Protein AF-K0RWN3-F1 (afdb_monomer_lite)

Sequence (643 aa):
MAEARNDDPFSGYDCAEGDDGDVLNNSSNEETRALLRRIKTLERSVQITGSVLAKSGISLDDMLEGEGDEDAKDSNNMRNLFGRWTDKRYSVWKFENYDLPESTFTLLITEPVLSPGFLIGVVAVGICVLSLTLVLISEWDNTSPENRFGVPAGVSKEVQVVQYLSVVIGVLMETESTVLDIFMDMLALEFVENVDDIIYELCKRGFFGKNLRIVTNQNYSYEPPGTEEKDKSGRMARFSVWCRRTIRIIYYMNMAAMLAMLLYVNLTQNVGNYRCKSLSVTFGDEVWEGALVMHDGMDPEDRLLIYSHFNGIYVEGSRINGRPSYIEMNKEDGDPFQRKDPGPAEIMYCEDIEAWVFRHSRIRTMVNVNVKENNTEEKEKVENECNWLLRSPSTDDFDIISVAEMGGWSVWKGVVGVNYPITVTCNECSSRADCCELAKPCQQIRSEMDPNTILTLAADPNDDTSEFVEVYNRPLYYAHMSGIPFGLMGGKDKDLQKYADVLGRRSLSGENLTYDDDDFFDIHLREEAFVNLMKNYTFVLGYTGQRWYGQIKPWIPLGDQSSDRFKEEGLEKDDNATLIISDPTSSETPVGVDFYELRRRNSVFAEGEYDYDYGPFGVLVPLVGYEGVGLFHCIRNGDNGGG

Organism: Thalassiosira oceanica (NCBI:txid159749)

Foldseek 3Di:
DDDDDDDDDDDDDDPDDDDDDDDDDPPVVVVVVVVVVVVVVVVVVVVVVVVVVVPPDDDPPPPDDDDDDDDDDDPPVVVVVVVVVVPPPPPPPPPDQDQDPPDLVCLCVQPDCPDPSVVVSVVVVVVVVVVVVVVQVVQCVCADPLNNRNDDPPDDPVVVVVVVVCVVCVVVDPDDDDDDVVVVVVVVVVVVVVVVVVVLVCLCVAVVHDVSVVVSPDRRRPPPPDDDDPPVPVPVVVVVVVVVVVVVVVVVVVVVVVVVVVVVVVVCVLLVVSAFQKKFKAFAFDKAFQFFFADVPDHTDGDIDTPLVQGAMWGFDDDDPSATKTWGADLLFRHRPPDVVQNTWIWHQQPVQQKIFIAGPGTFLWDQDQDDDPNDRDRDTDTPRPRGQKIFHRDPDRHVQVRLVVFFMWGDRNDIDTRTRMHMDRPDASDPVRVPPLPPAFQWKAFPLDRVFIWGWDQQPVDPPGGPCNGNVKTKTKDKAAADPVSLAQDDPVVVVVVVVVVVDPDDDDDDPDPPDKDLCVVCVVPPVVNVLRGIWMWMWIDGSQKTWTFTGRDDPPVRPNVVVVSVVDPPPCLSGTQKMWDRHPRSYQAQTWMWGQIAAPDPPVDDDDDDPAPRRHDTHTNDPDHRRGRMDRDDPVPPDPD

Structure (mmCIF, N/CA/C/O backbone):
data_AF-K0RWN3-F1
#
_entry.id   AF-K0RWN3-F1
#
loop_
_atom_site.group_PDB
_atom_site.id
_atom_site.type_symbol
_atom_site.label_atom_id
_atom_site.label_alt_id
_atom_site.label_comp_id
_atom_site.label_asym_id
_atom_site.label_entity_id
_atom_site.label_seq_id
_atom_site.pdbx_PDB_ins_code
_atom_site.Cartn_x
_atom_site.Cartn_y
_atom_site.Cartn_z
_atom_site.occupancy
_atom_site.B_iso_or_equiv
_atom_site.auth_seq_id
_atom_site.auth_comp_id
_atom_site.auth_asym_id
_atom_site.auth_atom_id
_atom_site.pdbx_PDB_model_num
ATOM 1 N N . MET A 1 1 ? 13.007 58.936 -0.894 1.00 41.41 1 MET A N 1
ATOM 2 C CA . MET A 1 1 ? 11.773 59.134 -1.683 1.00 41.41 1 MET A CA 1
ATOM 3 C C . MET A 1 1 ? 11.515 57.839 -2.428 1.00 41.41 1 MET A C 1
ATOM 5 O O . MET A 1 1 ? 12.258 57.565 -3.358 1.00 41.41 1 MET A O 1
ATOM 9 N N . ALA A 1 2 ? 10.560 57.060 -1.913 1.00 34.66 2 ALA A N 1
ATOM 10 C CA . ALA A 1 2 ? 9.885 55.872 -2.457 1.00 34.66 2 ALA A CA 1
ATOM 11 C C . ALA A 1 2 ? 9.704 54.870 -1.302 1.00 34.66 2 ALA A C 1
ATOM 13 O O . ALA A 1 2 ? 10.543 54.006 -1.072 1.00 34.66 2 ALA A O 1
ATOM 14 N N . GLU A 1 3 ? 8.649 55.098 -0.517 1.00 37.19 3 GLU A N 1
ATOM 15 C CA . GLU A 1 3 ? 8.065 54.123 0.407 1.00 37.19 3 GLU A CA 1
ATOM 16 C C . GLU A 1 3 ? 7.299 53.078 -0.411 1.00 37.19 3 GLU A C 1
ATOM 18 O O . GLU A 1 3 ? 6.506 53.445 -1.279 1.00 37.19 3 GLU A O 1
ATOM 23 N N . ALA A 1 4 ? 7.487 51.800 -0.095 1.00 36.00 4 ALA A N 1
ATOM 24 C CA . ALA A 1 4 ? 6.548 50.744 -0.442 1.00 36.00 4 ALA A CA 1
ATOM 25 C C . ALA A 1 4 ? 6.292 49.920 0.825 1.00 36.00 4 ALA A C 1
ATOM 27 O O . ALA A 1 4 ? 7.212 49.345 1.403 1.00 36.00 4 ALA A O 1
ATOM 28 N N . ARG A 1 5 ? 5.037 49.969 1.282 1.00 36.00 5 ARG A N 1
ATOM 29 C CA . ARG A 1 5 ? 4.457 49.123 2.326 1.00 36.00 5 ARG A CA 1
ATOM 30 C C . ARG A 1 5 ? 4.249 47.722 1.757 1.00 36.00 5 ARG A C 1
ATOM 32 O O . ARG A 1 5 ? 3.593 47.617 0.725 1.00 36.00 5 ARG A O 1
ATOM 39 N N . ASN A 1 6 ? 4.715 46.702 2.469 1.00 33.59 6 ASN A N 1
ATOM 40 C CA . ASN A 1 6 ? 4.171 45.352 2.379 1.00 33.59 6 ASN A CA 1
ATOM 41 C C . ASN A 1 6 ? 3.486 45.052 3.715 1.00 33.59 6 ASN A C 1
ATOM 43 O O . ASN A 1 6 ? 4.126 45.094 4.765 1.00 33.59 6 ASN A O 1
ATOM 47 N N . ASP A 1 7 ? 2.176 44.837 3.641 1.00 33.53 7 ASP A N 1
ATOM 48 C CA . ASP A 1 7 ? 1.363 44.233 4.688 1.00 33.53 7 ASP A CA 1
ATOM 49 C C . ASP A 1 7 ? 1.338 42.722 4.403 1.00 33.53 7 ASP A C 1
ATOM 51 O O . ASP A 1 7 ? 0.736 42.305 3.415 1.00 33.53 7 ASP A O 1
ATOM 55 N N . ASP A 1 8 ? 1.981 41.921 5.253 1.00 34.75 8 ASP A N 1
ATOM 56 C CA . ASP A 1 8 ? 1.836 40.460 5.284 1.00 34.75 8 ASP A CA 1
ATOM 57 C C . ASP A 1 8 ? 0.898 40.073 6.436 1.00 34.75 8 ASP A C 1
ATOM 59 O O . ASP A 1 8 ? 1.105 40.524 7.569 1.00 34.75 8 ASP A O 1
ATOM 63 N N . PRO A 1 9 ? -0.108 39.213 6.200 1.00 38.84 9 PRO A N 1
ATOM 64 C CA . PRO A 1 9 ? -0.784 38.533 7.290 1.00 38.84 9 PRO A CA 1
ATOM 65 C C . PRO A 1 9 ? -0.883 37.029 7.015 1.00 38.84 9 PRO A C 1
ATOM 67 O O . PRO A 1 9 ? -1.935 36.585 6.589 1.00 38.84 9 PRO A O 1
ATOM 70 N N . PHE A 1 10 ? 0.154 36.236 7.295 1.00 33.03 10 PHE A N 1
ATOM 71 C CA . PHE A 1 10 ? -0.007 34.801 7.579 1.00 33.03 10 PHE A CA 1
ATOM 72 C C . PHE A 1 10 ? 1.113 34.337 8.519 1.00 33.03 10 PHE A C 1
ATOM 74 O O . PHE A 1 10 ? 2.264 34.199 8.119 1.00 33.03 10 PHE A O 1
ATOM 81 N N . SER A 1 11 ? 0.778 34.169 9.801 1.00 33.00 11 SER A N 1
ATOM 82 C CA . SER A 1 11 ? 1.658 33.564 10.801 1.00 33.00 11 SER A CA 1
ATOM 83 C C . SER A 1 11 ? 1.630 32.045 10.663 1.00 33.00 11 SER A C 1
ATOM 85 O O . SER A 1 11 ? 0.549 31.469 10.525 1.00 33.00 11 SER A O 1
ATOM 87 N N . GLY A 1 12 ? 2.809 31.430 10.727 1.00 35.75 12 GLY A N 1
ATOM 88 C CA . GLY A 1 12 ? 3.022 29.991 10.621 1.00 35.75 12 GLY A CA 1
ATOM 89 C C . GLY A 1 12 ? 2.382 29.166 11.736 1.00 35.75 12 GLY A C 1
ATOM 90 O O . GLY A 1 12 ? 2.030 29.673 12.803 1.00 35.75 12 GLY A O 1
ATOM 91 N N . TYR A 1 13 ? 2.247 27.873 11.456 1.00 33.88 13 TYR A N 1
ATOM 92 C CA . TYR A 1 13 ? 1.902 26.852 12.432 1.00 33.88 13 TYR A CA 1
ATOM 93 C C . TYR A 1 13 ? 3.151 26.016 12.705 1.00 33.88 13 TYR A C 1
ATOM 95 O O . TYR A 1 13 ? 3.428 25.049 12.004 1.00 33.88 13 TYR A O 1
ATOM 103 N N . ASP A 1 14 ? 3.904 26.422 13.724 1.00 34.19 14 ASP A N 1
ATOM 104 C CA . ASP A 1 14 ? 4.928 25.587 14.342 1.00 34.19 14 ASP A CA 1
ATOM 105 C C . ASP A 1 14 ? 4.251 24.424 15.081 1.00 34.19 14 ASP A C 1
ATOM 107 O O . ASP A 1 14 ? 3.285 24.619 15.827 1.00 34.19 14 ASP A O 1
ATOM 111 N N . CYS A 1 15 ? 4.784 23.213 14.920 1.00 35.25 15 CYS A N 1
ATOM 112 C CA . CYS A 1 15 ? 4.495 22.084 15.804 1.00 35.25 15 CYS A CA 1
ATOM 113 C C . CYS A 1 15 ? 5.193 22.328 17.151 1.00 35.25 15 CYS A C 1
ATOM 115 O O . CYS A 1 15 ? 6.245 21.761 17.432 1.00 35.25 15 CYS A O 1
ATOM 117 N N . ALA A 1 16 ? 4.649 23.246 17.950 1.00 35.75 16 ALA A N 1
ATOM 118 C CA . ALA A 1 16 ? 5.155 23.552 19.279 1.00 35.75 16 ALA A CA 1
ATOM 119 C C . ALA A 1 16 ? 4.634 22.541 20.313 1.00 35.75 16 ALA A C 1
ATOM 121 O O . ALA A 1 16 ? 3.437 22.253 20.378 1.00 35.75 16 ALA A O 1
ATOM 122 N N . GLU A 1 17 ? 5.555 22.046 21.140 1.00 43.97 17 GLU A N 1
ATOM 123 C CA . GLU A 1 17 ? 5.286 21.384 22.417 1.00 43.97 17 GLU A CA 1
ATOM 124 C C . GLU A 1 17 ? 4.364 22.273 23.273 1.00 43.97 17 GLU A C 1
ATOM 126 O O . GLU A 1 17 ? 4.651 23.450 23.502 1.00 43.97 17 GLU A O 1
ATOM 131 N N . GLY A 1 18 ? 3.224 21.730 23.703 1.00 32.09 18 GLY A N 1
ATOM 132 C CA . GLY A 1 18 ? 2.227 22.461 24.484 1.00 32.09 18 GLY A CA 1
ATOM 133 C C . GLY A 1 18 ? 2.645 22.640 25.944 1.00 32.09 18 GLY A C 1
ATOM 134 O O . GLY A 1 18 ? 2.718 21.666 26.690 1.00 32.09 18 GLY A O 1
ATOM 135 N N . ASP A 1 19 ? 2.863 23.896 26.339 1.00 38.00 19 ASP A N 1
ATOM 136 C CA . ASP A 1 19 ? 2.857 24.386 27.722 1.00 38.00 19 ASP A CA 1
ATOM 137 C C . ASP A 1 19 ? 1.566 25.214 27.907 1.00 38.00 19 ASP A C 1
ATOM 139 O O . ASP A 1 19 ? 1.348 26.214 27.213 1.00 38.00 19 ASP A O 1
ATOM 143 N N . ASP A 1 20 ? 0.662 24.751 28.774 1.00 41.66 20 ASP A N 1
ATOM 144 C CA . ASP A 1 20 ? -0.698 25.283 28.927 1.00 41.66 20 ASP A CA 1
ATOM 145 C C . ASP A 1 20 ? -0.739 26.533 29.825 1.00 41.66 20 ASP A C 1
ATOM 147 O O . ASP A 1 20 ? -0.469 26.480 31.027 1.00 41.66 20 ASP A O 1
ATOM 151 N N . GLY A 1 21 ? -1.171 27.663 29.251 1.00 33.81 21 GLY A N 1
ATOM 152 C CA . GLY A 1 21 ? -1.389 28.928 29.957 1.00 33.81 21 GLY A CA 1
ATOM 153 C C . GLY A 1 21 ? -2.663 29.665 29.527 1.00 33.81 21 GLY A C 1
ATOM 154 O O . GLY A 1 21 ? -2.660 30.429 28.567 1.00 33.81 21 GLY A O 1
ATOM 155 N N . ASP A 1 22 ? -3.739 29.448 30.289 1.00 41.12 22 ASP A N 1
ATOM 156 C CA . ASP A 1 22 ? -4.860 30.347 30.620 1.00 41.12 22 ASP A CA 1
ATOM 157 C C . ASP A 1 22 ? -5.328 31.422 29.609 1.00 41.12 22 ASP A C 1
ATOM 159 O O . ASP A 1 22 ? -5.005 32.602 29.751 1.00 41.12 22 ASP A O 1
ATOM 163 N N . VAL A 1 23 ? -6.281 31.082 28.724 1.00 43.53 23 VAL A N 1
ATOM 164 C CA . VAL A 1 23 ? -7.244 32.060 28.158 1.00 43.53 23 VAL A CA 1
ATOM 165 C C . VAL A 1 23 ? -8.619 31.424 27.881 1.00 43.53 23 VAL A C 1
ATOM 167 O O . VAL A 1 23 ? -8.997 31.224 26.734 1.00 43.53 23 VAL A O 1
ATOM 170 N N . LEU A 1 24 ? -9.443 31.162 28.903 1.00 37.75 24 LEU A N 1
ATOM 171 C CA . LEU A 1 24 ? -10.884 30.907 28.708 1.00 37.75 24 LEU A CA 1
ATOM 172 C C . LEU A 1 24 ? -11.702 31.419 29.899 1.00 37.75 24 LEU A C 1
ATOM 174 O O . LEU A 1 24 ? -11.848 30.729 30.900 1.00 37.75 24 LEU A O 1
ATOM 178 N N . ASN A 1 25 ? -12.287 32.620 29.802 1.00 43.81 25 ASN A N 1
ATOM 179 C CA . ASN A 1 25 ? -13.271 33.046 30.812 1.00 43.81 25 ASN A CA 1
ATOM 180 C C . ASN A 1 25 ? -14.490 33.837 30.312 1.00 43.81 25 ASN A C 1
ATOM 182 O O . ASN A 1 25 ? -15.284 34.284 31.132 1.00 43.81 25 ASN A O 1
ATOM 186 N N . ASN A 1 26 ? -14.718 33.972 28.997 1.00 41.62 26 ASN A N 1
ATOM 187 C CA . ASN A 1 26 ? -15.881 34.736 28.503 1.00 41.62 26 ASN A CA 1
ATOM 188 C C . ASN A 1 26 ? -16.845 33.998 27.550 1.00 41.62 26 ASN A C 1
ATOM 190 O O . ASN A 1 26 ? -17.951 34.496 27.358 1.00 41.62 26 ASN A O 1
ATOM 194 N N . SER A 1 27 ? -16.521 32.804 27.030 1.00 42.50 27 SER A N 1
ATOM 195 C CA . SER A 1 27 ? -17.410 32.074 26.092 1.00 42.50 27 SER A CA 1
ATOM 196 C C . SER A 1 27 ? -18.480 31.199 26.782 1.00 42.50 27 SER A C 1
ATOM 198 O O . SER A 1 27 ? -19.615 31.089 26.322 1.00 42.50 27 SER A O 1
ATOM 200 N N . SER A 1 28 ? -18.170 30.643 27.959 1.00 50.09 28 SER A N 1
ATOM 201 C CA . SER A 1 28 ? -19.029 29.673 28.674 1.00 50.09 28 SER A CA 1
ATOM 202 C C . SER A 1 28 ? -20.401 30.234 29.114 1.00 50.09 28 SER A C 1
ATOM 204 O O . SER A 1 28 ? -21.411 29.524 29.177 1.00 50.09 28 SER A O 1
ATOM 206 N N . ASN A 1 29 ? -20.499 31.544 29.358 1.00 52.44 29 ASN A N 1
ATOM 207 C CA . ASN A 1 29 ? -21.733 32.148 29.873 1.00 52.44 29 ASN A CA 1
ATOM 208 C C . ASN A 1 29 ? -22.845 32.311 28.821 1.00 52.44 29 ASN A C 1
ATOM 210 O O . ASN A 1 29 ? -24.015 32.469 29.193 1.00 52.44 29 ASN A O 1
ATOM 214 N N . GLU A 1 30 ? -22.524 32.275 27.526 1.00 60.72 30 GLU A N 1
ATOM 215 C CA . GLU A 1 30 ? -23.520 32.457 26.465 1.00 60.72 30 GLU A CA 1
ATOM 216 C C . GLU A 1 30 ? -24.199 31.138 26.074 1.00 60.72 30 GLU A C 1
ATOM 218 O O . GLU A 1 30 ? -25.431 31.082 25.969 1.00 60.72 30 GLU A O 1
ATOM 223 N N . GLU A 1 31 ? -23.436 30.045 26.020 1.00 60.25 31 GLU A N 1
ATOM 224 C CA . GLU A 1 31 ? -23.962 28.694 25.791 1.00 60.25 31 GLU A CA 1
ATOM 225 C C . GLU A 1 31 ? -24.849 28.222 26.945 1.00 60.25 31 GLU A C 1
ATOM 227 O O . GLU A 1 31 ? -25.962 27.734 26.725 1.00 60.25 31 GLU A O 1
ATOM 232 N N . THR A 1 32 ? -24.446 28.500 28.189 1.00 68.38 32 THR A N 1
ATOM 233 C CA . THR A 1 32 ? -25.243 28.162 29.379 1.00 68.38 32 THR A CA 1
ATOM 234 C C . THR A 1 32 ? -26.610 28.871 29.366 1.00 68.38 32 THR A C 1
ATOM 236 O O . THR A 1 32 ? -27.638 28.306 29.756 1.00 68.38 32 THR A O 1
ATOM 239 N N . ARG A 1 33 ? -26.677 30.101 28.829 1.00 65.44 33 ARG A N 1
ATOM 240 C CA . ARG A 1 33 ? -27.937 30.854 28.670 1.00 65.44 33 ARG A CA 1
ATOM 241 C C . ARG A 1 33 ? -28.784 30.376 27.489 1.00 65.44 33 ARG A C 1
ATOM 243 O O . ARG A 1 33 ? -30.007 30.545 27.528 1.00 65.44 33 ARG A O 1
ATOM 250 N N . ALA A 1 34 ? -28.180 29.809 26.447 1.00 67.25 34 ALA A N 1
ATOM 251 C CA . ALA A 1 34 ? -28.906 29.193 25.336 1.00 67.25 34 ALA A CA 1
ATOM 252 C C . ALA A 1 34 ? -29.553 27.863 25.766 1.00 67.25 34 ALA A C 1
ATOM 254 O O . ALA A 1 34 ? -30.717 27.598 25.447 1.00 67.25 34 ALA A O 1
ATOM 255 N N . LEU A 1 35 ? -28.846 27.082 26.585 1.00 65.25 35 LEU A N 1
ATOM 256 C CA . LEU A 1 35 ? -29.312 25.805 27.127 1.00 65.25 35 LEU A CA 1
ATOM 257 C C . LEU A 1 35 ? -30.487 25.992 28.103 1.00 65.25 35 LEU A C 1
ATOM 259 O O . LEU A 1 35 ? -31.526 25.343 27.967 1.00 65.25 35 LEU A O 1
ATOM 263 N N . LEU A 1 36 ? -30.408 26.990 28.990 1.00 69.12 36 LEU A N 1
ATOM 264 C CA . LEU A 1 36 ? -31.509 27.363 29.892 1.00 69.12 36 LEU A CA 1
ATOM 265 C C . LEU A 1 36 ? -32.773 27.842 29.156 1.00 69.12 36 LEU A C 1
ATOM 267 O O . LEU A 1 36 ? -33.891 27.627 29.635 1.00 69.12 36 LEU A O 1
ATOM 271 N N . ARG A 1 37 ? -32.632 28.459 27.973 1.00 70.00 37 ARG A N 1
ATOM 272 C CA . ARG A 1 37 ? -33.782 28.826 27.129 1.00 70.00 37 ARG A CA 1
ATOM 273 C C . ARG A 1 37 ? -34.441 27.598 26.495 1.00 70.00 37 ARG A C 1
ATOM 275 O O . ARG A 1 37 ? -35.670 27.539 26.444 1.00 70.00 37 ARG A O 1
ATOM 282 N N . ARG A 1 38 ? -33.661 26.595 26.078 1.00 69.81 38 ARG A N 1
ATOM 283 C CA . ARG A 1 38 ? -34.194 25.330 25.538 1.00 69.81 38 ARG A CA 1
ATOM 284 C C . ARG A 1 38 ? -34.926 24.510 26.605 1.00 69.81 38 ARG A C 1
ATOM 286 O O . ARG A 1 38 ? -36.037 24.055 26.341 1.00 69.81 38 ARG A O 1
ATOM 293 N N . ILE A 1 39 ? -34.394 24.436 27.826 1.00 70.38 39 ILE A N 1
ATOM 294 C CA . ILE A 1 39 ? -35.030 23.724 28.953 1.00 70.38 39 ILE A CA 1
ATOM 295 C C . ILE A 1 39 ? -36.393 24.341 29.315 1.00 70.38 39 ILE A C 1
ATOM 297 O O . ILE A 1 39 ? -37.387 23.624 29.419 1.00 70.38 39 ILE A O 1
ATOM 301 N N . LYS A 1 40 ? -36.497 25.676 29.385 1.00 70.19 40 LYS A N 1
ATOM 302 C CA . LYS A 1 40 ? -37.789 26.356 29.628 1.00 70.19 40 LYS A CA 1
ATOM 303 C C . LYS A 1 40 ? -38.816 26.158 28.510 1.00 70.19 40 LYS A C 1
ATOM 305 O O . LYS A 1 40 ? -40.020 26.246 28.752 1.00 70.19 40 LYS A O 1
ATOM 310 N N . THR A 1 41 ? -38.356 25.922 27.283 1.00 68.75 41 THR A N 1
ATOM 311 C CA . THR A 1 41 ? -39.241 25.658 26.139 1.00 68.75 41 THR A CA 1
ATOM 312 C C . THR A 1 41 ? -39.793 24.230 26.211 1.00 68.75 41 THR A C 1
ATOM 314 O O . THR A 1 41 ? -40.979 24.012 25.960 1.00 68.75 41 THR A O 1
ATOM 317 N N . LEU A 1 42 ? -38.972 23.282 26.672 1.00 59.56 42 LEU A N 1
ATOM 318 C CA . LEU A 1 42 ? -39.373 21.902 26.944 1.00 59.56 42 LEU A CA 1
ATOM 319 C C . LEU A 1 42 ? -40.364 21.793 28.115 1.00 59.56 42 LEU A C 1
ATOM 321 O O . LEU A 1 42 ? -41.381 21.118 27.966 1.00 59.56 42 LEU A O 1
ATOM 325 N N . GLU A 1 43 ? -40.172 22.522 29.220 1.00 63.84 43 GLU A N 1
ATOM 326 C CA . GLU A 1 43 ? -41.138 22.532 30.339 1.00 63.84 43 GLU A CA 1
ATOM 327 C C . GLU A 1 43 ? -42.542 22.991 29.912 1.00 63.84 43 GLU A C 1
ATOM 329 O O . GLU A 1 43 ? -43.548 22.418 30.339 1.00 63.84 43 GLU A O 1
ATOM 334 N N . ARG A 1 44 ? -42.630 23.974 29.004 1.00 56.75 44 ARG A N 1
ATOM 335 C CA . ARG A 1 44 ? -43.919 24.411 28.442 1.00 56.75 44 ARG A CA 1
ATOM 336 C C . ARG A 1 44 ? -44.552 23.359 27.538 1.00 56.75 44 ARG A C 1
ATOM 338 O O . ARG A 1 44 ? -45.771 23.214 27.563 1.00 56.75 44 ARG A O 1
ATOM 345 N N . SER A 1 45 ? -43.755 22.609 26.776 1.00 52.00 45 SER A N 1
ATOM 346 C CA . SER A 1 45 ? -44.278 21.524 25.937 1.00 52.00 45 SER A CA 1
ATOM 347 C C . SER A 1 45 ? -44.851 20.369 26.771 1.00 52.00 45 SER A C 1
ATOM 349 O O . SER A 1 45 ? -45.910 19.846 26.439 1.00 52.00 45 SER A O 1
ATOM 351 N N . VAL A 1 46 ? -44.243 20.056 27.922 1.00 55.28 46 VAL A N 1
ATOM 352 C CA . VAL A 1 46 ? -44.696 18.985 28.827 1.00 55.28 46 VAL A CA 1
ATOM 353 C C . VAL A 1 46 ? -45.970 19.372 29.594 1.00 55.28 46 VAL A C 1
ATOM 355 O O . VAL A 1 46 ? -46.856 18.536 29.783 1.00 55.28 46 VAL A O 1
ATOM 358 N N . GLN A 1 47 ? -46.132 20.647 29.971 1.00 54.66 47 GLN A N 1
ATOM 359 C CA . GLN A 1 47 ? -47.380 21.135 30.579 1.00 54.66 47 GLN A CA 1
ATOM 360 C C . GLN A 1 47 ? -48.578 21.093 29.618 1.00 54.66 47 GLN A C 1
ATOM 362 O O . GLN A 1 47 ? -49.702 20.831 30.052 1.00 54.66 47 GLN A O 1
ATOM 367 N N . ILE A 1 48 ? -48.354 21.296 28.316 1.00 51.84 48 ILE A N 1
ATOM 368 C CA . ILE A 1 48 ? -49.422 21.234 27.310 1.00 51.84 48 ILE A CA 1
ATOM 369 C C . ILE A 1 48 ? -49.916 19.787 27.149 1.00 51.84 48 ILE A C 1
ATOM 371 O O . ILE A 1 48 ? -51.126 19.556 27.184 1.00 51.84 48 ILE A O 1
ATOM 375 N N . THR A 1 49 ? -49.018 18.799 27.115 1.00 45.03 49 THR A N 1
ATOM 376 C CA . THR A 1 49 ? -49.387 17.374 27.004 1.00 45.03 49 THR A CA 1
ATOM 377 C C . THR A 1 49 ? -50.118 16.850 28.248 1.00 45.03 49 THR A C 1
ATOM 379 O O . THR A 1 49 ? -51.058 16.064 28.127 1.00 45.03 49 THR A O 1
ATOM 382 N N . GLY A 1 50 ? -49.775 17.348 29.443 1.00 41.69 50 GLY A N 1
ATOM 383 C CA . GLY A 1 50 ? -50.480 17.008 30.688 1.00 41.69 50 GLY A CA 1
ATOM 384 C C . GLY A 1 50 ? -51.932 17.505 30.742 1.00 41.69 50 GLY A C 1
ATOM 385 O O . GLY A 1 50 ? -52.786 16.869 31.358 1.00 41.69 50 GLY A O 1
ATOM 386 N N . SER A 1 51 ? -52.245 18.605 30.049 1.00 41.41 51 SER A N 1
ATOM 387 C CA . SER A 1 51 ? -53.600 19.180 30.015 1.00 41.41 51 SER A CA 1
ATOM 388 C C . SER A 1 51 ? -54.542 18.527 28.992 1.00 41.41 51 SER A C 1
ATOM 390 O O . SER A 1 51 ? -55.762 18.642 29.123 1.00 41.41 51 SER A O 1
ATOM 392 N N . VAL A 1 52 ? -54.002 17.792 28.012 1.00 43.00 52 VAL A N 1
ATOM 393 C CA . VAL A 1 52 ? -54.791 17.085 26.985 1.00 43.00 52 VAL A CA 1
ATOM 394 C C . VAL A 1 52 ? -55.289 15.722 27.489 1.00 43.00 52 VAL A C 1
ATOM 396 O O . VAL A 1 52 ? -56.388 15.300 27.137 1.00 43.00 52 VAL A O 1
ATOM 399 N N . LEU A 1 53 ? -54.560 15.071 28.401 1.00 40.72 53 LEU A N 1
ATOM 400 C CA . LEU A 1 53 ? -54.966 13.788 28.996 1.00 40.72 53 LEU A CA 1
ATOM 401 C C . LEU A 1 53 ? -56.034 13.914 30.097 1.00 40.72 53 LEU A C 1
ATOM 403 O O . LEU A 1 53 ? -56.764 12.960 30.347 1.00 40.72 53 LEU A O 1
ATOM 407 N N . ALA A 1 54 ? -56.211 15.094 30.697 1.00 40.94 54 ALA A N 1
ATOM 408 C CA . ALA A 1 54 ? -57.216 15.325 31.741 1.00 40.94 54 ALA A CA 1
ATOM 409 C C . ALA A 1 54 ? -58.651 15.570 31.212 1.00 40.94 54 ALA A C 1
ATOM 411 O O . ALA A 1 54 ? -59.548 15.866 32.000 1.00 40.94 54 ALA A O 1
ATOM 412 N N . LYS A 1 55 ? -58.890 15.468 29.893 1.00 43.84 55 LYS A N 1
ATOM 413 C CA . LYS A 1 55 ? -60.191 15.778 29.261 1.00 43.84 55 LYS A CA 1
ATOM 414 C C . LYS A 1 55 ? -60.901 14.615 28.558 1.00 43.84 55 LYS A C 1
ATOM 416 O O . LYS A 1 55 ? -61.968 14.838 27.995 1.00 43.84 55 LYS A O 1
ATOM 421 N N . SER A 1 56 ? -60.384 13.387 28.621 1.00 40.12 56 SER A N 1
ATOM 422 C CA . SER A 1 56 ? -61.088 12.204 28.094 1.00 40.12 56 SER A CA 1
ATOM 423 C C . SER A 1 56 ? -61.778 11.434 29.224 1.00 40.12 56 SER A C 1
ATOM 425 O O . SER A 1 56 ? -61.320 10.399 29.691 1.00 40.12 56 SER A O 1
ATOM 427 N N . GLY A 1 57 ? -62.889 11.986 29.714 1.00 46.25 57 GLY A N 1
ATOM 428 C CA . GLY A 1 57 ? -63.802 11.249 30.583 1.00 46.25 57 GLY A CA 1
ATOM 429 C C . GLY A 1 57 ? -64.496 10.153 29.780 1.00 46.25 57 GLY A C 1
ATOM 430 O O . GLY A 1 57 ? -65.424 10.447 29.033 1.00 46.25 57 GLY A O 1
ATOM 431 N N . ILE A 1 58 ? -64.037 8.910 29.917 1.00 34.88 58 ILE A N 1
ATOM 432 C CA . ILE A 1 58 ? -64.737 7.724 29.416 1.00 34.88 58 ILE A CA 1
ATOM 433 C C . ILE A 1 58 ? -64.852 6.751 30.589 1.00 34.88 58 ILE A C 1
ATOM 435 O O . ILE A 1 58 ? -63.870 6.149 31.021 1.00 34.88 58 ILE A O 1
ATOM 439 N N . SER A 1 59 ? -66.063 6.690 31.143 1.00 35.81 59 SER A N 1
ATOM 440 C CA . SER A 1 59 ? -66.483 5.746 32.177 1.00 35.81 59 SER A CA 1
ATOM 441 C C . SER A 1 59 ? -66.783 4.399 31.528 1.00 35.81 59 SER A C 1
ATOM 443 O O . SER A 1 59 ? -67.515 4.336 30.542 1.00 35.81 59 SER A O 1
ATOM 445 N N . LEU A 1 60 ? -66.209 3.332 32.077 1.00 39.12 60 LEU A N 1
ATOM 446 C CA . LEU A 1 60 ? -66.341 1.953 31.608 1.00 39.12 60 LEU A CA 1
ATOM 447 C C . LEU A 1 60 ? -67.447 1.217 32.393 1.00 39.12 60 LEU A C 1
ATOM 449 O O . LEU A 1 60 ? -67.210 0.115 32.872 1.00 39.12 60 LEU A O 1
ATOM 453 N N . ASP A 1 61 ? -68.618 1.841 32.554 1.00 39.72 61 ASP A N 1
ATOM 454 C CA . ASP A 1 61 ? -69.769 1.262 33.280 1.00 39.72 61 ASP A CA 1
ATOM 455 C C . ASP A 1 61 ? -71.077 1.205 32.450 1.00 39.72 61 ASP A C 1
ATOM 457 O O . ASP A 1 61 ? -72.067 0.658 32.920 1.00 39.72 61 ASP A O 1
ATOM 461 N N . ASP A 1 62 ? -71.092 1.662 31.190 1.00 40.91 62 ASP A N 1
ATOM 462 C CA . ASP A 1 62 ? -72.335 1.839 30.398 1.00 40.91 62 ASP A CA 1
ATOM 463 C C . ASP A 1 62 ? -72.582 0.789 29.286 1.00 40.91 62 ASP A C 1
ATOM 465 O O . ASP A 1 62 ? -73.268 1.072 28.306 1.00 40.91 62 ASP A O 1
ATOM 469 N N . MET A 1 63 ? -72.040 -0.434 29.370 1.00 38.31 63 MET A N 1
ATOM 470 C CA . MET A 1 63 ? -72.177 -1.413 28.265 1.00 38.31 63 MET A CA 1
ATOM 471 C C . MET A 1 63 ? -72.861 -2.748 28.569 1.00 38.31 63 MET A C 1
ATOM 473 O O . MET A 1 63 ? -72.798 -3.637 27.723 1.00 38.31 63 MET A O 1
ATOM 477 N N . LEU A 1 64 ? -73.572 -2.914 29.688 1.00 36.78 64 LEU A N 1
ATOM 478 C CA . LEU A 1 64 ? -74.370 -4.130 29.905 1.00 36.78 64 LEU A CA 1
ATOM 479 C C . LEU A 1 64 ? -75.713 -3.846 30.593 1.00 36.78 64 LEU A C 1
ATOM 481 O O . LEU A 1 64 ? -75.925 -4.213 31.744 1.00 36.78 64 LEU A O 1
ATOM 485 N N . GLU A 1 65 ? -76.646 -3.261 29.841 1.00 43.50 65 GLU A N 1
ATOM 486 C CA . GLU A 1 65 ? -78.081 -3.492 30.038 1.00 43.50 65 GLU A CA 1
ATOM 487 C C . GLU A 1 65 ? -78.613 -4.327 28.866 1.00 43.50 65 GLU A C 1
ATOM 489 O O . GLU A 1 65 ? -78.496 -3.953 27.699 1.00 43.50 65 GLU A O 1
ATOM 494 N N . GLY A 1 66 ? -79.173 -5.489 29.195 1.00 34.84 66 GLY A N 1
ATOM 495 C CA . GLY A 1 66 ? -79.848 -6.393 28.274 1.00 34.84 66 GLY A CA 1
ATOM 496 C C . GLY A 1 66 ? -80.705 -7.371 29.071 1.00 34.84 66 GLY A C 1
ATOM 497 O O . GLY A 1 66 ? -80.176 -8.257 29.736 1.00 34.84 66 GLY A O 1
ATOM 498 N N . GLU A 1 67 ? -82.013 -7.125 29.034 1.00 47.41 67 GLU A N 1
ATOM 499 C CA . GLU A 1 67 ? -83.112 -7.823 29.711 1.00 47.41 67 GLU A CA 1
ATOM 500 C C . GLU A 1 67 ? -83.150 -9.344 29.476 1.00 47.41 67 GLU A C 1
ATOM 502 O O . GLU A 1 67 ? -82.743 -9.843 28.426 1.00 47.41 67 GLU A O 1
ATOM 507 N N . GLY A 1 68 ? -83.739 -10.075 30.428 1.00 35.41 68 GLY A N 1
ATOM 508 C CA . GLY A 1 68 ? -84.107 -11.480 30.251 1.00 35.41 68 GLY A CA 1
ATOM 509 C C . GLY A 1 68 ? -84.558 -12.151 31.546 1.00 35.41 68 GLY A C 1
ATOM 510 O O . GLY A 1 68 ? -83.735 -12.666 32.295 1.00 35.41 68 GLY A O 1
ATOM 511 N N . ASP A 1 69 ? -85.864 -12.098 31.782 1.00 47.06 69 ASP A N 1
ATOM 512 C CA . ASP A 1 69 ? -86.631 -12.662 32.895 1.00 47.06 69 ASP A CA 1
ATOM 513 C C . ASP A 1 69 ? -86.563 -14.200 33.059 1.00 47.06 69 ASP A C 1
ATOM 515 O O . ASP A 1 69 ? -86.174 -14.932 32.153 1.00 47.06 69 ASP A O 1
ATOM 519 N N . GLU A 1 70 ? -87.071 -14.639 34.222 1.00 50.06 70 GLU A N 1
ATOM 520 C CA . GLU A 1 70 ? -87.606 -15.978 34.551 1.00 50.06 70 GLU A CA 1
ATOM 521 C C . GLU A 1 70 ? -86.610 -17.146 34.742 1.00 50.06 70 GLU A C 1
ATOM 523 O O . GLU A 1 70 ? -86.225 -17.851 33.821 1.00 50.06 70 GLU A O 1
ATOM 528 N N . ASP A 1 71 ? -86.233 -17.422 35.998 1.00 44.75 71 ASP A N 1
ATOM 529 C CA . ASP A 1 71 ? -86.846 -18.525 36.762 1.00 44.75 71 ASP A CA 1
ATOM 530 C C . ASP A 1 71 ? -86.158 -18.728 38.121 1.00 44.75 71 ASP A C 1
ATOM 532 O O . ASP A 1 71 ? -85.038 -19.228 38.270 1.00 44.75 71 ASP A O 1
ATOM 536 N N . ALA A 1 72 ? -86.883 -18.348 39.169 1.00 53.75 72 ALA A N 1
ATOM 537 C CA . ALA A 1 72 ? -86.524 -18.607 40.547 1.00 53.75 72 ALA A CA 1
ATOM 538 C C . ALA A 1 72 ? -87.042 -19.989 40.962 1.00 53.75 72 ALA A C 1
ATOM 540 O O . ALA A 1 72 ? -88.231 -20.119 41.249 1.00 53.75 72 ALA A O 1
ATOM 541 N N . LYS A 1 73 ? -86.150 -20.991 41.046 1.00 49.16 73 LYS A N 1
ATOM 542 C CA . LYS A 1 73 ? -86.184 -22.119 42.013 1.00 49.16 73 LYS A CA 1
ATOM 543 C C . LYS A 1 73 ? -85.120 -23.180 41.684 1.00 49.16 73 LYS A C 1
ATOM 545 O O . LYS A 1 73 ? -85.466 -24.253 41.222 1.00 49.16 73 LYS A O 1
ATOM 550 N N . ASP A 1 74 ? -83.838 -22.906 41.959 1.00 51.31 74 ASP A N 1
ATOM 551 C CA . ASP A 1 74 ? -82.886 -23.979 42.358 1.00 51.31 74 ASP A CA 1
ATOM 552 C C . ASP A 1 74 ? -81.498 -23.516 42.870 1.00 51.31 74 ASP A C 1
ATOM 554 O O . ASP A 1 74 ? -80.554 -24.300 42.989 1.00 51.31 74 ASP A O 1
ATOM 558 N N . SER A 1 75 ? -81.311 -22.241 43.239 1.00 47.28 75 SER A N 1
ATOM 559 C CA . SER A 1 75 ? -79.961 -21.719 43.533 1.00 47.28 75 SER A CA 1
ATOM 560 C C . SER A 1 75 ? -79.411 -22.023 44.937 1.00 47.28 75 SER A C 1
ATOM 562 O O . SER A 1 75 ? -78.283 -21.627 45.241 1.00 47.28 75 SER A O 1
ATOM 564 N N . ASN A 1 76 ? -80.158 -22.706 45.813 1.00 48.25 76 ASN A N 1
ATOM 565 C CA . ASN A 1 76 ? -79.677 -23.005 47.172 1.00 48.25 76 ASN A CA 1
ATOM 566 C C . ASN A 1 76 ? -78.868 -24.305 47.276 1.00 48.25 76 ASN A C 1
ATOM 568 O O . ASN A 1 76 ? -78.180 -24.491 48.277 1.00 48.25 76 ASN A O 1
ATOM 572 N N . ASN A 1 77 ? -78.861 -25.158 46.245 1.00 48.28 77 ASN A N 1
ATOM 573 C CA . ASN A 1 77 ? -78.047 -26.380 46.252 1.00 48.28 77 ASN A CA 1
ATOM 574 C C . ASN A 1 77 ? -76.709 -26.234 45.496 1.00 48.28 77 ASN A C 1
ATOM 576 O O . ASN A 1 77 ? -75.782 -27.007 45.727 1.00 48.28 77 ASN A O 1
ATOM 580 N N . MET A 1 78 ? -76.549 -25.197 44.659 1.00 46.19 78 MET A N 1
ATOM 581 C CA . MET A 1 78 ? -75.307 -24.961 43.902 1.00 46.19 78 MET A CA 1
ATOM 582 C C . MET A 1 78 ? -74.273 -24.092 44.650 1.00 46.19 78 MET A C 1
ATOM 584 O O . MET A 1 78 ? -73.074 -24.199 44.390 1.00 46.19 78 MET A O 1
ATOM 588 N N . ARG A 1 79 ? -74.692 -23.304 45.657 1.00 47.75 79 ARG A N 1
ATOM 589 C CA . ARG A 1 79 ? -73.761 -22.548 46.527 1.00 47.75 79 ARG A CA 1
ATOM 590 C C . ARG A 1 79 ? -72.958 -23.435 47.486 1.00 47.75 79 ARG A C 1
ATOM 592 O O . ARG A 1 79 ? -71.810 -23.113 47.774 1.00 47.75 79 ARG A O 1
ATOM 599 N N . ASN A 1 80 ? -73.492 -24.586 47.898 1.00 49.53 80 ASN A N 1
ATOM 600 C CA . ASN A 1 80 ? -72.760 -25.533 48.753 1.00 49.53 80 ASN A CA 1
ATOM 601 C C . ASN A 1 80 ? -71.822 -26.473 47.973 1.00 49.53 80 ASN A C 1
ATOM 603 O O . ASN A 1 80 ? -70.958 -27.109 48.576 1.00 49.53 80 ASN A O 1
ATOM 607 N N . LEU A 1 81 ? -71.943 -26.537 46.642 1.00 50.53 81 LEU A N 1
ATOM 608 C CA . LEU A 1 81 ? -71.052 -27.328 45.786 1.00 50.53 81 LEU A CA 1
ATOM 609 C C . LEU A 1 81 ? -69.852 -26.514 45.273 1.00 50.53 81 LEU A C 1
ATOM 611 O O . LEU A 1 81 ? -68.750 -27.057 45.195 1.00 50.53 81 LEU A O 1
ATOM 615 N N . PHE A 1 82 ? -70.014 -25.205 45.044 1.00 44.56 82 PHE A N 1
ATOM 616 C CA . PHE A 1 82 ? -68.892 -24.320 44.695 1.00 44.56 82 PHE A CA 1
ATOM 617 C C . PHE A 1 82 ? -68.022 -23.916 45.894 1.00 44.56 82 PHE A C 1
ATOM 619 O O . PHE A 1 82 ? -66.813 -23.766 45.732 1.00 44.56 82 PHE A O 1
ATOM 626 N N . GLY A 1 83 ? -68.578 -23.860 47.111 1.00 44.59 83 GLY A N 1
ATOM 627 C CA . GLY A 1 83 ? -67.805 -23.594 48.334 1.00 44.59 83 GLY A CA 1
ATOM 628 C C . GLY A 1 83 ? -66.839 -24.715 48.748 1.00 44.59 83 GLY A C 1
ATOM 629 O O . GLY A 1 83 ? -66.024 -24.516 49.640 1.00 44.59 83 GLY A O 1
ATOM 630 N N . ARG A 1 84 ? -66.903 -25.893 48.106 1.00 43.31 84 ARG A N 1
ATOM 631 C CA . ARG A 1 84 ? -66.007 -27.034 48.384 1.00 43.31 84 ARG A CA 1
ATOM 632 C C . ARG A 1 84 ? -64.963 -27.284 47.288 1.00 43.31 84 ARG A C 1
ATOM 634 O O . ARG A 1 84 ? -64.101 -28.142 47.466 1.00 43.31 84 ARG A O 1
ATOM 641 N N . TRP A 1 85 ? -65.027 -26.554 46.171 1.00 44.22 85 TRP A N 1
ATOM 642 C CA . TRP A 1 85 ? -64.089 -26.687 45.046 1.00 44.22 85 TRP A CA 1
ATOM 643 C C . TRP A 1 85 ? -63.021 -25.591 44.988 1.00 44.22 85 TRP A C 1
ATOM 645 O O . TRP A 1 85 ? -61.991 -25.793 44.348 1.00 44.22 85 TRP A O 1
ATOM 655 N N . THR A 1 86 ? -63.200 -24.474 45.694 1.00 48.06 86 THR A N 1
ATOM 656 C CA . THR A 1 86 ? -62.192 -23.401 45.749 1.00 48.06 86 THR A CA 1
ATOM 657 C C . THR A 1 86 ? -61.126 -23.606 46.826 1.00 48.06 86 THR A C 1
ATOM 659 O O . THR A 1 86 ? -60.134 -22.890 46.827 1.00 48.06 86 THR A O 1
ATOM 662 N N . ASP A 1 87 ? -61.268 -24.620 47.684 1.00 45.34 87 ASP A N 1
ATOM 663 C CA . ASP A 1 87 ? -60.389 -24.833 48.848 1.00 45.34 87 ASP A CA 1
ATOM 664 C C . ASP A 1 87 ? -59.327 -25.934 48.646 1.00 45.34 87 ASP A C 1
ATOM 666 O O . ASP A 1 87 ? -58.725 -26.427 49.597 1.00 45.34 87 ASP A O 1
ATOM 670 N N . LYS A 1 88 ? -59.097 -26.381 47.399 1.00 43.06 88 LYS A N 1
ATOM 671 C CA . LYS A 1 88 ? -58.207 -27.529 47.122 1.00 43.06 88 LYS A CA 1
ATOM 672 C C . LYS A 1 88 ? -57.190 -27.376 45.986 1.00 43.06 88 LYS A C 1
ATOM 674 O O . LYS A 1 88 ? -56.612 -28.378 45.572 1.00 43.06 88 LYS A O 1
ATOM 679 N N . ARG A 1 89 ? -56.912 -26.160 45.498 1.00 42.69 89 ARG A N 1
ATOM 680 C CA . ARG A 1 89 ? -55.834 -25.923 44.508 1.00 42.69 89 ARG A CA 1
ATOM 681 C C . ARG A 1 89 ? -54.989 -24.673 44.764 1.00 42.69 89 ARG A C 1
ATOM 683 O O . ARG A 1 89 ? -54.651 -23.952 43.836 1.00 42.69 89 ARG A O 1
ATOM 690 N N . TYR A 1 90 ? -54.555 -24.485 46.000 1.00 44.62 90 TYR A N 1
ATOM 691 C CA . TYR A 1 90 ? -53.238 -23.895 46.224 1.00 44.62 90 TYR A CA 1
ATOM 692 C C . TYR A 1 90 ? -52.363 -25.003 46.787 1.00 44.62 90 TYR A C 1
ATOM 694 O O . TYR A 1 90 ? -52.157 -25.119 47.992 1.00 44.62 90 TYR A O 1
ATOM 702 N N . SER A 1 91 ? -51.905 -25.890 45.896 1.00 42.41 91 SER A N 1
ATOM 703 C CA . SER A 1 91 ? -50.686 -26.628 46.189 1.00 42.41 91 SER A CA 1
ATOM 704 C C . SER A 1 91 ? -49.627 -25.561 46.403 1.00 42.41 91 SER A C 1
ATOM 706 O O . SER A 1 91 ? -49.266 -24.853 45.464 1.00 42.41 91 SER A O 1
ATOM 708 N N . VAL A 1 92 ? -49.248 -25.400 47.666 1.00 45.66 92 VAL A N 1
ATOM 709 C CA . VAL A 1 92 ? -48.084 -24.661 48.129 1.00 45.66 92 VAL A CA 1
ATOM 710 C C . VAL A 1 92 ? -46.969 -24.915 47.123 1.00 45.66 92 VAL A C 1
ATOM 712 O O . VAL A 1 92 ? -46.423 -26.018 47.067 1.00 45.66 92 VAL A O 1
ATOM 715 N N . TRP A 1 93 ? -46.693 -23.921 46.278 1.00 40.53 93 TRP A N 1
ATOM 716 C CA . TRP A 1 93 ? -45.423 -23.852 45.583 1.00 40.53 93 TRP A CA 1
ATOM 717 C C . TRP A 1 93 ? -44.414 -23.742 46.714 1.00 40.53 93 TRP A C 1
ATOM 719 O O . TRP A 1 93 ? -44.289 -22.694 47.344 1.00 40.53 93 TRP A O 1
ATOM 729 N N . LYS A 1 94 ? -43.796 -24.871 47.068 1.00 38.66 94 LYS A N 1
ATOM 730 C CA . LYS A 1 94 ? -42.559 -24.849 47.832 1.00 38.66 94 LYS A CA 1
ATOM 731 C C . LYS A 1 94 ? -41.579 -24.138 46.915 1.00 38.66 94 LYS A C 1
ATOM 733 O O . LYS A 1 94 ? -41.044 -24.760 46.005 1.00 38.66 94 LYS A O 1
ATOM 738 N N . PHE A 1 95 ? -41.461 -22.825 47.082 1.00 43.66 95 PHE A N 1
ATOM 739 C CA . PHE A 1 95 ? -40.323 -22.102 46.559 1.00 43.66 95 PHE A CA 1
ATOM 740 C C . PHE A 1 95 ? -39.115 -22.782 47.193 1.00 43.66 95 PHE A C 1
ATOM 742 O O . PHE A 1 95 ? -38.997 -22.835 48.417 1.00 43.66 95 PHE A O 1
ATOM 749 N N . GLU A 1 96 ? -38.316 -23.446 46.365 1.00 40.47 96 GLU A N 1
ATOM 750 C CA . GLU A 1 96 ? -36.986 -23.862 46.773 1.00 40.47 96 GLU A CA 1
ATOM 751 C C . GLU A 1 96 ? -36.281 -22.601 47.271 1.00 40.47 96 GLU A C 1
ATOM 753 O O . GLU A 1 96 ? -36.355 -21.557 46.618 1.00 40.47 96 GLU A O 1
ATOM 758 N N . ASN A 1 97 ? -35.699 -22.676 48.471 1.00 45.94 97 ASN A N 1
ATOM 759 C CA . ASN A 1 97 ? -34.884 -21.597 49.007 1.00 45.94 97 ASN A CA 1
ATOM 760 C C . ASN A 1 97 ? -33.789 -21.324 47.977 1.00 45.94 97 ASN A C 1
ATOM 762 O O . ASN A 1 97 ? -32.918 -22.165 47.763 1.00 45.94 97 ASN A O 1
ATOM 766 N N . TYR A 1 98 ? -33.908 -20.196 47.288 1.00 49.09 98 TYR A N 1
ATOM 767 C CA . TYR A 1 98 ? -32.910 -19.753 46.338 1.00 49.09 98 TYR A CA 1
ATOM 768 C C . TYR A 1 98 ? -31.888 -18.968 47.146 1.00 49.09 98 TYR A C 1
ATOM 770 O O . TYR A 1 98 ? -32.171 -17.851 47.585 1.00 49.09 98 TYR A O 1
ATOM 778 N N . ASP A 1 99 ? -30.737 -19.585 47.392 1.00 56.44 99 ASP A N 1
ATOM 779 C CA . ASP A 1 99 ? -29.603 -18.880 47.968 1.00 56.44 99 ASP A CA 1
ATOM 780 C C . ASP A 1 99 ? -29.150 -17.847 46.932 1.00 56.44 99 ASP A C 1
ATOM 782 O O . ASP A 1 99 ? -28.757 -18.181 45.811 1.00 56.44 99 ASP A O 1
ATOM 786 N N . LEU A 1 100 ? -29.322 -16.571 47.275 1.00 56.00 100 LEU A N 1
ATOM 787 C CA . LEU A 1 100 ? -28.826 -15.475 46.456 1.00 56.00 100 LEU A CA 1
ATOM 788 C C . LEU A 1 100 ? -27.292 -15.497 46.518 1.00 56.00 100 LEU A C 1
ATOM 790 O O . LEU A 1 100 ? -26.750 -15.694 47.608 1.00 56.00 100 LEU A O 1
ATOM 794 N N . PRO A 1 101 ? -26.595 -15.289 45.389 1.00 61.03 101 PRO A N 1
ATOM 795 C CA . PRO A 1 101 ? -25.140 -15.188 45.390 1.00 61.03 101 PRO A CA 1
ATOM 796 C C . PRO A 1 101 ? -24.693 -14.057 46.323 1.00 61.03 101 PRO A C 1
ATOM 798 O O . PRO A 1 101 ? -25.366 -13.027 46.433 1.00 61.03 101 PRO A O 1
ATOM 801 N N . GLU A 1 102 ? -23.583 -14.249 47.031 1.00 65.62 102 GLU A N 1
ATOM 802 C CA . GLU A 1 102 ? -23.025 -13.239 47.932 1.00 65.62 102 GLU A CA 1
ATOM 803 C C . GLU A 1 102 ? -22.411 -12.105 47.090 1.00 65.62 102 GLU A C 1
ATOM 805 O O . GLU A 1 102 ? -21.235 -12.134 46.769 1.00 65.62 102 GLU A O 1
ATOM 810 N N . SER A 1 103 ? -23.226 -11.123 46.678 1.00 73.06 103 SER A N 1
ATOM 811 C CA . SER A 1 103 ? -22.773 -9.965 45.894 1.00 73.06 103 SER A CA 1
ATOM 812 C C . SER A 1 103 ? -23.377 -8.646 46.384 1.00 73.06 103 SER A C 1
ATOM 814 O O . SER A 1 103 ? -24.374 -8.597 47.117 1.00 73.06 103 SER A O 1
ATOM 816 N N . THR A 1 104 ? -22.796 -7.525 45.958 1.00 69.88 104 THR A N 1
ATOM 817 C CA . THR A 1 104 ? -23.283 -6.176 46.298 1.00 69.88 104 THR A CA 1
ATOM 818 C C . THR A 1 104 ? -24.689 -5.896 45.752 1.00 69.88 104 THR A C 1
ATOM 820 O O . THR A 1 104 ? -25.434 -5.100 46.336 1.00 69.88 104 THR A O 1
ATOM 823 N N . PHE A 1 105 ? -25.111 -6.607 44.700 1.00 71.94 105 PHE A N 1
ATOM 824 C CA . PHE A 1 105 ? -26.491 -6.587 44.208 1.00 71.94 105 PHE A CA 1
ATOM 825 C C . PHE A 1 105 ? -27.457 -7.305 45.152 1.00 71.94 105 PHE A C 1
ATOM 827 O O . PHE A 1 105 ? -28.588 -6.845 45.329 1.00 71.94 105 PHE A O 1
ATOM 834 N N . THR A 1 106 ? -27.010 -8.367 45.825 1.00 78.19 106 THR A N 1
ATOM 835 C CA . THR A 1 106 ? -27.797 -9.042 46.862 1.00 78.19 106 THR A CA 1
ATOM 836 C C . THR A 1 106 ? -28.079 -8.094 48.021 1.00 78.19 106 THR A C 1
ATOM 838 O O . THR A 1 106 ? -29.242 -7.961 48.393 1.00 78.19 106 THR A O 1
ATOM 841 N N . LEU A 1 107 ? -27.089 -7.320 48.490 1.00 74.88 107 LEU A N 1
ATOM 842 C CA . LEU A 1 107 ? -27.298 -6.267 49.501 1.00 74.88 107 LEU A CA 1
ATOM 843 C C . LEU A 1 107 ? -28.321 -5.208 49.055 1.00 74.88 107 LEU A C 1
ATOM 845 O O . LEU A 1 107 ? -29.169 -4.802 49.843 1.00 74.88 107 LEU A O 1
ATOM 849 N N . LEU A 1 108 ? -28.295 -4.778 47.790 1.00 76.12 108 LEU A N 1
ATOM 850 C CA . LEU A 1 108 ? -29.270 -3.816 47.253 1.00 76.12 108 LEU A CA 1
ATOM 851 C C . LEU A 1 108 ? -30.704 -4.361 47.188 1.00 76.12 108 LEU A C 1
ATOM 853 O O . LEU A 1 108 ? -31.661 -3.583 47.229 1.00 76.12 108 LEU A O 1
ATOM 857 N N . ILE A 1 109 ? -30.860 -5.678 47.043 1.00 77.44 109 ILE A N 1
ATOM 858 C CA . ILE A 1 109 ? -32.159 -6.342 46.885 1.00 77.44 109 ILE A CA 1
ATOM 859 C C . ILE A 1 109 ? -32.731 -6.793 48.237 1.00 77.44 109 ILE A C 1
ATOM 861 O O . ILE A 1 109 ? -33.954 -6.740 48.415 1.00 77.44 109 ILE A O 1
ATOM 865 N N . THR A 1 110 ? -31.884 -7.247 49.167 1.00 77.69 110 THR A N 1
ATOM 866 C CA . THR A 1 110 ? -32.288 -7.840 50.453 1.00 77.69 110 THR A CA 1
ATOM 867 C C . THR A 1 110 ? -32.421 -6.804 51.568 1.00 77.69 110 THR A C 1
ATOM 869 O O . THR A 1 110 ? -33.318 -6.933 52.403 1.00 77.69 110 THR A O 1
ATOM 872 N N . GLU A 1 111 ? -31.586 -5.760 51.584 1.00 81.94 111 GLU A N 1
ATOM 873 C CA . GLU A 1 111 ? -31.539 -4.813 52.697 1.00 81.94 111 GLU A CA 1
ATOM 874 C C . GLU A 1 111 ? -32.575 -3.671 52.587 1.00 81.94 111 GLU A C 1
ATOM 876 O O . GLU A 1 111 ? -32.878 -3.174 51.497 1.00 81.94 111 GLU A O 1
ATOM 881 N N . PRO A 1 112 ? -33.110 -3.165 53.718 1.00 77.06 112 PRO A N 1
ATOM 882 C CA . PRO A 1 112 ? -33.986 -1.996 53.726 1.00 77.06 112 PRO A CA 1
ATOM 883 C C . PRO A 1 112 ? -33.283 -0.757 53.156 1.00 77.06 112 PRO A C 1
ATOM 885 O O . PRO A 1 112 ? -32.134 -0.495 53.491 1.00 77.06 112 PRO A O 1
ATOM 888 N N . VAL A 1 113 ? -34.010 0.088 52.415 1.00 76.50 113 VAL A N 1
ATOM 889 C CA . VAL A 1 113 ? -33.488 1.284 51.704 1.00 76.50 113 VAL A CA 1
ATOM 890 C C . VAL A 1 113 ? -32.707 2.275 52.594 1.00 76.50 113 VAL A C 1
ATOM 892 O O . VAL A 1 113 ? -31.898 3.054 52.105 1.00 76.50 113 VAL A O 1
ATOM 895 N N . LEU A 1 114 ? -32.951 2.278 53.908 1.00 81.44 114 LEU A N 1
ATOM 896 C CA . LEU A 1 114 ? -32.285 3.163 54.880 1.00 81.44 114 LEU A CA 1
ATOM 897 C C . LEU A 1 114 ? -31.279 2.432 55.783 1.00 81.44 114 LEU A C 1
ATOM 899 O O . LEU A 1 114 ? -30.811 2.997 56.772 1.00 81.44 114 LEU A O 1
ATOM 903 N N . SER A 1 115 ? -30.977 1.171 55.489 1.00 84.50 115 SER A N 1
ATOM 904 C CA . SER A 1 115 ? -29.980 0.404 56.228 1.00 84.50 115 SER A CA 1
ATOM 905 C C . SER A 1 115 ? -28.553 0.786 55.800 1.00 84.50 115 SER A C 1
ATOM 907 O O . SER A 1 115 ? -28.330 1.236 54.670 1.00 84.50 115 SER A O 1
ATOM 909 N N . PRO A 1 116 ? -27.555 0.566 56.672 1.00 78.06 116 PRO A N 1
ATOM 910 C CA . PRO A 1 116 ? -26.152 0.681 56.290 1.00 78.06 116 PRO A CA 1
ATOM 911 C C . PRO A 1 116 ? -25.761 -0.270 55.148 1.00 78.06 116 PRO A C 1
ATOM 913 O O . PRO A 1 116 ? -24.952 0.116 54.313 1.00 78.06 116 PRO A O 1
ATOM 916 N N . GLY A 1 117 ? -26.341 -1.476 55.079 1.00 78.62 117 GLY A N 1
ATOM 917 C CA . GLY A 1 117 ? -26.050 -2.456 54.026 1.00 78.62 117 GLY A CA 1
ATOM 918 C C . GLY A 1 117 ? -26.524 -1.996 52.646 1.00 78.62 117 GLY A C 1
ATOM 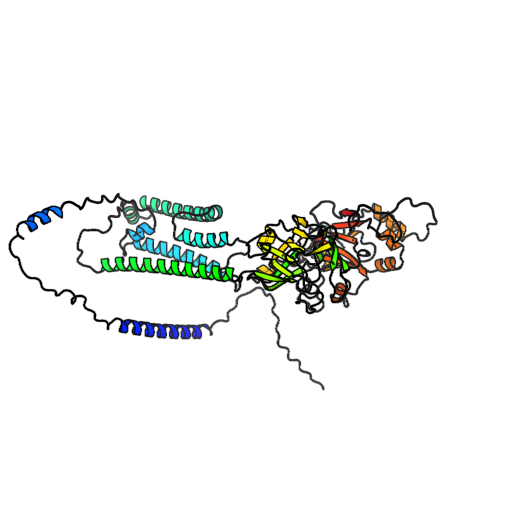919 O O . GLY A 1 117 ? -25.759 -2.037 51.685 1.00 78.62 117 GLY A O 1
ATOM 920 N N . PHE A 1 118 ? -27.732 -1.432 52.566 1.00 84.00 118 PHE A N 1
ATOM 921 C CA . PHE A 1 118 ? -28.231 -0.812 51.337 1.00 84.00 118 PHE A CA 1
ATOM 922 C C . PHE A 1 118 ? -27.379 0.394 50.921 1.00 84.00 118 PHE A C 1
ATOM 924 O O . PHE A 1 118 ? -27.072 0.552 49.743 1.00 84.00 118 PHE A O 1
ATOM 931 N N . LEU A 1 119 ? -26.944 1.227 51.879 1.00 82.88 119 LEU A N 1
ATOM 932 C CA . LEU A 1 119 ? -26.050 2.354 51.592 1.00 82.88 119 LEU A CA 1
ATOM 933 C C . LEU A 1 119 ? -24.704 1.880 51.021 1.00 82.88 119 LEU A C 1
ATOM 935 O O . LEU A 1 119 ? -24.218 2.476 50.065 1.00 82.88 119 LEU A O 1
ATOM 939 N N . ILE A 1 120 ? -24.129 0.805 51.567 1.00 79.25 120 ILE A N 1
ATOM 940 C CA . ILE A 1 120 ? -22.894 0.192 51.053 1.00 79.25 120 ILE A CA 1
ATOM 941 C C . ILE A 1 120 ? -23.106 -0.326 49.625 1.00 79.25 120 ILE A C 1
ATOM 943 O O . ILE A 1 120 ? -22.296 -0.019 48.756 1.00 79.25 120 ILE A O 1
ATOM 947 N N . GLY A 1 121 ? -24.218 -1.015 49.349 1.00 79.00 121 GLY A N 1
ATOM 948 C CA . GLY A 1 121 ? -24.554 -1.476 47.998 1.00 79.00 121 GLY A CA 1
ATOM 949 C C . GLY A 1 121 ? -24.737 -0.333 46.989 1.00 79.00 121 GLY A C 1
ATOM 950 O O . GLY A 1 121 ? -24.236 -0.407 45.870 1.00 79.00 121 GLY A O 1
ATOM 951 N N . VAL A 1 122 ? -25.378 0.773 47.389 1.00 79.50 122 VAL A N 1
ATOM 952 C CA . VAL A 1 122 ? -25.501 1.983 46.551 1.00 79.50 122 VAL A CA 1
ATOM 953 C C . VAL A 1 122 ? -24.140 2.624 46.286 1.00 79.50 122 VAL A C 1
ATOM 955 O O . VAL A 1 122 ? -23.887 3.060 45.166 1.00 79.50 122 VAL A O 1
ATOM 958 N N . VAL A 1 123 ? -23.263 2.693 47.292 1.00 80.38 123 VAL A N 1
ATOM 959 C CA . VAL A 1 123 ? -21.903 3.225 47.126 1.00 80.38 123 VAL A CA 1
ATOM 960 C C . VAL A 1 123 ? -21.089 2.337 46.189 1.00 80.38 123 VAL A C 1
ATOM 962 O O . VAL A 1 123 ? -20.433 2.873 45.304 1.00 80.38 123 VAL A O 1
ATOM 965 N N . ALA A 1 124 ? -21.176 1.013 46.321 1.00 74.94 124 ALA A N 1
ATOM 966 C CA . ALA A 1 124 ? -20.491 0.074 45.437 1.00 74.94 124 ALA A CA 1
ATOM 967 C C . ALA A 1 124 ? -20.951 0.218 43.980 1.00 74.94 124 ALA A C 1
ATOM 969 O O . ALA A 1 124 ? -20.122 0.435 43.103 1.00 74.94 124 ALA A O 1
ATOM 970 N N . VAL A 1 125 ? -22.265 0.240 43.722 1.00 78.69 125 VAL A N 1
ATOM 971 C CA . VAL A 1 125 ? -22.797 0.506 42.372 1.00 78.69 125 VAL A CA 1
ATOM 972 C C . VAL A 1 125 ? -22.394 1.892 41.874 1.00 78.69 125 VAL A C 1
ATOM 974 O O . VAL A 1 125 ? -22.063 2.051 40.704 1.00 78.69 125 VAL A O 1
ATOM 977 N N . GLY A 1 126 ? -22.385 2.899 42.749 1.00 79.56 126 GLY A N 1
ATOM 978 C CA . GLY A 1 126 ? -21.909 4.238 42.417 1.00 79.56 126 GLY A CA 1
ATOM 979 C C . GLY A 1 126 ? -20.442 4.247 41.990 1.00 79.56 126 GLY A C 1
ATOM 980 O O . GLY A 1 126 ? -20.111 4.915 41.017 1.00 79.56 126 GLY A O 1
ATOM 981 N N . ILE A 1 127 ? -19.587 3.478 42.668 1.00 70.38 127 ILE A N 1
ATOM 982 C CA . ILE A 1 127 ? -18.178 3.298 42.304 1.00 70.38 127 ILE A CA 1
ATOM 983 C C . ILE A 1 127 ? -18.066 2.562 40.969 1.00 70.38 127 ILE A C 1
ATOM 985 O O . ILE A 1 127 ? -17.350 3.058 40.113 1.00 70.38 127 ILE A O 1
ATOM 989 N N . CYS A 1 128 ? -18.806 1.470 40.748 1.00 71.94 128 CYS A N 1
ATOM 990 C CA . CYS A 1 128 ? -18.801 0.730 39.479 1.00 71.94 128 CYS A CA 1
ATOM 991 C C . CYS A 1 128 ? -19.260 1.592 38.294 1.00 71.94 128 CYS A C 1
ATOM 993 O O . CYS A 1 128 ? -18.663 1.567 37.222 1.00 71.94 128 CYS A O 1
ATOM 995 N N . VAL A 1 129 ? -20.318 2.387 38.476 1.00 75.38 129 VAL A N 1
ATOM 996 C CA . VAL A 1 129 ? -20.793 3.318 37.445 1.00 75.38 129 VAL A CA 1
ATOM 997 C C . VAL A 1 129 ? -19.785 4.440 37.239 1.00 75.38 129 VAL A C 1
ATOM 999 O O . VAL A 1 129 ? -19.547 4.826 36.100 1.00 75.38 129 VAL A O 1
ATOM 1002 N N . LEU A 1 130 ? -19.174 4.963 38.305 1.00 73.56 130 LEU A N 1
ATOM 1003 C CA . LEU A 1 130 ? -18.145 5.993 38.202 1.00 73.56 130 LEU A CA 1
ATOM 1004 C C . LEU A 1 130 ? -16.906 5.469 37.470 1.00 73.56 130 LEU A C 1
ATOM 1006 O O . LEU A 1 130 ? -16.430 6.154 36.576 1.00 73.56 130 LEU A O 1
ATOM 1010 N N . SER A 1 131 ? -16.413 4.271 37.790 1.00 64.38 131 SER A N 1
ATOM 1011 C CA . SER A 1 131 ? -15.269 3.661 37.107 1.00 64.38 131 SER A CA 1
ATOM 1012 C C . SER A 1 131 ? -15.585 3.370 35.644 1.00 64.38 131 SER A C 1
ATOM 1014 O O . SER A 1 131 ? -14.789 3.730 34.788 1.00 64.38 131 SER A O 1
ATOM 1016 N N . LEU A 1 132 ? -16.777 2.850 35.331 1.00 69.12 132 LEU A N 1
ATOM 1017 C CA . LEU A 1 132 ? -17.230 2.697 33.946 1.00 69.12 132 LEU A CA 1
ATOM 1018 C C . LEU A 1 132 ? -17.308 4.044 33.219 1.00 69.12 132 LEU A C 1
ATOM 1020 O O . LEU A 1 132 ? -16.889 4.162 32.076 1.00 69.12 132 LEU A O 1
ATOM 1024 N N . THR A 1 133 ? -17.831 5.074 33.883 1.00 71.94 133 THR A N 1
ATOM 1025 C CA . THR A 1 133 ? -17.929 6.415 33.300 1.00 71.94 133 THR A CA 1
ATOM 1026 C C . THR A 1 133 ? -16.541 7.005 33.078 1.00 71.94 133 THR A C 1
ATOM 1028 O O . THR A 1 133 ? -16.336 7.650 32.065 1.00 71.94 133 THR A O 1
ATOM 1031 N N . LEU A 1 134 ? -15.580 6.765 33.973 1.00 66.12 134 LEU A N 1
ATOM 1032 C CA . LEU A 1 134 ? -14.194 7.203 33.807 1.00 66.12 134 LEU A CA 1
ATOM 1033 C C . LEU A 1 134 ? -13.487 6.454 32.675 1.00 66.12 134 LEU A C 1
ATOM 1035 O O . LEU A 1 134 ? -12.776 7.093 31.913 1.00 66.12 134 LEU A O 1
ATOM 1039 N N . VAL A 1 135 ? -13.720 5.147 32.518 1.00 69.06 135 VAL A N 1
ATOM 1040 C CA . VAL A 1 135 ? -13.220 4.374 31.368 1.00 69.06 135 VAL A CA 1
ATOM 1041 C C . VAL A 1 135 ? -13.841 4.901 30.075 1.00 69.06 135 VAL A C 1
ATOM 1043 O O . VAL A 1 135 ? -13.121 5.226 29.144 1.00 69.06 135 VAL A O 1
ATOM 1046 N N . LEU A 1 136 ? -15.160 5.103 30.038 1.00 67.56 136 LEU A N 1
ATOM 1047 C CA . LEU A 1 136 ? -15.840 5.670 28.871 1.00 67.56 136 LEU A CA 1
ATOM 1048 C C . LEU A 1 136 ? -15.405 7.108 28.571 1.00 67.56 136 LEU A C 1
ATOM 1050 O O . LEU A 1 136 ? -15.333 7.463 27.404 1.00 67.56 136 LEU A O 1
ATOM 1054 N N . ILE A 1 137 ? -15.130 7.931 29.587 1.00 69.44 137 ILE A N 1
ATOM 1055 C CA . ILE A 1 137 ? -14.569 9.278 29.410 1.00 69.44 137 ILE A CA 1
ATOM 1056 C C . ILE A 1 137 ? -13.143 9.180 28.875 1.00 69.44 137 ILE A C 1
ATOM 1058 O O . ILE A 1 137 ? -12.822 9.907 27.953 1.00 69.44 137 ILE A O 1
ATOM 1062 N N . SER A 1 138 ? -12.319 8.263 29.384 1.00 67.06 138 SER A N 1
ATOM 1063 C CA . SER A 1 138 ? -10.959 8.040 28.882 1.00 67.06 138 SER A CA 1
ATOM 1064 C C . SER A 1 138 ? -10.962 7.617 27.410 1.00 67.06 138 SER A C 1
ATOM 1066 O O . SER A 1 138 ? -10.192 8.150 26.620 1.00 67.06 138 SER A O 1
ATOM 1068 N N . GLU A 1 139 ? -11.859 6.707 27.021 1.00 66.56 139 GLU A N 1
ATOM 1069 C CA . GLU A 1 139 ? -12.042 6.312 25.618 1.00 66.56 139 GLU A CA 1
ATOM 1070 C C . GLU A 1 139 ? -12.634 7.451 24.775 1.00 66.56 139 GLU A C 1
ATOM 1072 O O . GLU A 1 139 ? -12.278 7.635 23.613 1.00 66.56 139 GLU A O 1
ATOM 1077 N N . TRP A 1 140 ? -13.513 8.266 25.363 1.00 67.81 140 TRP A N 1
ATOM 1078 C CA . TRP A 1 140 ? -14.080 9.436 24.698 1.00 67.81 140 TRP A CA 1
ATOM 1079 C C . TRP A 1 140 ? -13.057 10.566 24.532 1.00 67.81 140 TRP A C 1
ATOM 1081 O O . TRP A 1 140 ? -13.105 11.295 23.547 1.00 67.81 140 TRP A O 1
ATOM 1091 N N . ASP A 1 141 ? -12.111 10.731 25.443 1.00 66.12 141 ASP A N 1
ATOM 1092 C CA . ASP A 1 141 ? -11.058 11.738 25.315 1.00 66.12 141 ASP A CA 1
ATOM 1093 C C . ASP A 1 141 ? -10.051 11.349 24.217 1.00 66.12 141 ASP A C 1
ATOM 1095 O O . ASP A 1 141 ? -9.454 12.224 23.594 1.00 66.12 141 ASP A O 1
ATOM 1099 N N . ASN A 1 142 ? -9.973 10.058 23.870 1.00 58.72 142 ASN A N 1
ATOM 1100 C CA . ASN A 1 142 ? -9.263 9.554 22.690 1.00 58.72 142 ASN A CA 1
ATOM 1101 C C . ASN A 1 142 ? -10.050 9.737 21.374 1.00 58.72 142 ASN A C 1
ATOM 1103 O O . ASN A 1 142 ? -9.604 9.306 20.308 1.00 58.72 142 ASN A O 1
ATOM 1107 N N . THR A 1 143 ? -11.223 10.380 21.411 1.00 61.44 143 THR A N 1
ATOM 1108 C CA . THR A 1 143 ? -12.044 10.613 20.219 1.00 61.44 143 THR A CA 1
ATOM 1109 C C . THR A 1 143 ? -11.392 11.643 19.299 1.00 61.44 143 THR A C 1
ATOM 1111 O O . THR A 1 143 ? -11.263 12.816 19.652 1.00 61.44 143 THR A O 1
ATOM 1114 N N . SER A 1 144 ? -11.077 11.247 18.066 1.00 66.31 144 SER A N 1
ATOM 1115 C CA . SER A 1 144 ? -10.726 12.186 16.996 1.00 66.31 144 SER A CA 1
ATOM 1116 C C . SER A 1 144 ? -11.970 12.504 16.140 1.00 66.31 144 SER A C 1
ATOM 1118 O O . SER A 1 144 ? -12.950 11.750 16.160 1.00 66.31 144 SER A O 1
ATOM 1120 N N . PRO A 1 145 ? -11.987 13.607 15.365 1.00 66.56 145 PRO A N 1
ATOM 1121 C CA . PRO A 1 145 ? -13.082 13.912 14.436 1.00 66.56 145 PRO A CA 1
ATOM 1122 C C . PRO A 1 145 ? -13.379 12.784 13.432 1.00 66.56 145 PRO A C 1
ATOM 1124 O O . PRO A 1 145 ? -14.500 12.701 12.928 1.00 66.56 145 PRO A O 1
ATOM 1127 N N . GLU A 1 146 ? -12.395 11.923 13.166 1.00 55.34 146 GLU A N 1
ATOM 1128 C CA . GLU A 1 146 ? -12.466 10.822 12.199 1.00 55.34 146 GLU A CA 1
ATOM 1129 C C . GLU A 1 146 ? -12.617 9.453 12.878 1.00 55.34 146 GLU A C 1
ATOM 1131 O O . GLU A 1 146 ? -13.328 8.584 12.376 1.00 55.34 146 GLU A O 1
ATOM 1136 N N . ASN A 1 147 ? -12.077 9.299 14.087 1.00 62.53 147 ASN A N 1
ATOM 1137 C CA . ASN A 1 147 ? -12.290 8.156 14.962 1.00 62.53 147 ASN A CA 1
ATOM 1138 C C . ASN A 1 147 ? -13.217 8.545 16.115 1.00 62.53 147 ASN A C 1
ATOM 1140 O O . ASN A 1 147 ? -12.797 8.706 17.263 1.00 62.53 147 ASN A O 1
ATOM 1144 N N . ARG A 1 148 ? -14.509 8.690 15.794 1.00 57.91 148 ARG A N 1
ATOM 1145 C CA . ARG A 1 148 ? -15.532 9.179 16.733 1.00 57.91 148 ARG A CA 1
ATOM 1146 C C . ARG A 1 148 ? -15.732 8.288 17.977 1.00 57.91 148 ARG A C 1
ATOM 1148 O O . ARG A 1 148 ? -16.497 8.660 18.861 1.00 57.91 148 ARG A O 1
ATOM 1155 N N . PHE A 1 149 ? -15.093 7.121 18.028 1.00 61.72 149 PHE A N 1
ATOM 1156 C CA . PHE A 1 149 ? -15.233 6.154 19.115 1.00 61.72 149 PHE A CA 1
ATOM 1157 C C . PHE A 1 149 ? -13.915 5.800 19.817 1.00 61.72 149 PHE A C 1
ATOM 1159 O O . PHE A 1 149 ? -13.959 5.007 20.748 1.00 61.72 149 PHE A O 1
ATOM 1166 N N . GLY A 1 150 ? -12.777 6.380 19.409 1.00 56.78 150 GLY A N 1
ATOM 1167 C CA . GLY A 1 150 ? -11.488 6.175 20.086 1.00 56.78 150 GLY A CA 1
ATOM 1168 C C . GLY A 1 150 ? -10.878 4.774 19.922 1.00 56.78 150 GLY A C 1
ATOM 1169 O O . GLY A 1 150 ? -9.981 4.413 20.672 1.00 56.78 150 GLY A O 1
ATOM 1170 N N . VAL A 1 151 ? -11.329 3.972 18.948 1.00 65.19 151 VAL A N 1
ATOM 1171 C CA . VAL A 1 151 ? -10.858 2.584 18.756 1.00 65.19 151 VAL A CA 1
ATOM 1172 C C . VAL A 1 151 ? -9.579 2.552 17.910 1.00 65.19 151 VAL A C 1
ATOM 1174 O O . VAL A 1 151 ? -9.580 3.168 16.844 1.00 65.19 151 VAL A O 1
ATOM 1177 N N . PRO A 1 152 ? -8.515 1.826 18.293 1.00 54.03 152 PRO A N 1
ATOM 1178 C CA . PRO A 1 152 ? -7.315 1.692 17.466 1.00 54.03 152 PRO A CA 1
ATOM 1179 C C . PRO A 1 152 ? -7.611 1.059 16.093 1.00 54.03 152 PRO A C 1
ATOM 1181 O O . PRO A 1 152 ? -8.411 0.123 15.967 1.00 54.03 152 PRO A O 1
ATOM 1184 N N . ALA A 1 153 ? -6.957 1.577 15.051 1.00 52.00 153 ALA A N 1
ATOM 1185 C CA . ALA A 1 153 ? -7.063 1.069 13.686 1.00 52.00 153 ALA A CA 1
ATOM 1186 C C . ALA A 1 153 ? -6.404 -0.322 13.557 1.00 52.00 153 ALA A C 1
ATOM 1188 O O . ALA A 1 153 ? -5.395 -0.601 14.198 1.00 52.00 153 ALA A O 1
ATOM 1189 N N . GLY A 1 154 ? -6.981 -1.210 12.737 1.00 55.25 154 GLY A N 1
ATOM 1190 C CA . GLY A 1 154 ? -6.433 -2.551 12.455 1.00 55.25 154 GLY A CA 1
ATOM 1191 C C . GLY A 1 154 ? -7.072 -3.718 13.220 1.00 55.25 154 GLY A C 1
ATOM 1192 O O . GLY A 1 154 ? -6.763 -4.876 12.951 1.00 55.25 154 GLY A O 1
ATOM 1193 N N . VAL A 1 155 ? -8.006 -3.454 14.136 1.00 54.16 155 VAL A N 1
ATOM 1194 C CA . VAL A 1 155 ? -8.808 -4.510 14.776 1.00 54.16 155 VAL A CA 1
ATOM 1195 C C . VAL A 1 155 ? -9.984 -4.870 13.861 1.00 54.16 155 VAL A C 1
ATOM 1197 O O . VAL A 1 155 ? -10.733 -3.983 13.447 1.00 54.16 155 VAL A O 1
ATOM 1200 N N . SER A 1 156 ? -10.161 -6.156 13.531 1.00 55.78 156 SER A N 1
ATOM 1201 C CA . SER A 1 156 ? -11.247 -6.585 12.639 1.00 55.78 156 SER A CA 1
ATOM 120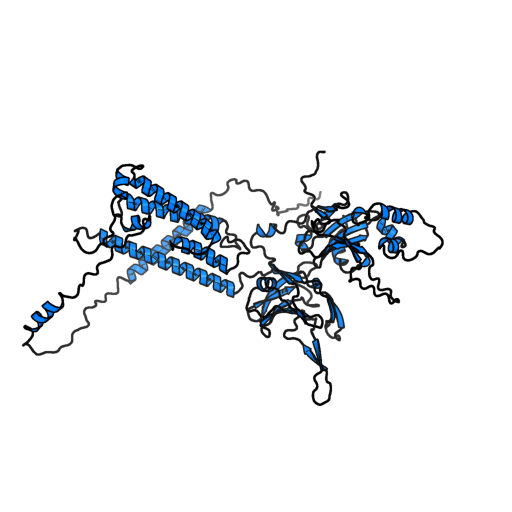2 C C . SER A 1 156 ? -12.623 -6.210 13.204 1.00 55.78 156 SER A C 1
ATOM 1204 O O . SER A 1 156 ? -12.838 -6.134 14.418 1.00 55.78 156 SER A O 1
ATOM 1206 N N . LYS A 1 157 ? -13.579 -5.951 12.309 1.00 51.09 157 LYS A N 1
ATOM 1207 C CA . LYS A 1 157 ? -14.901 -5.397 12.653 1.00 51.09 157 LYS A CA 1
ATOM 1208 C C . LYS A 1 157 ? -15.682 -6.317 13.593 1.00 51.09 157 LYS A C 1
ATOM 1210 O O . LYS A 1 157 ? -16.436 -5.845 14.442 1.00 51.09 157 LYS A O 1
ATOM 1215 N N . GLU A 1 158 ? -15.468 -7.623 13.475 1.00 60.78 158 GLU A N 1
ATOM 1216 C CA . GLU A 1 158 ? -16.046 -8.632 14.356 1.00 60.78 158 GLU A CA 1
ATOM 1217 C C . GLU A 1 158 ? -15.508 -8.478 15.780 1.00 60.78 158 GLU A C 1
ATOM 1219 O O . GLU A 1 158 ? -16.283 -8.520 16.732 1.00 60.78 158 GLU A O 1
ATOM 1224 N N . VAL A 1 159 ? -14.204 -8.230 15.931 1.00 61.69 159 VAL A N 1
ATOM 1225 C CA . VAL A 1 159 ? -13.543 -8.081 17.233 1.00 61.69 159 VAL A CA 1
ATOM 1226 C C . VAL A 1 159 ? -13.935 -6.764 17.903 1.00 61.69 159 VAL A C 1
ATOM 1228 O O . VAL A 1 159 ? -14.181 -6.764 19.103 1.00 61.69 159 VAL A O 1
ATOM 1231 N N . GLN A 1 160 ? -14.111 -5.674 17.151 1.00 60.44 160 GLN A N 1
ATOM 1232 C CA . GLN A 1 160 ? -14.574 -4.390 17.703 1.00 60.44 160 GLN A CA 1
ATOM 1233 C C . GLN A 1 160 ? -16.013 -4.459 18.230 1.00 60.44 160 GLN A C 1
ATOM 1235 O O . GLN A 1 160 ? -16.312 -3.984 19.328 1.00 60.44 160 GLN A O 1
ATOM 1240 N N . VAL A 1 161 ? -16.923 -5.075 17.464 1.00 60.62 161 VAL A N 1
ATOM 1241 C CA . VAL A 1 161 ? -18.305 -5.291 17.917 1.00 60.62 161 VAL A CA 1
ATOM 1242 C C . VAL A 1 161 ? -18.311 -6.202 19.134 1.00 60.62 161 VAL A C 1
ATOM 1244 O O . VAL A 1 161 ? -19.013 -5.904 20.095 1.00 60.62 161 VAL A O 1
ATOM 1247 N N . VAL A 1 162 ? -17.506 -7.268 19.128 1.00 60.91 162 VAL A N 1
ATOM 1248 C CA . VAL A 1 162 ? -17.368 -8.163 20.278 1.00 60.91 162 VAL A CA 1
ATOM 1249 C C . VAL A 1 162 ? -16.787 -7.433 21.486 1.00 60.91 162 VAL A C 1
ATOM 1251 O O . VAL A 1 162 ? -17.331 -7.643 22.553 1.00 60.91 162 VAL A O 1
ATOM 1254 N N . GLN A 1 163 ? -15.807 -6.533 21.343 1.00 60.38 163 GLN A N 1
ATOM 1255 C CA . GLN A 1 163 ? -15.203 -5.764 22.443 1.00 60.38 163 GLN A CA 1
ATOM 1256 C C . GLN A 1 163 ? -16.186 -4.792 23.109 1.00 60.38 163 GLN A C 1
ATOM 1258 O O . GLN A 1 163 ? -16.330 -4.782 24.330 1.00 60.38 163 GLN A O 1
ATOM 1263 N N . TYR A 1 164 ? -16.926 -3.995 22.334 1.00 64.88 164 TYR A N 1
ATOM 1264 C CA . TYR A 1 164 ? -17.944 -3.113 22.917 1.00 64.88 164 TYR A CA 1
ATOM 1265 C C . TYR A 1 164 ? -19.111 -3.899 23.499 1.00 64.88 164 TYR A C 1
ATOM 1267 O O . TYR A 1 164 ? -19.616 -3.572 24.576 1.00 64.88 164 TYR A O 1
ATOM 1275 N N . LEU A 1 165 ? -19.530 -4.957 22.801 1.00 55.88 165 LEU A N 1
ATOM 1276 C CA . LEU A 1 165 ? -20.554 -5.850 23.306 1.00 55.88 165 LEU A CA 1
ATOM 1277 C C . LEU A 1 165 ? -20.052 -6.589 24.551 1.00 55.88 165 LEU A C 1
ATOM 1279 O O . LEU A 1 165 ? -20.866 -6.795 25.427 1.00 55.88 165 LEU A O 1
ATOM 1283 N N . SER A 1 166 ? -18.762 -6.912 24.693 1.00 54.94 166 SER A N 1
ATOM 1284 C CA . SER A 1 166 ? -18.169 -7.601 25.848 1.00 54.94 166 SER A CA 1
ATOM 1285 C C . SER A 1 166 ? -17.873 -6.680 27.022 1.00 54.94 166 SER A C 1
ATOM 1287 O O . SER A 1 166 ? -17.920 -7.151 28.147 1.00 54.94 166 SER A O 1
ATOM 1289 N N . VAL A 1 167 ? -17.650 -5.379 26.819 1.00 62.06 167 VAL A N 1
ATOM 1290 C CA . VAL A 1 167 ? -17.657 -4.391 27.916 1.00 62.06 167 VAL A CA 1
ATOM 1291 C C . VAL A 1 167 ? -19.085 -4.209 28.431 1.00 62.06 167 VAL A C 1
ATOM 1293 O O . VAL A 1 167 ? -19.331 -4.234 29.632 1.00 62.06 167 VAL A O 1
ATOM 1296 N N . VAL A 1 168 ? -20.067 -4.103 27.531 1.00 56.75 168 VAL A N 1
ATOM 1297 C CA . VAL A 1 168 ? -21.488 -3.998 27.899 1.00 56.75 168 VAL A CA 1
ATOM 1298 C C . VAL A 1 168 ? -22.011 -5.302 28.512 1.00 56.75 168 VAL A C 1
ATOM 1300 O O . VAL A 1 168 ? -22.743 -5.257 29.495 1.00 56.75 168 VAL A O 1
ATOM 1303 N N . ILE A 1 169 ? -21.626 -6.457 27.966 1.00 51.59 169 ILE A N 1
ATOM 1304 C CA . ILE A 1 169 ? -21.949 -7.793 28.475 1.00 51.59 169 ILE A CA 1
ATOM 1305 C C . ILE A 1 169 ? -21.161 -8.065 29.749 1.00 51.59 169 ILE A C 1
ATOM 1307 O O . ILE A 1 169 ? -21.777 -8.516 30.682 1.00 51.59 169 ILE A O 1
ATOM 1311 N N . GLY A 1 170 ? -19.885 -7.723 29.887 1.00 54.00 170 GLY A N 1
ATOM 1312 C CA . GLY A 1 170 ? -19.136 -7.880 31.144 1.00 54.00 170 GLY A CA 1
ATOM 1313 C C . GLY A 1 170 ? -19.698 -7.030 32.289 1.00 54.00 170 GLY A C 1
ATOM 1314 O O . GLY A 1 170 ? -19.565 -7.374 33.456 1.00 54.00 170 GLY A O 1
ATOM 1315 N N . VAL A 1 171 ? -20.399 -5.943 31.957 1.00 56.00 171 VAL A N 1
ATOM 1316 C CA . VAL A 1 171 ? -21.114 -5.085 32.915 1.00 56.00 171 VAL A CA 1
ATOM 1317 C C . VAL A 1 171 ? -22.556 -5.557 33.167 1.00 56.00 171 VAL A C 1
ATOM 1319 O O . VAL A 1 171 ? -23.117 -5.275 34.226 1.00 56.00 171 VAL A O 1
ATOM 1322 N N . LEU A 1 172 ? -23.188 -6.256 32.213 1.00 44.84 172 LEU A N 1
ATOM 1323 C CA . LEU A 1 172 ? -24.570 -6.769 32.311 1.00 44.84 172 LEU A CA 1
ATOM 1324 C C . LEU A 1 172 ? -24.666 -8.253 32.704 1.00 44.84 172 LEU A C 1
ATOM 1326 O O . LEU A 1 172 ? -25.699 -8.688 33.211 1.00 44.84 172 LEU A O 1
ATOM 1330 N N . MET A 1 173 ? -23.610 -9.006 32.451 1.00 43.34 173 MET A N 1
ATOM 1331 C CA . MET A 1 173 ? -23.346 -10.387 32.802 1.00 43.34 173 MET A CA 1
ATOM 1332 C C . MET A 1 173 ? -22.124 -10.366 33.722 1.00 43.34 173 MET A C 1
ATOM 1334 O O . MET A 1 173 ? -20.979 -10.460 33.288 1.00 43.34 173 MET A O 1
ATOM 1338 N N . GLU A 1 174 ? -22.392 -10.383 35.028 1.00 52.19 174 GLU A N 1
ATOM 1339 C CA . GLU A 1 174 ? -21.803 -11.473 35.806 1.00 52.19 174 GLU A CA 1
ATOM 1340 C C . GLU A 1 174 ? -21.953 -12.742 34.933 1.00 52.19 174 GLU A C 1
ATOM 1342 O O . GLU A 1 174 ? -23.082 -13.159 34.667 1.00 52.19 174 GLU A O 1
ATOM 1347 N N . THR A 1 175 ? -20.830 -13.273 34.426 1.00 47.03 175 THR A N 1
ATOM 1348 C CA . THR A 1 175 ? -20.628 -14.439 33.524 1.00 47.03 175 THR A CA 1
ATOM 1349 C C . THR A 1 175 ? -20.368 -14.189 32.014 1.00 47.03 175 THR A C 1
ATOM 1351 O O . THR A 1 175 ? -21.260 -14.245 31.181 1.00 47.03 175 THR A O 1
ATOM 1354 N N . GLU A 1 176 ? -19.070 -14.024 31.703 1.00 54.75 176 GLU A N 1
ATOM 1355 C CA . GLU A 1 176 ? -18.269 -14.502 30.543 1.00 54.75 176 GLU A CA 1
ATOM 1356 C C . GLU A 1 176 ? -18.635 -14.182 29.069 1.00 54.75 176 GLU A C 1
ATOM 1358 O O . GLU A 1 176 ? -19.660 -14.639 28.569 1.00 54.75 176 GLU A O 1
ATOM 1363 N N . SER A 1 177 ? -17.657 -13.624 28.309 1.00 49.22 177 SER A N 1
ATOM 1364 C CA . SER A 1 177 ? -17.235 -14.183 26.991 1.00 49.22 177 SER A CA 1
ATOM 1365 C C . SER A 1 177 ? -15.965 -13.571 26.323 1.00 49.22 177 SER A C 1
ATOM 1367 O O . SER A 1 177 ? -16.092 -12.534 25.679 1.00 49.22 177 SER A O 1
ATOM 1369 N N . THR A 1 178 ? -14.838 -14.330 26.308 1.00 48.69 178 THR A N 1
ATOM 1370 C CA . THR A 1 178 ? -13.687 -14.448 25.330 1.00 48.69 178 THR A CA 1
ATOM 1371 C C . THR A 1 178 ? -12.255 -13.931 25.623 1.00 48.69 178 THR A C 1
ATOM 1373 O O . THR A 1 178 ? -11.946 -12.756 25.676 1.00 48.69 178 THR A O 1
ATOM 1376 N N . VAL A 1 179 ? -11.239 -14.761 25.402 1.00 48.91 179 VAL A N 1
ATOM 1377 C CA . VAL A 1 179 ? -10.608 -15.556 26.462 1.00 48.91 179 VAL A CA 1
ATOM 1378 C C . VAL A 1 179 ? -9.366 -14.850 27.023 1.00 48.91 179 VAL A C 1
ATOM 1380 O O . VAL A 1 179 ? -9.153 -14.960 28.209 1.00 48.91 179 VAL A O 1
ATOM 1383 N N . LEU A 1 180 ? -8.553 -14.114 26.251 1.00 43.47 180 LEU A N 1
ATOM 1384 C CA . LEU A 1 180 ? -7.212 -13.697 26.712 1.00 43.47 180 LEU A CA 1
ATOM 1385 C C . LEU A 1 180 ? -7.156 -12.274 27.302 1.00 43.47 180 LEU A C 1
ATOM 1387 O O . LEU A 1 180 ? -6.646 -12.113 28.407 1.00 43.47 180 LEU A O 1
ATOM 1391 N N . ASP A 1 181 ? -7.779 -11.286 26.657 1.00 41.03 181 ASP A N 1
ATOM 1392 C CA . ASP A 1 181 ? -7.984 -9.955 27.262 1.00 41.03 181 ASP A CA 1
ATOM 1393 C C . ASP A 1 181 ? -9.096 -9.993 28.310 1.00 41.03 181 ASP A C 1
ATOM 1395 O O . ASP A 1 181 ? -8.999 -9.371 29.363 1.00 41.03 181 ASP A O 1
ATOM 1399 N N . ILE A 1 182 ? -10.080 -10.870 28.106 1.00 48.25 182 ILE A N 1
ATOM 1400 C CA . ILE A 1 182 ? -11.040 -11.205 29.151 1.00 48.25 182 ILE A CA 1
ATOM 1401 C C . ILE A 1 182 ? -10.397 -12.044 30.236 1.00 48.25 182 ILE A C 1
ATOM 1403 O O . ILE A 1 182 ? -10.864 -11.923 31.340 1.00 48.25 182 ILE A O 1
ATOM 1407 N N . PHE A 1 183 ? -9.315 -12.809 30.038 1.00 44.44 183 PHE A N 1
ATOM 1408 C CA . PHE A 1 183 ? -8.595 -13.389 31.183 1.00 44.44 183 PHE A CA 1
ATOM 1409 C C . PHE A 1 183 ? -7.891 -12.310 31.997 1.00 44.44 183 PHE A C 1
ATOM 1411 O O . PHE A 1 183 ? -7.794 -12.475 33.201 1.00 44.44 183 PHE A O 1
ATOM 1418 N N . MET A 1 184 ? -7.422 -11.217 31.395 1.00 49.75 184 MET A N 1
ATOM 1419 C CA . MET A 1 184 ? -6.838 -10.109 32.157 1.00 49.75 184 MET A CA 1
ATOM 1420 C C . MET A 1 184 ? -7.909 -9.312 32.903 1.00 49.75 184 MET A C 1
ATOM 1422 O O . MET A 1 184 ? -7.740 -9.056 34.094 1.00 49.75 184 MET A O 1
ATOM 1426 N N . ASP A 1 185 ? -9.042 -9.025 32.261 1.00 46.22 185 ASP A N 1
ATOM 1427 C CA . ASP A 1 185 ? -10.174 -8.361 32.911 1.00 46.22 185 ASP A CA 1
ATOM 1428 C C . ASP A 1 185 ? -10.926 -9.286 33.881 1.00 46.22 185 ASP A C 1
ATOM 1430 O O . ASP A 1 185 ? -11.390 -8.817 34.910 1.00 46.22 185 ASP A O 1
ATOM 1434 N N . MET A 1 186 ? -10.982 -10.598 33.631 1.00 48.03 186 MET A N 1
ATOM 1435 C CA . MET A 1 186 ? -11.530 -11.642 34.514 1.00 48.03 186 MET A CA 1
ATOM 1436 C C . MET A 1 186 ? -10.559 -11.981 35.638 1.00 48.03 186 MET A C 1
ATOM 1438 O O . MET A 1 186 ? -11.036 -12.269 36.716 1.00 48.03 186 MET A O 1
ATOM 1442 N N . LEU A 1 187 ? -9.235 -11.889 35.462 1.00 51.16 187 LEU A N 1
ATOM 1443 C CA . LEU A 1 187 ? -8.271 -11.956 36.570 1.00 51.16 187 LEU A CA 1
ATOM 1444 C C . LEU A 1 187 ? -8.343 -10.693 37.422 1.00 51.16 187 LEU A C 1
ATOM 1446 O O . LEU A 1 187 ? -8.208 -10.777 38.638 1.00 51.16 187 LEU A O 1
ATOM 1450 N N . ALA A 1 188 ? -8.558 -9.526 36.810 1.00 53.91 188 ALA A N 1
ATOM 1451 C CA . ALA A 1 188 ? -8.795 -8.289 37.539 1.00 53.91 188 ALA A CA 1
ATOM 1452 C C . ALA A 1 188 ? -10.148 -8.327 38.270 1.00 53.91 188 ALA A C 1
ATOM 1454 O O . ALA A 1 188 ? -10.216 -7.910 39.426 1.00 53.91 188 ALA A O 1
ATOM 1455 N N . LEU A 1 189 ? -11.197 -8.883 37.654 1.00 53.78 189 LEU A N 1
ATOM 1456 C CA . LEU A 1 189 ? -12.500 -9.087 38.291 1.00 53.78 189 LEU A CA 1
ATOM 1457 C C . LEU A 1 189 ? -12.447 -10.170 39.370 1.00 53.78 189 LEU A C 1
ATOM 1459 O O . LEU A 1 189 ? -12.931 -9.920 40.461 1.00 53.78 189 LEU A O 1
ATOM 1463 N N . GLU A 1 190 ? -11.805 -11.313 39.124 1.00 60.31 190 GLU A N 1
ATOM 1464 C CA . GLU A 1 190 ? -11.565 -12.388 40.099 1.00 60.31 190 GLU A CA 1
ATOM 1465 C C . GLU A 1 190 ? -10.685 -11.874 41.242 1.00 60.31 190 GLU A C 1
ATOM 1467 O O . GLU A 1 190 ? -10.840 -12.275 42.391 1.00 60.31 190 GLU A O 1
ATOM 1472 N N . PHE A 1 191 ? -9.765 -10.945 40.973 1.00 65.50 191 PHE A N 1
ATOM 1473 C CA . PHE A 1 191 ? -9.011 -10.260 42.015 1.00 65.50 191 PHE A CA 1
ATOM 1474 C C . PHE A 1 191 ? -9.912 -9.342 42.846 1.00 65.50 191 PHE A C 1
ATOM 1476 O O . PHE A 1 191 ? -9.800 -9.343 44.069 1.00 65.50 191 PHE A O 1
ATOM 1483 N N . VAL A 1 192 ? -10.818 -8.586 42.219 1.00 64.38 192 VAL A N 1
ATOM 1484 C CA . VAL A 1 192 ? -11.787 -7.737 42.930 1.00 64.38 192 VAL A CA 1
ATOM 1485 C C . VAL A 1 192 ? -12.798 -8.581 43.717 1.00 64.38 192 VAL A C 1
ATOM 1487 O O . VAL A 1 192 ? -13.056 -8.247 44.870 1.00 64.38 192 VAL A O 1
ATOM 1490 N N . GLU A 1 193 ? -13.286 -9.696 43.171 1.00 67.81 193 GLU A N 1
ATOM 1491 C CA . GLU A 1 193 ? -14.118 -10.684 43.874 1.00 67.81 193 GLU A CA 1
ATOM 1492 C C . GLU A 1 193 ? -13.355 -11.319 45.035 1.00 67.81 193 GLU A C 1
ATOM 1494 O O . GLU A 1 193 ? -13.852 -11.327 46.153 1.00 67.81 193 GLU A O 1
ATOM 1499 N N . ASN A 1 194 ? -12.106 -11.750 44.835 1.00 69.50 194 ASN A N 1
ATOM 1500 C CA . ASN A 1 194 ? -11.278 -12.270 45.924 1.00 69.50 194 ASN A CA 1
ATOM 1501 C C . ASN A 1 194 ? -11.061 -11.217 47.016 1.00 69.50 194 ASN A C 1
ATOM 1503 O O . ASN A 1 194 ? -11.014 -11.551 48.199 1.00 69.50 194 ASN A O 1
ATOM 1507 N N . VAL A 1 195 ? -10.914 -9.942 46.653 1.00 69.25 195 VAL A N 1
ATOM 1508 C CA . VAL A 1 195 ? -10.821 -8.851 47.627 1.00 69.25 195 VAL A CA 1
ATOM 1509 C C . VAL A 1 195 ? -12.152 -8.669 48.361 1.00 69.25 195 VAL A C 1
ATOM 1511 O O . VAL A 1 195 ? -12.119 -8.512 49.583 1.00 69.25 195 VAL A O 1
ATOM 1514 N N . ASP A 1 196 ? -13.294 -8.732 47.674 1.00 77.62 196 ASP A N 1
ATOM 1515 C CA . ASP A 1 196 ? -14.624 -8.630 48.291 1.00 77.62 196 ASP A CA 1
ATOM 1516 C C . ASP A 1 196 ? -14.893 -9.811 49.240 1.00 77.62 196 ASP A C 1
ATOM 1518 O O . ASP A 1 196 ? -15.206 -9.598 50.413 1.00 77.62 196 ASP A O 1
ATOM 1522 N N . ASP A 1 197 ? -14.609 -11.043 48.814 1.00 78.06 197 ASP A N 1
ATOM 1523 C CA . ASP A 1 197 ? -14.706 -12.268 49.615 1.00 78.06 197 ASP A CA 1
ATOM 1524 C C . ASP A 1 197 ? -13.795 -12.223 50.847 1.00 78.06 197 ASP A C 1
ATOM 1526 O O . ASP A 1 197 ? -14.204 -12.558 51.966 1.00 78.06 197 ASP A O 1
ATOM 1530 N N . ILE A 1 198 ? -12.550 -11.760 50.682 1.00 81.69 198 ILE A N 1
ATOM 1531 C CA . ILE A 1 198 ? -11.617 -11.570 51.797 1.00 81.69 198 ILE A CA 1
ATOM 1532 C C . ILE A 1 198 ? -12.169 -10.523 52.765 1.00 81.69 198 ILE A C 1
ATOM 1534 O O . ILE A 1 198 ? -12.147 -10.743 53.980 1.00 81.69 198 ILE A O 1
ATOM 1538 N N . ILE A 1 199 ? -12.674 -9.391 52.271 1.00 79.69 199 ILE A N 1
ATOM 1539 C CA . ILE A 1 199 ? -13.257 -8.339 53.110 1.00 79.69 199 ILE A CA 1
ATOM 1540 C C . ILE A 1 199 ? -14.494 -8.867 53.845 1.00 79.69 199 ILE A C 1
ATOM 1542 O O . ILE A 1 199 ? -14.641 -8.608 55.047 1.00 79.69 199 ILE A O 1
ATOM 1546 N N . TYR A 1 200 ? -15.341 -9.651 53.183 1.00 81.94 200 TYR A N 1
ATOM 1547 C CA . TYR A 1 200 ? -16.530 -10.260 53.765 1.00 81.94 200 TYR A CA 1
ATOM 1548 C C . TYR A 1 200 ? -16.176 -11.276 54.863 1.00 81.94 200 TYR A C 1
ATOM 1550 O O . TYR A 1 200 ? -16.688 -11.184 55.986 1.00 81.94 200 TYR A O 1
ATOM 1558 N N . GLU A 1 201 ? -15.211 -12.171 54.625 1.00 86.38 201 GLU A N 1
ATOM 1559 C CA . GLU A 1 201 ? -14.687 -13.099 55.639 1.00 86.38 201 GLU A CA 1
ATOM 1560 C C . GLU A 1 201 ? -14.032 -12.358 56.816 1.00 86.38 201 GLU A C 1
ATOM 1562 O O . GLU A 1 201 ? -14.223 -12.714 57.987 1.00 86.38 201 GLU A O 1
ATOM 1567 N N . LEU A 1 202 ? -13.304 -11.271 56.549 1.00 82.75 202 LEU A N 1
ATOM 1568 C CA . LEU A 1 202 ? -12.744 -10.410 57.591 1.00 82.75 202 LEU A CA 1
ATOM 1569 C C . LEU A 1 202 ? -13.850 -9.724 58.414 1.00 82.75 202 LEU A C 1
ATOM 1571 O O . LEU A 1 202 ? -13.741 -9.633 59.646 1.00 82.75 202 LEU A O 1
ATOM 1575 N N . CYS A 1 203 ? -14.948 -9.301 57.782 1.00 88.62 203 CYS A N 1
ATOM 1576 C CA . CYS A 1 203 ? -16.131 -8.779 58.468 1.00 88.62 203 CYS A CA 1
ATOM 1577 C C . CYS A 1 203 ? -16.790 -9.858 59.337 1.00 88.62 203 CYS A C 1
ATOM 1579 O O . CYS A 1 203 ? -17.070 -9.612 60.513 1.00 88.62 203 CYS A O 1
ATOM 1581 N N . LYS A 1 204 ? -16.948 -11.079 58.815 1.00 85.88 204 LYS A N 1
ATOM 1582 C CA . LYS A 1 204 ? -17.510 -12.245 59.521 1.00 85.88 204 LYS A CA 1
ATOM 1583 C C . LYS A 1 204 ? -16.688 -12.663 60.741 1.00 85.88 204 LYS A C 1
ATOM 1585 O O . LYS A 1 204 ? -17.247 -13.020 61.784 1.00 85.88 204 LYS A O 1
ATOM 1590 N N . ARG A 1 205 ? -15.360 -12.540 60.662 1.00 86.75 205 ARG A N 1
ATOM 1591 C CA . ARG A 1 205 ? -14.426 -12.749 61.787 1.00 86.75 205 ARG A CA 1
ATOM 1592 C C . ARG A 1 205 ? -14.416 -11.582 62.782 1.00 86.75 205 ARG A C 1
ATOM 1594 O O . ARG A 1 205 ? -14.001 -11.756 63.928 1.00 86.75 205 ARG A O 1
ATOM 1601 N N . GLY A 1 206 ? -14.954 -10.425 62.395 1.00 89.25 206 GLY A N 1
ATOM 1602 C CA . GLY A 1 206 ? -15.136 -9.248 63.245 1.00 89.25 206 GLY A CA 1
ATOM 1603 C C . GLY A 1 206 ? -13.958 -8.284 63.282 1.00 89.25 206 GLY A C 1
ATOM 1604 O O . GLY A 1 206 ? -13.877 -7.487 64.218 1.00 89.25 206 GLY A O 1
ATOM 1605 N N . PHE A 1 207 ? -13.081 -8.319 62.276 1.00 89.50 207 PHE A N 1
ATOM 1606 C CA . PHE A 1 207 ? -11.977 -7.362 62.146 1.00 89.50 207 PHE A CA 1
ATOM 1607 C C . PHE A 1 207 ? -12.473 -5.919 61.964 1.00 89.50 207 PHE A C 1
ATOM 1609 O O . PHE A 1 207 ? -11.850 -4.993 62.473 1.00 89.50 207 PHE A O 1
ATOM 1616 N N . PHE A 1 208 ? -13.645 -5.732 61.348 1.00 86.44 208 PHE A N 1
ATOM 1617 C CA . PHE A 1 208 ? -14.275 -4.422 61.129 1.00 86.44 208 PHE A CA 1
ATOM 1618 C C . PHE A 1 208 ? -15.316 -4.038 62.202 1.00 86.44 208 PHE A C 1
ATOM 1620 O O . PHE A 1 208 ? -16.151 -3.156 62.008 1.00 86.44 208 PHE A O 1
ATOM 1627 N N . GLY A 1 209 ? -15.264 -4.687 63.370 1.00 88.06 209 GLY A N 1
ATOM 1628 C CA . GLY A 1 209 ? -16.111 -4.373 64.521 1.00 88.06 209 GLY A CA 1
ATOM 1629 C C . GLY A 1 209 ? -17.333 -5.283 64.688 1.00 88.06 209 GLY A C 1
ATOM 1630 O O . GLY A 1 209 ? -17.701 -6.076 63.822 1.00 88.06 209 GLY A O 1
ATOM 1631 N N . LYS A 1 210 ? -17.972 -5.187 65.863 1.00 82.81 210 LYS A N 1
ATOM 1632 C CA . LYS A 1 210 ? -19.052 -6.107 66.273 1.00 82.81 210 LYS A CA 1
ATOM 1633 C C . LYS A 1 210 ? -20.320 -5.976 65.430 1.00 82.81 210 LYS A C 1
ATOM 1635 O O . LYS A 1 210 ? -21.006 -6.971 65.247 1.00 82.81 210 LYS A O 1
ATOM 1640 N N . ASN A 1 211 ? -20.619 -4.783 64.921 1.00 81.12 211 ASN A N 1
ATOM 1641 C CA . ASN A 1 211 ? -21.844 -4.542 64.157 1.00 81.12 211 ASN A CA 1
ATOM 1642 C C . ASN A 1 211 ? -21.788 -5.222 62.783 1.00 81.12 211 ASN A C 1
ATOM 1644 O O . ASN A 1 211 ? -22.699 -5.971 62.455 1.00 81.12 211 ASN A O 1
ATOM 1648 N N . LEU A 1 212 ? -20.690 -5.051 62.038 1.00 71.31 212 LEU A N 1
ATOM 1649 C CA . LEU A 1 212 ? -20.481 -5.716 60.744 1.00 71.31 212 LEU A CA 1
ATOM 1650 C C . LEU A 1 212 ? -20.447 -7.238 60.881 1.00 71.31 212 LEU A C 1
ATOM 1652 O O . LEU A 1 212 ? -21.077 -7.928 60.093 1.00 71.31 212 LEU A O 1
ATOM 1656 N N . ARG A 1 213 ? -19.831 -7.757 61.949 1.00 88.38 213 ARG A N 1
ATOM 1657 C CA . ARG A 1 213 ? -19.852 -9.194 62.252 1.00 88.38 213 ARG A CA 1
ATOM 1658 C C . ARG A 1 213 ? -21.256 -9.755 62.471 1.00 88.38 213 ARG A C 1
ATOM 1660 O O . ARG A 1 213 ? -21.498 -10.914 62.152 1.00 88.38 213 ARG A O 1
ATOM 1667 N N . ILE A 1 214 ? -22.148 -8.990 63.099 1.00 83.19 214 ILE A N 1
ATOM 1668 C CA . ILE A 1 214 ? -23.531 -9.432 63.321 1.00 83.19 214 ILE A CA 1
ATOM 1669 C C . ILE A 1 214 ? -24.274 -9.466 61.984 1.00 83.19 214 ILE A C 1
ATOM 1671 O O . ILE A 1 214 ? -24.958 -10.445 61.716 1.00 83.19 214 ILE A O 1
ATOM 1675 N N . VAL A 1 215 ? -24.079 -8.446 61.145 1.00 80.19 215 VAL A N 1
ATOM 1676 C CA . VAL A 1 215 ? -24.717 -8.320 59.826 1.00 80.19 215 VAL A CA 1
ATOM 1677 C C . VAL A 1 215 ? -24.256 -9.422 58.866 1.00 80.19 215 VAL A C 1
ATOM 1679 O O . VAL A 1 215 ? -25.100 -10.033 58.227 1.00 80.19 215 VAL A O 1
ATOM 1682 N N . THR A 1 216 ? -22.962 -9.750 58.806 1.00 84.31 216 THR A N 1
ATOM 1683 C CA . THR A 1 216 ? -22.437 -10.792 57.896 1.00 84.31 216 THR A CA 1
ATOM 1684 C C . THR A 1 216 ? -22.625 -12.230 58.392 1.00 84.31 216 THR A C 1
ATOM 1686 O O . THR A 1 216 ? -22.399 -13.174 57.644 1.00 84.31 216 THR A O 1
ATOM 1689 N N . ASN A 1 217 ? -23.031 -12.440 59.652 1.00 83.44 217 ASN A N 1
ATOM 1690 C CA . ASN A 1 217 ? -23.397 -13.769 60.170 1.00 83.44 217 ASN A CA 1
ATOM 1691 C C . ASN A 1 217 ? -24.915 -14.021 60.166 1.00 83.44 217 ASN A C 1
ATOM 1693 O O . ASN A 1 217 ? -25.355 -15.076 60.627 1.00 83.44 217 ASN A O 1
ATOM 1697 N N . GLN A 1 218 ? -25.728 -13.066 59.708 1.00 80.69 218 GLN A N 1
ATOM 1698 C CA . GLN A 1 218 ? -27.157 -13.294 59.527 1.00 80.69 218 GLN A CA 1
ATOM 1699 C C . GLN A 1 218 ? -27.381 -14.059 58.221 1.00 80.69 218 GLN A C 1
ATOM 1701 O O . GLN A 1 218 ? -26.993 -13.604 57.153 1.00 80.69 218 GLN A O 1
ATOM 1706 N N . ASN A 1 219 ? -28.011 -15.232 58.308 1.00 66.56 219 ASN A N 1
ATOM 1707 C CA . ASN A 1 219 ? -28.457 -15.958 57.123 1.00 66.56 219 ASN A CA 1
ATOM 1708 C C . ASN A 1 219 ? -29.629 -15.185 56.505 1.00 66.56 219 ASN A C 1
ATOM 1710 O O . ASN A 1 219 ? -30.754 -15.265 57.008 1.00 66.56 219 ASN A O 1
ATOM 1714 N N . TYR A 1 220 ? -29.372 -14.429 55.438 1.00 56.88 220 TYR A N 1
ATOM 1715 C CA . TYR A 1 220 ? -30.411 -13.742 54.674 1.00 56.88 220 TYR A CA 1
ATOM 1716 C C . TYR A 1 220 ? -31.144 -14.750 53.787 1.00 56.88 220 TYR A C 1
ATOM 1718 O O . TYR A 1 220 ? -30.859 -14.900 52.606 1.00 56.88 220 TYR A O 1
ATOM 1726 N N . SER A 1 221 ? -32.117 -15.452 54.364 1.00 48.56 221 SER A N 1
ATOM 1727 C CA . SER A 1 221 ? -33.145 -16.127 53.573 1.00 48.56 221 SER A CA 1
ATOM 1728 C C . SER A 1 221 ? -34.036 -15.049 52.960 1.00 48.56 221 SER A C 1
ATOM 1730 O O . SER A 1 221 ? -34.797 -14.402 53.683 1.00 48.56 221 SER A O 1
ATOM 1732 N N . TYR A 1 222 ? -33.945 -14.830 51.647 1.00 45.97 222 TYR A N 1
ATOM 1733 C CA . TYR A 1 222 ? -34.864 -13.935 50.947 1.00 45.97 222 TYR A CA 1
ATOM 1734 C C . TYR A 1 222 ? -36.243 -14.592 50.869 1.00 45.97 222 TYR A C 1
ATOM 1736 O O . TYR A 1 222 ? -36.568 -15.291 49.913 1.00 45.97 222 TYR A O 1
ATOM 1744 N N . GLU A 1 223 ? -37.073 -14.376 51.887 1.00 50.34 223 GLU A N 1
ATOM 1745 C CA . GLU A 1 223 ? -38.507 -14.589 51.736 1.00 50.34 223 GLU A CA 1
ATOM 1746 C C . GLU A 1 223 ? -39.041 -13.469 50.832 1.00 50.34 223 GLU A C 1
ATOM 1748 O O . GLU A 1 223 ? -39.009 -12.296 51.227 1.00 50.34 223 GLU A O 1
ATOM 1753 N N . PRO A 1 224 ? -39.499 -13.772 49.600 1.00 51.47 224 PRO A N 1
ATOM 1754 C CA . PRO A 1 224 ? -40.082 -12.754 48.743 1.00 51.47 224 PRO A CA 1
ATOM 1755 C C . PRO A 1 224 ? -41.229 -12.091 49.516 1.00 51.47 224 PRO A C 1
ATOM 1757 O O . PRO A 1 224 ? -42.059 -12.811 50.073 1.00 51.47 224 PRO A O 1
ATOM 1760 N N . PRO A 1 225 ? -41.301 -10.747 49.579 1.00 51.59 225 PRO A N 1
ATOM 1761 C CA . PRO A 1 225 ? -42.284 -10.039 50.389 1.00 51.59 225 PRO A CA 1
ATOM 1762 C C . PRO A 1 225 ? -43.690 -10.379 49.895 1.00 51.59 225 PRO A C 1
ATOM 1764 O O . PRO A 1 225 ? -44.206 -9.813 48.930 1.00 51.59 225 PRO A O 1
ATOM 1767 N N . GLY A 1 226 ? -44.283 -11.363 50.553 1.00 52.31 226 GLY A N 1
ATOM 1768 C CA . GLY A 1 226 ? -45.487 -12.028 50.116 1.00 52.31 226 GLY A CA 1
ATOM 1769 C C . GLY A 1 226 ? -46.051 -12.843 51.260 1.00 52.31 226 GLY A C 1
ATOM 1770 O O . GLY A 1 226 ? -45.992 -14.061 51.228 1.00 52.31 226 GLY A O 1
ATOM 1771 N N . THR A 1 227 ? -46.607 -12.175 52.272 1.00 54.34 227 THR A N 1
ATOM 1772 C CA . THR A 1 227 ? -48.068 -12.166 52.527 1.00 54.34 227 THR A CA 1
ATOM 1773 C C . THR A 1 227 ? -48.465 -11.644 53.909 1.00 54.34 227 THR A C 1
ATOM 1775 O O . THR A 1 227 ? -49.637 -11.332 54.101 1.00 54.34 227 THR A O 1
ATOM 1778 N N . GLU A 1 228 ? -47.547 -11.431 54.842 1.00 53.50 228 GLU A N 1
ATOM 1779 C CA . GLU A 1 228 ? -47.890 -10.976 56.197 1.00 53.50 228 GLU A CA 1
ATOM 1780 C C . GLU A 1 228 ? -46.988 -9.784 56.536 1.00 53.50 228 GLU A C 1
ATOM 1782 O O . GLU A 1 228 ? -45.793 -9.826 56.301 1.00 53.50 228 GLU A O 1
ATOM 1787 N N . GLU A 1 229 ? -47.443 -8.612 56.956 1.00 51.22 229 GLU A N 1
ATOM 1788 C CA . GLU A 1 229 ? -48.650 -8.202 57.651 1.00 51.22 229 GLU A CA 1
ATOM 1789 C C . GLU A 1 229 ? -48.959 -6.764 57.184 1.00 51.22 229 GLU A C 1
ATOM 1791 O O . GLU A 1 229 ? -48.064 -6.032 56.755 1.00 51.22 229 GLU A O 1
ATOM 1796 N N . LYS A 1 230 ? -50.232 -6.347 57.195 1.00 50.56 230 LYS A N 1
ATOM 1797 C CA . LYS A 1 230 ? -50.665 -5.007 56.754 1.00 50.56 230 LYS A CA 1
ATOM 1798 C C . LYS A 1 230 ? -50.064 -3.917 57.642 1.00 50.56 230 LYS A C 1
ATOM 1800 O O . LYS A 1 230 ? -50.734 -3.411 58.544 1.00 50.56 230 LYS A O 1
ATOM 1805 N N . ASP A 1 231 ? -48.843 -3.501 57.345 1.00 51.03 231 ASP A N 1
ATOM 1806 C CA . ASP A 1 231 ? -48.277 -2.333 57.985 1.00 51.03 231 ASP A CA 1
ATOM 1807 C C . ASP A 1 231 ? -49.022 -1.094 57.463 1.00 51.03 231 ASP A C 1
ATOM 1809 O O . ASP A 1 231 ? -49.152 -0.860 56.255 1.00 51.03 231 ASP A O 1
ATOM 1813 N N . LYS A 1 232 ? -49.621 -0.326 58.379 1.00 57.00 232 LYS A N 1
ATOM 1814 C CA . LYS A 1 232 ? -50.633 0.717 58.087 1.00 57.00 232 LYS A CA 1
ATOM 1815 C C . LYS A 1 232 ? -50.073 1.920 57.309 1.00 57.00 232 LYS A C 1
ATOM 1817 O O . LYS A 1 232 ? -50.813 2.838 56.958 1.00 57.00 232 LYS A O 1
ATOM 1822 N N . SER A 1 233 ? -48.784 1.902 56.992 1.00 57.00 233 SER A N 1
ATOM 1823 C CA . SER A 1 233 ? -48.059 2.906 56.221 1.00 57.00 233 SER A CA 1
ATOM 1824 C C . SER A 1 233 ? -47.925 2.482 54.749 1.00 57.00 233 SER A C 1
ATOM 1826 O O . SER A 1 233 ? -46.838 2.220 54.239 1.00 57.00 233 SER A O 1
ATOM 1828 N N . GLY A 1 234 ? -49.038 2.427 54.010 1.00 57.38 234 GLY A N 1
ATOM 1829 C CA . GLY A 1 234 ? -49.088 2.023 52.589 1.00 57.38 234 GLY A CA 1
ATOM 1830 C C . GLY A 1 234 ? -48.320 2.911 51.583 1.00 57.38 234 GLY A C 1
ATOM 1831 O O . GLY A 1 234 ? -48.613 2.870 50.387 1.00 57.38 234 GLY A O 1
ATOM 1832 N N . ARG A 1 235 ? -47.369 3.743 52.033 1.00 58.81 235 ARG A N 1
ATOM 1833 C CA . ARG A 1 235 ? -46.503 4.583 51.187 1.00 58.81 235 ARG A CA 1
ATOM 1834 C C . ARG A 1 235 ? -45.249 3.857 50.694 1.00 58.81 235 ARG A C 1
ATOM 1836 O O . ARG A 1 235 ? -44.896 4.045 49.535 1.00 58.81 235 ARG A O 1
ATOM 1843 N N . MET A 1 236 ? -44.614 3.014 51.512 1.00 54.75 236 MET A N 1
ATOM 1844 C CA . MET A 1 236 ? -43.345 2.353 51.145 1.00 54.75 236 MET A CA 1
ATOM 1845 C C . MET A 1 236 ? -43.516 1.329 50.009 1.00 54.75 236 MET A C 1
ATOM 1847 O O . MET A 1 236 ? -42.719 1.300 49.074 1.00 54.75 236 MET A O 1
ATOM 1851 N N . ALA A 1 237 ? -44.614 0.565 50.008 1.00 62.53 237 ALA A N 1
ATOM 1852 C CA . ALA A 1 237 ? -44.881 -0.444 48.977 1.00 62.53 237 ALA A CA 1
ATOM 1853 C C . ALA A 1 237 ? -45.082 0.146 47.566 1.00 62.53 237 ALA A C 1
ATOM 1855 O O . ALA A 1 237 ? -44.785 -0.510 46.571 1.00 62.53 237 ALA A O 1
ATOM 1856 N N . ARG A 1 238 ? -45.554 1.397 47.444 1.00 70.75 238 ARG A N 1
ATOM 1857 C CA . ARG A 1 238 ? -45.696 2.048 46.127 1.00 70.75 238 ARG A CA 1
ATOM 1858 C C . ARG A 1 238 ? -44.355 2.486 45.547 1.00 70.75 238 ARG A C 1
ATOM 1860 O O . ARG A 1 238 ? -44.205 2.482 44.329 1.00 70.75 238 ARG A O 1
ATOM 1867 N N . PHE A 1 239 ? -43.400 2.856 46.400 1.00 68.00 239 PHE A N 1
ATOM 1868 C CA . PHE A 1 239 ? -42.095 3.341 45.958 1.00 68.00 239 PHE A CA 1
ATOM 1869 C C . PHE A 1 239 ? -41.235 2.217 45.371 1.00 68.00 239 PHE A C 1
ATOM 1871 O O . PHE A 1 239 ? -40.681 2.393 44.290 1.00 68.00 239 PHE A O 1
ATOM 1878 N N . SER A 1 240 ? -41.193 1.032 45.998 1.00 63.41 240 SER A N 1
ATOM 1879 C CA . SER A 1 240 ? -40.408 -0.094 45.460 1.00 63.41 240 SER A CA 1
ATOM 1880 C C . SER A 1 240 ? -40.946 -0.592 44.112 1.00 63.41 240 SER A C 1
ATOM 1882 O O . SER A 1 240 ? -40.174 -0.875 43.194 1.00 63.41 240 SER A O 1
ATOM 1884 N N . VAL A 1 241 ? -42.274 -0.619 43.946 1.00 74.50 241 VAL A N 1
ATOM 1885 C CA . VAL A 1 241 ? -42.922 -0.962 42.670 1.00 74.50 241 VAL A CA 1
ATOM 1886 C C . VAL A 1 241 ? -42.600 0.074 41.593 1.00 74.50 241 VAL A C 1
ATOM 1888 O O . VAL A 1 241 ? -42.369 -0.296 40.440 1.00 74.50 241 VAL A O 1
ATOM 1891 N N . TRP A 1 242 ? -42.559 1.360 41.953 1.00 80.88 242 TRP A N 1
ATOM 1892 C CA . TRP A 1 242 ? -42.186 2.428 41.028 1.00 80.88 242 TRP A CA 1
ATOM 1893 C C . TRP A 1 242 ? -40.710 2.341 40.622 1.00 80.88 242 TRP A C 1
ATOM 1895 O O . TRP A 1 242 ? -40.439 2.275 39.428 1.00 80.88 242 TRP A O 1
ATOM 1905 N N . CYS A 1 243 ? -39.775 2.209 41.570 1.00 70.94 243 CYS A N 1
ATOM 1906 C CA . CYS A 1 243 ? -38.348 2.037 41.265 1.00 70.94 243 CYS A CA 1
ATOM 1907 C C . CYS A 1 243 ? -38.091 0.837 40.347 1.00 70.94 243 CYS A C 1
ATOM 1909 O O . CYS A 1 243 ? -37.390 0.972 39.349 1.00 70.94 243 CYS A O 1
ATOM 1911 N N . ARG A 1 244 ? -38.720 -0.318 40.610 1.00 74.06 244 ARG A N 1
ATOM 1912 C CA . ARG A 1 244 ? -38.567 -1.510 39.759 1.00 74.06 244 ARG A CA 1
ATOM 1913 C C . ARG A 1 244 ? -39.053 -1.269 38.323 1.00 74.06 244 ARG A C 1
ATOM 1915 O O . ARG A 1 244 ? -38.472 -1.801 37.381 1.00 74.06 244 ARG A O 1
ATOM 1922 N N . ARG A 1 245 ? -40.112 -0.473 38.139 1.00 79.81 245 ARG A N 1
ATOM 1923 C CA . ARG A 1 245 ? -40.599 -0.080 36.805 1.00 79.81 245 ARG A CA 1
ATOM 1924 C C . ARG A 1 245 ? -39.659 0.915 36.129 1.00 79.81 245 ARG A C 1
ATOM 1926 O O . ARG A 1 245 ? -39.351 0.723 34.959 1.00 79.81 245 ARG A O 1
ATOM 1933 N N . THR A 1 246 ? -39.180 1.922 36.853 1.00 75.00 246 THR A N 1
ATOM 1934 C CA . THR A 1 246 ? -38.251 2.933 36.327 1.00 75.00 246 THR A CA 1
ATOM 1935 C C . THR A 1 246 ? -36.939 2.301 35.871 1.00 75.00 246 THR A C 1
ATOM 1937 O O . THR A 1 246 ? -36.505 2.560 34.754 1.00 75.00 246 THR A O 1
ATOM 1940 N N . ILE A 1 247 ? -36.361 1.404 36.676 1.00 73.81 247 ILE A N 1
ATOM 1941 C CA . ILE A 1 247 ? -35.130 0.680 36.327 1.00 73.81 247 ILE A CA 1
ATOM 1942 C C . ILE A 1 247 ? -35.324 -0.125 35.034 1.00 73.81 247 ILE A C 1
ATOM 1944 O O . ILE A 1 247 ? -34.528 -0.003 34.110 1.00 73.81 247 ILE A O 1
ATOM 1948 N N . ARG A 1 248 ? -36.430 -0.875 34.905 1.00 78.56 248 ARG A N 1
ATOM 1949 C CA . ARG A 1 248 ? -36.740 -1.612 33.664 1.00 78.56 248 ARG A CA 1
ATOM 1950 C C . ARG A 1 248 ? -36.863 -0.693 32.450 1.00 78.56 248 ARG A C 1
ATOM 1952 O O . ARG A 1 248 ? -36.376 -1.043 31.385 1.00 78.56 248 ARG A O 1
ATOM 1959 N N . ILE A 1 249 ? -37.499 0.471 32.598 1.00 83.88 249 ILE A N 1
ATOM 1960 C CA . ILE A 1 249 ? -37.627 1.450 31.508 1.00 83.88 249 ILE A CA 1
ATOM 1961 C C . ILE A 1 249 ? -36.251 1.960 31.073 1.00 83.88 249 ILE A C 1
ATOM 1963 O O . ILE A 1 249 ? -35.996 2.020 29.876 1.00 83.88 249 ILE A O 1
ATOM 1967 N N . ILE A 1 250 ? -35.361 2.278 32.018 1.00 79.94 250 ILE A N 1
ATOM 1968 C CA . ILE A 1 250 ? -33.996 2.728 31.708 1.00 79.94 250 ILE A CA 1
ATOM 1969 C C . ILE A 1 250 ? -33.238 1.645 30.929 1.00 79.94 250 ILE A C 1
ATOM 1971 O O . ILE A 1 250 ? -32.665 1.952 29.888 1.00 79.94 250 ILE A O 1
ATOM 1975 N N . TYR A 1 251 ? -33.312 0.378 31.353 1.00 76.88 251 TYR A N 1
ATOM 1976 C CA . TYR A 1 251 ? -32.695 -0.727 30.611 1.00 76.88 251 TYR A CA 1
ATOM 1977 C C . TYR A 1 251 ? -33.254 -0.874 29.191 1.00 76.88 251 TYR A C 1
ATOM 1979 O O . TYR A 1 251 ? -32.480 -1.007 28.246 1.00 76.88 251 TYR A O 1
ATOM 1987 N N . TYR A 1 252 ? -34.577 -0.784 29.008 1.00 84.94 252 TYR A N 1
ATOM 1988 C CA . TYR A 1 252 ? -35.173 -0.825 27.669 1.00 84.94 252 TYR A CA 1
ATOM 1989 C C . TYR A 1 252 ? -34.762 0.372 26.804 1.00 84.94 252 TYR A C 1
ATOM 1991 O O . TYR A 1 252 ? -34.547 0.199 25.607 1.00 84.94 252 TYR A O 1
ATOM 1999 N N . MET A 1 253 ? -34.617 1.570 27.383 1.00 83.44 253 MET A N 1
ATOM 2000 C CA . MET A 1 253 ? -34.130 2.737 26.643 1.00 83.44 253 MET A CA 1
ATOM 2001 C C . MET A 1 253 ? -32.661 2.589 26.240 1.00 83.44 253 MET A C 1
ATOM 2003 O O . MET A 1 253 ? -32.334 2.879 25.093 1.00 83.44 253 MET A O 1
ATOM 2007 N N . ASN A 1 254 ? -31.797 2.088 27.126 1.00 75.44 254 ASN A N 1
ATOM 2008 C CA . ASN A 1 254 ? -30.392 1.824 26.801 1.00 75.44 254 ASN A CA 1
ATOM 2009 C C . ASN A 1 254 ? -30.264 0.756 25.707 1.00 75.44 254 ASN A C 1
ATOM 2011 O O . ASN A 1 254 ? -29.541 0.958 24.736 1.00 75.44 254 ASN A O 1
ATOM 2015 N N . MET A 1 255 ? -31.025 -0.340 25.803 1.00 79.25 255 MET A N 1
ATOM 2016 C CA . MET A 1 255 ? -31.070 -1.369 24.760 1.00 79.25 255 MET A CA 1
ATOM 2017 C C . MET A 1 255 ? -31.543 -0.796 23.417 1.00 79.25 255 MET A C 1
ATOM 2019 O O . MET A 1 255 ? -30.931 -1.064 22.385 1.00 79.25 255 MET A O 1
ATOM 2023 N N . ALA A 1 256 ? -32.598 0.025 23.413 1.00 89.50 256 ALA A N 1
ATOM 2024 C CA . ALA A 1 256 ? -33.087 0.671 22.197 1.00 89.50 256 ALA A CA 1
ATOM 2025 C C . ALA A 1 256 ? -32.056 1.644 21.598 1.00 89.50 256 ALA A C 1
ATOM 2027 O O . ALA A 1 256 ? -31.893 1.677 20.379 1.00 89.50 256 ALA A O 1
ATOM 2028 N N . ALA A 1 257 ? -31.338 2.401 22.434 1.00 87.38 257 ALA A N 1
ATOM 2029 C CA . ALA A 1 257 ? -30.275 3.301 21.996 1.00 87.38 257 ALA A CA 1
ATOM 2030 C C . ALA A 1 257 ? -29.102 2.533 21.365 1.00 87.38 257 ALA A C 1
ATOM 2032 O O . ALA A 1 257 ? -28.658 2.898 20.278 1.00 87.38 257 ALA A O 1
ATOM 2033 N N . MET A 1 258 ? -28.660 1.433 21.984 1.00 77.69 258 MET A N 1
ATOM 2034 C CA . MET A 1 258 ? -27.606 0.576 21.427 1.00 77.69 258 MET A CA 1
ATOM 2035 C C . MET A 1 258 ? -28.022 -0.051 20.094 1.00 77.69 258 MET A C 1
ATOM 2037 O O . MET A 1 258 ? -27.258 -0.008 19.135 1.00 77.69 258 MET A O 1
ATOM 2041 N N . LEU A 1 259 ? -29.249 -0.572 19.988 1.00 84.19 259 LEU A N 1
ATOM 2042 C CA . LEU A 1 259 ? -29.760 -1.125 18.729 1.00 84.19 259 LEU A CA 1
ATOM 2043 C C . LEU A 1 259 ? -29.858 -0.063 17.629 1.00 84.19 259 LEU A C 1
ATOM 2045 O O . LEU A 1 259 ? -29.511 -0.338 16.483 1.00 84.19 259 LEU A O 1
ATOM 2049 N N . ALA A 1 260 ? -30.296 1.153 17.966 1.00 92.06 260 ALA A N 1
ATOM 2050 C CA . ALA A 1 260 ? -30.339 2.261 17.017 1.00 92.06 260 ALA A CA 1
ATOM 2051 C C . ALA A 1 260 ? -28.932 2.664 16.545 1.00 92.06 260 ALA A C 1
ATOM 2053 O O . ALA A 1 260 ? -28.744 2.951 15.365 1.00 92.06 260 ALA A O 1
ATOM 2054 N N . MET A 1 261 ? -27.945 2.648 17.443 1.00 86.12 261 MET A N 1
ATOM 2055 C CA . MET A 1 261 ? -26.554 2.959 17.126 1.00 86.12 261 MET A CA 1
ATOM 2056 C C . MET A 1 261 ? -25.902 1.875 16.261 1.00 86.12 261 MET A C 1
ATOM 2058 O O . MET A 1 261 ? -25.289 2.205 15.250 1.00 86.12 261 MET A O 1
ATOM 2062 N N . LEU A 1 262 ? -26.104 0.594 16.581 1.00 78.06 262 LEU A N 1
ATOM 2063 C CA . LEU A 1 262 ? -25.640 -0.523 15.751 1.00 78.06 262 LEU A CA 1
ATOM 2064 C C . LEU A 1 262 ? -26.282 -0.494 14.362 1.00 78.06 262 LEU A C 1
ATOM 2066 O O . LEU A 1 262 ? -25.591 -0.665 13.361 1.00 78.06 262 LEU A O 1
ATOM 2070 N N . LEU A 1 263 ? -27.587 -0.215 14.286 1.00 90.69 263 LEU A N 1
ATOM 2071 C CA . LEU A 1 263 ? -28.280 -0.048 13.012 1.00 90.69 263 LEU A CA 1
ATOM 2072 C C . LEU A 1 263 ? -27.702 1.128 12.216 1.00 90.69 263 LEU A C 1
ATOM 2074 O O . LEU A 1 263 ? -27.467 0.996 11.019 1.00 90.69 263 LEU A O 1
ATOM 2078 N N . TYR A 1 264 ? -27.444 2.263 12.869 1.00 91.75 264 TYR A N 1
ATOM 2079 C CA . TYR A 1 264 ? -26.827 3.425 12.233 1.00 91.75 264 TYR A CA 1
ATOM 2080 C C . TYR A 1 264 ? -25.432 3.105 11.683 1.00 91.75 264 TYR A C 1
ATOM 2082 O O . TYR A 1 264 ? -25.149 3.421 10.526 1.00 91.75 264 TYR A O 1
ATOM 2090 N N . VAL A 1 265 ? -24.578 2.450 12.474 1.00 81.12 265 VAL A N 1
ATOM 2091 C CA . VAL A 1 265 ? -23.227 2.055 12.051 1.00 81.12 265 VAL A CA 1
ATOM 2092 C C . VAL A 1 265 ? -23.302 1.071 10.885 1.00 81.12 265 VAL A C 1
ATOM 2094 O O . VAL A 1 265 ? -22.644 1.301 9.876 1.00 81.12 265 VAL A O 1
ATOM 2097 N N . ASN A 1 266 ? -24.165 0.055 10.955 1.00 80.69 266 ASN A N 1
ATOM 2098 C CA . ASN A 1 266 ? -24.344 -0.930 9.885 1.00 80.69 266 ASN A CA 1
ATOM 2099 C C . ASN A 1 266 ? -24.827 -0.273 8.579 1.00 80.69 266 ASN A C 1
ATOM 2101 O O . ASN A 1 266 ? -24.265 -0.509 7.513 1.00 80.69 266 ASN A O 1
ATOM 2105 N N . LEU A 1 267 ? -25.805 0.639 8.655 1.00 86.12 267 LEU A N 1
ATOM 2106 C CA . LEU A 1 267 ? -26.254 1.407 7.490 1.00 86.12 267 LEU A CA 1
ATOM 2107 C C . LEU A 1 267 ? -25.126 2.270 6.911 1.00 86.12 267 LEU A C 1
ATOM 2109 O O . LEU A 1 267 ? -24.944 2.312 5.698 1.00 86.12 267 LEU A O 1
ATOM 2113 N N . THR A 1 268 ? -24.343 2.921 7.766 1.00 82.94 268 THR A N 1
ATOM 2114 C CA . THR A 1 268 ? -23.231 3.791 7.354 1.00 82.94 268 THR A CA 1
ATOM 2115 C C . THR A 1 268 ? -22.076 2.982 6.737 1.00 82.94 268 THR A C 1
ATOM 2117 O O . THR A 1 268 ? -21.476 3.411 5.750 1.00 82.94 268 THR A O 1
ATOM 2120 N N . GLN A 1 269 ? -21.823 1.770 7.240 1.00 73.75 269 GLN A N 1
ATOM 2121 C CA . GLN A 1 269 ? -20.879 0.798 6.676 1.00 73.75 269 GLN A CA 1
ATOM 2122 C C . GLN A 1 269 ? -21.341 0.256 5.319 1.00 73.75 269 GLN A C 1
ATOM 2124 O O . GLN A 1 269 ? -20.542 0.207 4.383 1.00 73.75 269 GLN A O 1
ATOM 2129 N N . ASN A 1 270 ? -22.627 -0.073 5.172 1.00 75.19 270 ASN A N 1
ATOM 2130 C CA . ASN A 1 270 ? -23.194 -0.538 3.901 1.00 75.19 270 ASN A CA 1
ATOM 2131 C C . ASN A 1 270 ? -23.164 0.554 2.827 1.00 75.19 270 ASN A C 1
ATOM 2133 O O . ASN A 1 270 ? -22.930 0.265 1.656 1.00 75.19 270 ASN A O 1
ATOM 2137 N N . VAL A 1 271 ? -23.335 1.821 3.221 1.00 80.44 271 VAL A N 1
ATOM 2138 C CA . VAL A 1 271 ? -23.148 2.973 2.324 1.00 80.44 271 VAL A CA 1
ATOM 2139 C C . VAL A 1 271 ? -21.672 3.157 1.940 1.00 80.44 271 VAL A C 1
ATOM 2141 O O . VAL A 1 271 ? -21.388 3.806 0.936 1.00 80.44 271 VAL A O 1
ATOM 2144 N N . GLY A 1 272 ? -20.734 2.552 2.672 1.00 76.06 272 GLY A N 1
ATOM 2145 C CA . GLY A 1 272 ? -19.300 2.629 2.403 1.00 76.06 272 GLY A CA 1
ATOM 2146 C C . GLY A 1 272 ? -18.622 3.868 2.985 1.00 76.06 272 GLY A C 1
ATOM 2147 O O . GLY A 1 272 ? -17.499 4.156 2.606 1.00 76.06 272 GLY A O 1
ATOM 2148 N N . ASN A 1 273 ? -19.262 4.590 3.911 1.00 81.19 273 ASN A N 1
ATOM 2149 C CA . ASN A 1 273 ? -18.706 5.829 4.478 1.00 81.19 273 ASN A CA 1
ATOM 2150 C C . ASN A 1 273 ? -17.456 5.615 5.351 1.00 81.19 273 ASN A C 1
ATOM 2152 O O . ASN A 1 273 ? -16.771 6.582 5.653 1.00 81.19 273 ASN A O 1
ATOM 2156 N N . TYR A 1 274 ? -17.196 4.378 5.781 1.00 81.75 274 TYR A N 1
ATOM 2157 C CA . TYR A 1 274 ? -16.011 3.997 6.562 1.00 81.75 274 TYR A CA 1
ATOM 2158 C C . TYR A 1 274 ? -14.931 3.312 5.717 1.00 81.75 274 TYR A C 1
ATOM 2160 O O . TYR A 1 274 ? -14.038 2.678 6.268 1.00 81.75 274 TYR A O 1
ATOM 2168 N N . ARG A 1 275 ? -15.061 3.329 4.387 1.00 86.69 275 ARG A N 1
ATOM 2169 C CA . ARG A 1 275 ? -14.031 2.780 3.503 1.00 86.69 275 ARG A CA 1
ATOM 2170 C C . ARG A 1 275 ? -12.982 3.837 3.241 1.00 86.69 275 ARG A C 1
ATOM 2172 O O . ARG A 1 275 ? -13.287 5.026 3.259 1.00 86.69 275 ARG A O 1
ATOM 2179 N N . CYS A 1 276 ? -11.784 3.362 2.946 1.00 92.19 276 CYS A N 1
ATOM 2180 C CA . CYS A 1 276 ? -10.704 4.228 2.538 1.00 92.19 276 CYS A CA 1
ATOM 2181 C C . CYS A 1 276 ? -11.027 4.845 1.172 1.00 92.19 276 CYS A C 1
ATOM 2183 O O . CYS A 1 276 ? -11.323 4.107 0.221 1.00 92.19 276 CYS A O 1
ATOM 2185 N N . LYS A 1 277 ? -10.991 6.177 1.069 1.00 93.81 277 LYS A N 1
ATOM 2186 C CA . LYS A 1 277 ? -11.212 6.880 -0.209 1.00 93.81 277 LYS A CA 1
ATOM 2187 C C . LYS A 1 277 ? -9.944 7.002 -1.041 1.00 93.81 277 LYS A C 1
ATOM 2189 O O . LYS A 1 277 ? -10.034 7.353 -2.210 1.00 93.81 277 LYS A O 1
ATOM 2194 N N . SER A 1 278 ? -8.778 6.741 -0.463 1.00 92.75 278 SER A N 1
ATOM 2195 C CA . SER A 1 278 ? -7.489 6.797 -1.151 1.00 92.75 278 SER A CA 1
ATOM 2196 C C . SER A 1 278 ? -6.690 5.548 -0.814 1.00 92.75 278 SER A C 1
ATOM 2198 O O . SER A 1 278 ? -6.475 5.255 0.353 1.00 92.75 278 SER A O 1
ATOM 2200 N N . LEU A 1 279 ? -6.276 4.783 -1.813 1.00 94.62 279 LEU A N 1
ATOM 2201 C CA . LEU A 1 279 ? -5.529 3.541 -1.650 1.00 94.62 279 LEU A CA 1
ATOM 2202 C C . LEU A 1 279 ? -4.119 3.721 -2.195 1.00 94.62 279 LEU A C 1
ATOM 2204 O O . LEU A 1 279 ? -3.953 4.292 -3.267 1.00 94.62 279 LEU A O 1
ATOM 2208 N N . SER A 1 280 ? -3.117 3.186 -1.508 1.00 89.56 280 SER A N 1
ATOM 2209 C CA . SER A 1 280 ? -1.792 2.968 -2.085 1.00 89.56 280 SER A CA 1
ATOM 2210 C C . SER A 1 280 ? -1.728 1.527 -2.581 1.00 89.56 280 SER A C 1
ATOM 2212 O O . SER A 1 280 ? -1.993 0.586 -1.828 1.00 89.56 280 SER A O 1
ATOM 2214 N N . VAL A 1 281 ? -1.470 1.350 -3.875 1.00 94.44 281 VAL A N 1
ATOM 2215 C CA . VAL A 1 281 ? -1.492 0.041 -4.532 1.00 94.44 281 VAL A CA 1
ATOM 2216 C C . VAL A 1 281 ? -0.115 -0.270 -5.087 1.00 94.44 281 VAL A C 1
ATOM 2218 O O . VAL A 1 281 ? 0.462 0.515 -5.845 1.00 94.44 281 VAL A O 1
ATOM 2221 N N . THR A 1 282 ? 0.369 -1.464 -4.760 1.00 90.75 282 THR A N 1
ATOM 2222 C CA . THR A 1 282 ? 1.659 -1.973 -5.208 1.00 90.75 282 THR A CA 1
ATOM 2223 C C . THR A 1 282 ? 1.480 -3.338 -5.863 1.00 90.75 282 THR A C 1
ATOM 2225 O O . THR A 1 282 ? 1.126 -4.327 -5.222 1.00 90.75 282 THR A O 1
ATOM 2228 N N . PHE A 1 283 ? 1.751 -3.389 -7.160 1.00 94.44 283 PHE A N 1
ATOM 2229 C CA . PHE A 1 283 ? 1.801 -4.579 -7.995 1.00 94.44 283 PHE A CA 1
ATOM 2230 C C . PHE A 1 283 ? 3.217 -5.185 -7.983 1.00 94.44 283 PHE A C 1
ATOM 2232 O O . PHE A 1 283 ? 4.204 -4.464 -7.814 1.00 94.44 283 PHE A O 1
ATOM 2239 N N . GLY A 1 284 ? 3.311 -6.506 -8.169 1.00 89.62 284 GLY A N 1
ATOM 2240 C CA . GLY A 1 284 ? 4.577 -7.208 -8.405 1.00 89.62 284 GLY A CA 1
ATOM 2241 C C . GLY A 1 284 ? 5.242 -6.923 -9.766 1.00 89.62 284 GLY A C 1
ATOM 2242 O O . GLY A 1 284 ? 4.718 -6.199 -10.612 1.00 89.62 284 GLY A O 1
ATOM 2243 N N . ASP A 1 285 ? 6.402 -7.548 -9.977 1.00 86.56 285 ASP A N 1
ATOM 2244 C CA . ASP A 1 285 ? 7.307 -7.309 -11.117 1.00 86.56 285 ASP A CA 1
ATOM 2245 C C . ASP A 1 285 ? 7.000 -8.166 -12.365 1.00 86.56 285 ASP A C 1
ATOM 2247 O O . ASP A 1 285 ? 7.880 -8.419 -13.188 1.00 86.56 285 ASP A O 1
ATOM 2251 N N . GLU A 1 286 ? 5.773 -8.671 -12.526 1.00 92.50 286 GLU A N 1
ATOM 2252 C CA . GLU A 1 286 ? 5.457 -9.463 -13.722 1.00 92.50 286 GLU A CA 1
ATOM 2253 C C . GLU A 1 286 ? 5.427 -8.581 -14.976 1.00 92.50 286 GLU A C 1
ATOM 2255 O O . GLU A 1 286 ? 5.008 -7.417 -14.964 1.00 92.50 286 GLU A O 1
ATOM 2260 N N . VAL A 1 287 ? 5.833 -9.188 -16.088 1.00 93.38 287 VAL A N 1
ATOM 2261 C CA . VAL A 1 287 ? 5.910 -8.551 -17.399 1.00 93.38 287 VAL A CA 1
ATOM 2262 C C . VAL A 1 287 ? 5.010 -9.305 -18.371 1.00 93.38 287 VAL A C 1
ATOM 2264 O O . VAL A 1 287 ? 4.979 -10.538 -18.389 1.00 93.38 287 VAL A O 1
ATOM 2267 N N . TRP A 1 288 ? 4.263 -8.566 -19.189 1.00 95.31 288 TRP A N 1
ATOM 2268 C CA . TRP A 1 288 ? 3.476 -9.114 -20.286 1.00 95.31 288 TRP A CA 1
ATOM 2269 C C . TRP A 1 288 ? 4.032 -8.625 -21.626 1.00 95.31 288 TRP A C 1
ATOM 2271 O O . TRP A 1 288 ? 3.862 -7.471 -22.023 1.00 95.31 288 TRP A O 1
ATOM 2281 N N . GLU A 1 289 ? 4.696 -9.541 -22.329 1.00 93.31 289 GLU A N 1
ATOM 2282 C CA . GLU A 1 289 ? 5.158 -9.354 -23.703 1.00 93.31 289 GLU A CA 1
ATOM 2283 C C . GLU A 1 289 ? 3.982 -9.493 -24.683 1.00 93.31 289 GLU A C 1
ATOM 2285 O O . GLU A 1 289 ? 3.248 -10.486 -24.658 1.00 93.31 289 GLU A O 1
ATOM 2290 N N . GLY A 1 290 ? 3.785 -8.494 -25.548 1.00 91.56 290 GLY A N 1
ATOM 2291 C CA . GLY A 1 290 ? 2.689 -8.489 -26.525 1.00 91.56 290 GLY A CA 1
ATOM 2292 C C . GLY A 1 290 ? 1.348 -8.036 -25.943 1.00 91.56 290 GLY A C 1
ATOM 2293 O O . GLY A 1 290 ? 0.296 -8.566 -26.305 1.00 91.56 290 GLY A O 1
ATOM 2294 N N . ALA A 1 291 ? 1.370 -7.079 -25.015 1.00 94.56 291 ALA A N 1
ATOM 2295 C CA . ALA A 1 291 ? 0.160 -6.408 -24.570 1.00 94.56 291 ALA A CA 1
ATOM 2296 C C . ALA A 1 291 ? -0.388 -5.532 -25.705 1.00 94.56 291 ALA A C 1
ATOM 2298 O O . ALA A 1 291 ? 0.301 -4.639 -26.199 1.00 94.56 291 ALA A O 1
ATOM 2299 N N . LEU A 1 292 ? -1.637 -5.772 -26.107 1.00 94.12 292 LEU A N 1
ATOM 2300 C CA . LEU A 1 292 ? -2.298 -5.014 -27.168 1.00 94.12 292 LEU A CA 1
ATOM 2301 C C . LEU A 1 292 ? -2.786 -3.670 -26.622 1.00 94.12 292 LEU A C 1
ATOM 2303 O O . LEU A 1 292 ? -3.738 -3.617 -25.834 1.00 94.12 292 LEU A O 1
ATOM 2307 N N . VAL A 1 293 ? -2.152 -2.585 -27.066 1.00 94.31 293 VAL A N 1
ATOM 2308 C CA . VAL A 1 293 ? -2.508 -1.215 -26.690 1.00 94.31 293 VAL A CA 1
ATOM 2309 C C . VAL A 1 293 ? -3.256 -0.540 -27.834 1.00 94.31 293 VAL A C 1
ATOM 2311 O O . VAL A 1 293 ? -2.764 -0.415 -28.954 1.00 94.31 293 VAL A O 1
ATOM 2314 N N . MET A 1 294 ? -4.471 -0.092 -27.540 1.00 92.25 294 MET A N 1
ATOM 2315 C CA . MET A 1 294 ? -5.335 0.633 -28.461 1.00 92.25 294 MET A CA 1
ATOM 2316 C C . MET A 1 294 ? -5.024 2.129 -28.390 1.00 92.25 294 MET A C 1
ATOM 2318 O O . MET A 1 294 ? -5.106 2.749 -27.326 1.00 92.25 294 MET A O 1
ATOM 2322 N N . HIS A 1 295 ? -4.720 2.721 -29.540 1.00 90.50 295 HIS A N 1
ATOM 2323 C CA . HIS A 1 295 ? -4.598 4.164 -29.709 1.00 90.50 295 HIS A CA 1
ATOM 2324 C C . HIS A 1 295 ? -5.798 4.701 -30.498 1.00 90.50 295 HIS A C 1
ATOM 2326 O O . HIS A 1 295 ? -6.328 4.020 -31.376 1.00 90.50 295 HIS A O 1
ATOM 2332 N N . ASP A 1 296 ? -6.237 5.926 -30.205 1.00 89.75 296 ASP A N 1
ATOM 2333 C CA . ASP A 1 296 ? -7.422 6.504 -30.845 1.00 89.75 296 ASP A CA 1
ATOM 2334 C C . ASP A 1 296 ? -7.244 6.618 -32.365 1.00 89.75 296 ASP A C 1
ATOM 2336 O O . ASP A 1 296 ? -6.459 7.422 -32.867 1.00 89.75 296 ASP A O 1
ATOM 2340 N N . GLY A 1 297 ? -7.991 5.794 -33.104 1.00 89.81 297 GLY A N 1
ATOM 2341 C CA . GLY A 1 297 ? -7.975 5.774 -34.568 1.00 89.81 297 GLY A CA 1
ATOM 2342 C C . GLY A 1 297 ? -6.755 5.099 -35.204 1.00 89.81 297 GLY A C 1
ATOM 2343 O O . GLY A 1 297 ? -6.581 5.234 -36.415 1.00 89.81 297 GLY A O 1
ATOM 2344 N N . MET A 1 298 ? -5.932 4.385 -34.432 1.00 92.06 298 MET A N 1
ATOM 2345 C CA . MET A 1 298 ? -4.819 3.577 -34.942 1.00 92.06 298 MET A CA 1
ATOM 2346 C C . MET A 1 298 ? -5.054 2.088 -34.675 1.00 92.06 298 MET A C 1
ATOM 2348 O O . MET A 1 298 ? -5.795 1.714 -33.763 1.00 92.06 298 MET A O 1
ATOM 2352 N N . ASP A 1 299 ? -4.431 1.243 -35.498 1.00 91.94 299 ASP A N 1
ATOM 2353 C CA . ASP A 1 299 ? -4.421 -0.200 -35.276 1.00 91.94 299 ASP A CA 1
ATOM 2354 C C . ASP A 1 299 ? -3.753 -0.524 -33.924 1.00 91.94 299 ASP A C 1
ATOM 2356 O O . ASP A 1 299 ? -2.859 0.215 -33.497 1.00 91.94 299 ASP A O 1
ATOM 2360 N N . PRO A 1 300 ? -4.186 -1.593 -33.227 1.00 91.75 300 PRO A N 1
ATOM 2361 C CA . PRO A 1 300 ? -3.560 -2.020 -31.980 1.00 91.75 300 PRO A CA 1
ATOM 2362 C C . PRO A 1 300 ? -2.058 -2.241 -32.162 1.00 91.75 300 PRO A C 1
ATOM 2364 O O . PRO A 1 300 ? -1.637 -2.895 -33.117 1.00 91.75 300 PRO A O 1
ATOM 2367 N N . GLU A 1 301 ? -1.269 -1.732 -31.220 1.00 94.31 301 GLU A N 1
ATOM 2368 C CA . GLU A 1 301 ? 0.178 -1.926 -31.176 1.00 94.31 301 GLU A CA 1
ATOM 2369 C C . GLU A 1 301 ? 0.534 -2.909 -30.056 1.00 94.31 301 GLU A C 1
ATOM 2371 O O . GLU A 1 301 ? 0.036 -2.784 -28.935 1.00 94.31 301 GLU A O 1
ATOM 2376 N N . ASP A 1 302 ? 1.407 -3.871 -30.356 1.00 93.19 302 ASP A N 1
ATOM 2377 C CA . ASP A 1 302 ? 1.983 -4.760 -29.348 1.00 93.19 302 ASP A CA 1
ATOM 2378 C C . ASP A 1 302 ? 3.046 -3.996 -28.554 1.00 93.19 302 ASP A C 1
ATOM 2380 O O . ASP A 1 302 ? 4.026 -3.498 -29.113 1.00 93.19 302 ASP A O 1
ATOM 2384 N N . ARG A 1 303 ? 2.863 -3.909 -27.237 1.00 93.12 303 ARG A N 1
ATOM 2385 C CA . ARG A 1 303 ? 3.808 -3.263 -26.322 1.00 93.12 303 ARG A CA 1
ATOM 2386 C C . ARG A 1 303 ? 4.201 -4.191 -25.181 1.00 93.12 303 ARG A C 1
ATOM 2388 O O . ARG A 1 303 ? 3.502 -5.149 -24.855 1.00 93.12 303 ARG A O 1
ATOM 2395 N N . LEU A 1 304 ? 5.342 -3.886 -24.571 1.00 92.75 304 LEU A N 1
ATOM 2396 C CA . LEU A 1 304 ? 5.753 -4.485 -23.309 1.00 92.75 304 LEU A CA 1
ATOM 2397 C C . LEU A 1 304 ? 4.983 -3.807 -22.174 1.00 92.75 304 LEU A C 1
ATOM 2399 O O . LEU A 1 304 ? 5.069 -2.587 -22.024 1.00 92.75 304 LEU A O 1
ATOM 2403 N N . LEU A 1 305 ? 4.236 -4.580 -21.391 1.00 94.56 305 LEU A N 1
ATOM 2404 C CA . LEU A 1 305 ? 3.556 -4.079 -20.201 1.00 94.56 305 LEU A CA 1
ATOM 2405 C C . LEU A 1 305 ? 4.279 -4.560 -18.947 1.00 94.56 305 LEU A C 1
ATOM 2407 O O . LEU A 1 305 ? 4.447 -5.762 -18.755 1.00 94.56 305 LEU A O 1
ATOM 2411 N N . ILE A 1 306 ? 4.657 -3.624 -18.083 1.00 91.69 306 ILE A N 1
ATOM 2412 C CA . ILE A 1 306 ? 5.280 -3.908 -16.790 1.00 91.69 306 ILE A CA 1
ATOM 2413 C C . ILE A 1 306 ? 4.270 -3.526 -15.711 1.00 91.69 306 ILE A C 1
ATOM 2415 O O . ILE A 1 306 ? 3.868 -2.368 -15.626 1.00 91.69 306 ILE A O 1
ATOM 2419 N N . TYR A 1 307 ? 3.816 -4.486 -14.904 1.00 94.25 307 TYR A N 1
ATOM 2420 C CA . TYR A 1 307 ? 2.724 -4.240 -13.955 1.00 94.25 307 TYR A CA 1
ATOM 2421 C C . TYR A 1 307 ? 3.091 -3.274 -12.827 1.00 94.25 307 TYR A C 1
ATOM 2423 O O . TYR A 1 307 ? 2.243 -2.501 -12.383 1.00 94.25 307 TYR A O 1
ATOM 2431 N N . SER A 1 308 ? 4.358 -3.246 -12.415 1.00 87.50 308 SER A N 1
ATOM 2432 C CA . SER A 1 308 ? 4.861 -2.275 -11.441 1.00 87.50 308 SER A CA 1
ATOM 2433 C C . SER A 1 308 ? 4.768 -0.821 -11.939 1.00 87.50 308 SER A C 1
ATOM 2435 O O . SER A 1 308 ? 4.727 0.109 -11.129 1.00 87.50 308 SER A O 1
ATOM 2437 N N . HIS A 1 309 ? 4.596 -0.600 -13.253 1.00 88.62 309 HIS A N 1
ATOM 2438 C CA . HIS A 1 309 ? 4.228 0.700 -13.822 1.00 88.62 309 HIS A CA 1
ATOM 2439 C C . HIS A 1 309 ? 2.769 1.087 -13.547 1.00 88.62 309 HIS A C 1
ATOM 2441 O O . HIS A 1 309 ? 2.305 2.068 -14.112 1.00 88.62 309 HIS A O 1
ATOM 2447 N N . PHE A 1 310 ? 2.036 0.400 -12.680 1.00 93.56 310 PHE A N 1
ATOM 2448 C CA . PHE A 1 310 ? 0.747 0.871 -12.158 1.00 93.56 310 PHE A CA 1
ATOM 2449 C C . PHE A 1 310 ? 0.776 1.105 -10.647 1.00 93.56 310 PHE A C 1
ATOM 2451 O O . PHE A 1 310 ? -0.256 1.402 -10.047 1.00 93.56 310 PHE A O 1
ATOM 2458 N N . ASN A 1 311 ? 1.958 1.000 -10.028 1.00 88.38 311 ASN A N 1
ATOM 2459 C CA . ASN A 1 311 ? 2.140 1.301 -8.613 1.00 88.38 311 ASN A CA 1
ATOM 2460 C C . ASN A 1 311 ? 1.902 2.791 -8.366 1.00 88.38 311 ASN A C 1
ATOM 2462 O O . ASN A 1 311 ? 2.503 3.637 -9.042 1.00 88.38 311 ASN A O 1
ATOM 2466 N N . GLY A 1 312 ? 1.070 3.108 -7.379 1.00 88.38 312 GLY A N 1
ATOM 2467 C CA . GLY A 1 312 ? 0.713 4.485 -7.069 1.00 88.38 312 GLY A CA 1
ATOM 2468 C C . GLY A 1 312 ? -0.527 4.613 -6.194 1.00 88.38 312 GLY A C 1
ATOM 2469 O O . GLY A 1 312 ? -1.005 3.644 -5.602 1.00 88.38 312 GLY A O 1
ATOM 2470 N N . ILE A 1 313 ? -1.031 5.842 -6.124 1.00 88.44 313 ILE A N 1
ATOM 2471 C CA . ILE A 1 313 ? -2.212 6.203 -5.343 1.00 88.44 313 ILE A CA 1
ATOM 2472 C C . ILE A 1 313 ? -3.451 6.083 -6.232 1.00 88.44 313 ILE A C 1
ATOM 2474 O O . ILE A 1 313 ? -3.461 6.561 -7.364 1.00 88.44 313 ILE A O 1
ATOM 2478 N N . TYR A 1 314 ? -4.507 5.474 -5.705 1.00 95.00 314 TYR A N 1
ATOM 2479 C CA . TYR A 1 314 ? -5.802 5.342 -6.353 1.00 95.00 314 TYR A CA 1
ATOM 2480 C C . TYR A 1 314 ? -6.880 5.992 -5.493 1.00 95.00 314 TYR A C 1
ATOM 2482 O O . TYR A 1 314 ? -7.047 5.637 -4.330 1.00 95.00 314 TYR A O 1
ATOM 2490 N N . VAL A 1 315 ? -7.656 6.909 -6.061 1.00 94.62 315 VAL A N 1
ATOM 2491 C CA . VAL A 1 315 ? -8.702 7.642 -5.333 1.00 94.62 315 VAL A CA 1
ATOM 2492 C C . VAL A 1 315 ? -10.087 7.132 -5.724 1.00 94.62 315 VAL A C 1
ATOM 2494 O O . VAL A 1 315 ? -10.332 6.784 -6.880 1.00 94.62 315 VAL A O 1
ATOM 2497 N N . GLU A 1 316 ? -11.005 7.072 -4.759 1.00 95.25 316 GLU A N 1
ATOM 2498 C CA . GLU A 1 316 ? -12.402 6.692 -4.961 1.00 95.25 316 GLU A CA 1
ATOM 2499 C C . GLU A 1 316 ? -13.042 7.623 -6.000 1.00 95.25 316 GLU A C 1
ATOM 2501 O O . GLU A 1 316 ? -13.213 8.826 -5.798 1.00 95.25 316 GLU A O 1
ATOM 2506 N N . GLY A 1 317 ? -13.383 7.037 -7.141 1.00 94.38 317 GLY A N 1
ATOM 2507 C CA . GLY A 1 317 ? -14.080 7.669 -8.242 1.00 94.38 317 GLY A CA 1
ATOM 2508 C C . GLY A 1 317 ? -15.583 7.415 -8.185 1.00 94.38 317 GLY A C 1
ATOM 2509 O O . GLY A 1 317 ? -16.275 7.702 -7.209 1.00 94.38 317 GLY A O 1
ATOM 2510 N N . SER A 1 318 ? -16.126 6.911 -9.291 1.00 94.56 318 SER A N 1
ATOM 2511 C CA . SER A 1 318 ? -17.557 6.631 -9.407 1.00 94.56 318 SER A CA 1
ATOM 2512 C C . SER A 1 318 ? -17.979 5.371 -8.639 1.00 94.56 318 SER A C 1
ATOM 2514 O O . SER A 1 318 ? -17.156 4.599 -8.157 1.00 94.56 318 SER A O 1
ATOM 2516 N N . ARG A 1 319 ? -19.289 5.141 -8.514 1.00 93.75 319 ARG A N 1
ATOM 2517 C CA . ARG A 1 319 ? -19.813 3.868 -8.007 1.00 93.75 319 ARG A CA 1
ATOM 2518 C C . ARG A 1 319 ? -20.400 3.065 -9.150 1.00 93.75 319 ARG A C 1
ATOM 2520 O O . ARG A 1 319 ? -21.313 3.541 -9.824 1.00 93.75 319 ARG A O 1
ATOM 2527 N N . ILE A 1 320 ? -19.916 1.843 -9.322 1.00 93.31 320 ILE A N 1
ATOM 2528 C CA . ILE A 1 320 ? -20.406 0.886 -10.310 1.00 93.31 320 ILE A CA 1
ATOM 2529 C C . ILE A 1 320 ? -21.086 -0.238 -9.527 1.00 93.31 320 ILE A C 1
ATOM 2531 O O . ILE A 1 320 ? -20.495 -0.828 -8.627 1.00 93.31 320 ILE A O 1
ATOM 2535 N N . ASN A 1 321 ? -22.375 -0.463 -9.789 1.00 91.25 321 ASN A N 1
ATOM 2536 C CA . ASN A 1 321 ? -23.204 -1.472 -9.110 1.00 91.25 321 ASN A CA 1
ATOM 2537 C C . ASN A 1 321 ? -23.191 -1.357 -7.570 1.00 91.25 321 ASN A C 1
ATOM 2539 O O . ASN A 1 321 ? -23.184 -2.342 -6.838 1.00 91.25 321 ASN A O 1
ATOM 2543 N N . GLY A 1 322 ? -23.171 -0.121 -7.058 1.00 90.75 322 GLY A N 1
ATOM 2544 C CA . GLY A 1 322 ? -23.168 0.161 -5.616 1.00 90.75 322 GLY A CA 1
ATOM 2545 C C . GLY A 1 322 ? -21.814 -0.029 -4.921 1.00 90.75 322 GLY A C 1
ATOM 2546 O O . GLY A 1 322 ? -21.720 0.222 -3.718 1.00 90.75 322 GLY A O 1
ATOM 2547 N N . ARG A 1 323 ? -20.763 -0.413 -5.654 1.00 93.19 323 ARG A N 1
ATOM 2548 C CA . ARG A 1 323 ? -19.387 -0.539 -5.156 1.00 93.19 323 ARG A CA 1
ATOM 2549 C C . ARG A 1 323 ? -18.511 0.602 -5.696 1.00 93.19 323 ARG A C 1
ATOM 2551 O O . ARG A 1 323 ? -18.774 1.081 -6.799 1.00 93.19 323 ARG A O 1
ATOM 2558 N N . PRO A 1 324 ? -17.525 1.088 -4.923 1.00 95.06 324 PRO A N 1
ATOM 2559 C CA . PRO A 1 324 ? -16.620 2.136 -5.380 1.00 95.06 324 PRO A CA 1
ATOM 2560 C C . PRO A 1 324 ? -15.697 1.615 -6.485 1.00 95.06 324 PRO A C 1
ATOM 2562 O O . PRO A 1 324 ? -15.255 0.468 -6.444 1.00 95.06 324 PRO A O 1
ATOM 2565 N N . SER A 1 325 ? -15.410 2.469 -7.463 1.00 96.06 325 SER A N 1
ATOM 2566 C CA . SER A 1 325 ? -14.255 2.336 -8.351 1.00 96.06 325 SER A CA 1
ATOM 2567 C C . SER A 1 325 ? -13.115 3.189 -7.809 1.00 96.06 325 SER A C 1
ATOM 2569 O O . SER A 1 325 ? -13.371 4.312 -7.384 1.00 96.06 325 SER A O 1
ATOM 2571 N N . TYR A 1 326 ? -11.883 2.718 -7.894 1.00 97.00 326 TYR A N 1
ATOM 2572 C CA . TYR A 1 326 ? -10.678 3.453 -7.532 1.00 97.00 326 TYR A CA 1
ATOM 2573 C C .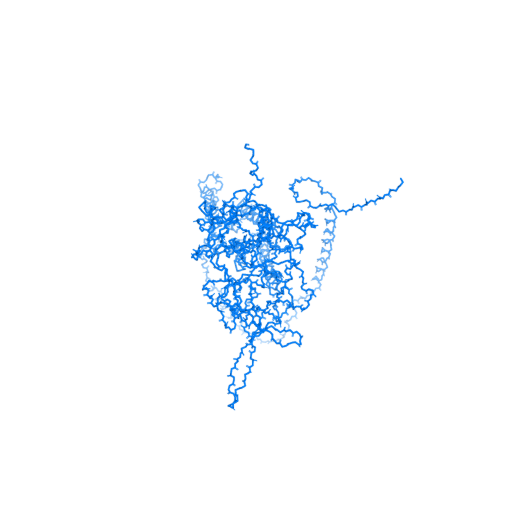 TYR A 1 326 ? -9.892 3.781 -8.797 1.00 97.00 326 TYR A C 1
ATOM 2575 O O . TYR A 1 326 ? -9.604 2.891 -9.594 1.00 97.00 326 TYR A O 1
ATOM 2583 N N . ILE A 1 327 ? -9.583 5.055 -9.003 1.00 96.00 327 ILE A N 1
ATOM 2584 C CA . ILE A 1 327 ? -8.957 5.572 -10.221 1.00 96.00 327 ILE A CA 1
ATOM 2585 C C . ILE A 1 327 ? -7.527 5.983 -9.885 1.00 96.00 327 ILE A C 1
ATOM 2587 O O . ILE A 1 327 ? -7.314 6.700 -8.910 1.00 96.00 327 ILE A O 1
ATOM 2591 N N . GLU A 1 328 ? -6.570 5.524 -10.686 1.00 94.69 328 GLU A N 1
ATOM 2592 C CA . GLU A 1 328 ? -5.156 5.885 -10.564 1.00 94.69 328 GLU A CA 1
ATOM 2593 C C . GLU A 1 328 ? -4.985 7.413 -10.612 1.00 94.69 328 GLU A C 1
ATOM 2595 O O . GLU A 1 328 ? -5.608 8.089 -11.435 1.00 94.69 328 GLU A O 1
ATOM 2600 N N . MET A 1 329 ? -4.143 7.956 -9.734 1.00 89.81 329 MET A N 1
ATOM 2601 C CA . MET A 1 329 ? -3.729 9.362 -9.716 1.00 89.81 329 MET A CA 1
ATOM 2602 C C . MET A 1 329 ? -2.418 9.538 -10.484 1.00 89.81 329 MET A C 1
ATOM 2604 O O . MET A 1 329 ? -1.641 8.591 -10.627 1.00 89.81 329 MET A O 1
ATOM 2608 N N . ASN A 1 330 ? -2.161 10.740 -10.999 1.00 82.50 330 ASN A N 1
ATOM 2609 C CA . ASN A 1 330 ? -0.932 11.005 -11.735 1.00 82.50 330 ASN A CA 1
ATOM 2610 C C . ASN A 1 330 ? 0.276 10.849 -10.801 1.00 82.50 330 ASN A C 1
ATOM 2612 O O . ASN A 1 330 ? 0.305 11.353 -9.683 1.00 82.50 330 ASN A O 1
ATOM 2616 N N . LYS A 1 331 ? 1.281 10.115 -11.267 1.00 75.38 331 LYS A N 1
ATOM 2617 C CA . LYS A 1 331 ? 2.467 9.774 -10.479 1.00 75.38 331 LYS A CA 1
ATOM 2618 C C . LYS A 1 331 ? 3.446 10.927 -10.329 1.00 75.38 331 LYS A C 1
ATOM 2620 O O . LYS A 1 331 ? 4.260 10.899 -9.415 1.00 75.38 331 LYS A O 1
ATOM 2625 N N . GLU A 1 332 ? 3.426 11.872 -11.266 1.00 64.00 332 GLU A N 1
ATOM 2626 C CA . GLU A 1 332 ? 4.392 12.971 -11.296 1.00 64.00 332 GLU A CA 1
ATOM 2627 C C . GLU A 1 332 ? 4.045 14.081 -10.306 1.00 64.00 332 GLU A C 1
ATOM 2629 O O . GLU A 1 332 ? 4.950 14.705 -9.766 1.00 64.00 332 GLU A O 1
ATOM 2634 N N . ASP A 1 333 ? 2.758 14.343 -10.087 1.00 65.12 333 ASP A N 1
ATOM 2635 C CA . ASP A 1 333 ? 2.256 15.474 -9.296 1.00 65.12 333 ASP A CA 1
ATOM 2636 C C . ASP A 1 333 ? 1.218 15.067 -8.234 1.00 65.12 333 ASP A C 1
ATOM 2638 O O . ASP A 1 333 ? 0.836 15.897 -7.415 1.00 65.12 333 ASP A O 1
ATOM 2642 N N . GLY A 1 334 ? 0.755 13.812 -8.226 1.00 62.72 334 GLY A N 1
ATOM 2643 C CA . GLY A 1 334 ? -0.303 13.340 -7.330 1.00 62.72 334 GLY A CA 1
ATOM 2644 C C . GLY A 1 334 ? -1.704 13.849 -7.691 1.00 62.72 334 GLY A C 1
ATOM 2645 O O . GLY A 1 334 ? -2.673 13.480 -7.024 1.00 62.72 334 GLY A O 1
ATOM 2646 N N . ASP A 1 335 ? -1.843 14.662 -8.742 1.00 72.75 335 ASP A N 1
ATOM 2647 C CA . ASP A 1 335 ? -3.117 15.240 -9.155 1.00 72.75 335 ASP A CA 1
ATOM 2648 C C . ASP A 1 335 ? -3.976 14.215 -9.921 1.00 72.75 335 ASP A C 1
ATOM 2650 O O . ASP A 1 335 ? -3.475 13.242 -10.497 1.00 72.75 335 ASP A O 1
ATOM 2654 N N . PRO A 1 336 ? -5.308 14.407 -9.990 1.00 75.38 336 PRO A N 1
ATOM 2655 C CA . PRO A 1 336 ? -6.136 13.623 -10.897 1.00 75.38 336 PRO A CA 1
ATOM 2656 C C . PRO A 1 336 ? -5.628 13.772 -12.336 1.00 75.38 336 PRO A C 1
ATOM 2658 O O . PRO A 1 336 ? -5.354 14.892 -12.775 1.00 75.38 336 PRO A O 1
ATOM 2661 N N . PHE A 1 337 ? -5.572 12.679 -13.107 1.00 74.44 337 PHE A N 1
ATOM 2662 C CA . PHE A 1 337 ? -5.153 12.729 -14.513 1.00 74.44 337 PHE A CA 1
ATOM 2663 C C . PHE A 1 337 ? -5.968 13.767 -15.304 1.00 74.44 337 PHE A C 1
ATOM 2665 O O . PHE A 1 337 ? -7.126 13.550 -15.671 1.00 74.44 337 PHE A O 1
ATOM 2672 N N . GLN A 1 338 ? -5.347 14.917 -15.588 1.00 69.62 338 GLN A N 1
ATOM 2673 C CA . GLN A 1 338 ? -5.999 16.028 -16.289 1.00 69.62 338 GLN A CA 1
ATOM 2674 C C . GLN A 1 338 ? -6.228 15.704 -17.771 1.00 69.62 338 GLN A C 1
ATOM 2676 O O . GLN A 1 338 ? -7.174 16.195 -18.397 1.00 69.62 338 GLN A O 1
ATOM 2681 N N . ARG A 1 339 ? -5.357 14.867 -18.353 1.00 58.91 339 ARG A N 1
ATOM 2682 C CA . ARG A 1 339 ? -5.490 14.373 -19.724 1.00 58.91 339 ARG A CA 1
ATOM 2683 C C . ARG A 1 339 ? -6.224 13.042 -19.709 1.00 58.91 339 ARG A C 1
ATOM 2685 O O . ARG A 1 339 ? -5.775 12.082 -19.103 1.00 58.91 339 ARG A O 1
ATOM 2692 N N . LYS A 1 340 ? -7.322 12.974 -20.463 1.00 58.59 340 LYS A N 1
ATOM 2693 C CA . LYS A 1 340 ? -8.076 11.733 -20.696 1.00 58.59 340 LYS A CA 1
ATOM 2694 C C . LYS A 1 340 ? -7.308 10.682 -21.503 1.00 58.59 340 LYS A C 1
ATOM 2696 O O . LYS A 1 340 ? -7.825 9.585 -21.667 1.00 58.59 340 LYS A O 1
ATOM 2701 N N . ASP A 1 341 ? -6.110 11.011 -21.985 1.00 56.47 341 ASP A N 1
ATOM 2702 C CA . ASP A 1 341 ? -5.352 10.211 -22.935 1.00 56.47 341 ASP A CA 1
ATOM 2703 C C . ASP A 1 341 ? -3.856 10.181 -22.581 1.00 56.47 341 ASP A C 1
ATOM 2705 O O . ASP A 1 341 ? -3.201 11.228 -22.672 1.00 56.47 341 ASP A O 1
ATOM 2709 N N . PRO A 1 342 ? -3.291 8.999 -22.259 1.00 65.81 342 PRO A N 1
ATOM 2710 C CA . PRO A 1 342 ? -3.976 7.733 -21.956 1.00 65.81 342 PRO A CA 1
ATOM 2711 C C . PRO A 1 342 ? -4.765 7.835 -20.641 1.00 65.81 342 PRO A C 1
ATOM 2713 O O . PRO A 1 342 ? -4.222 8.279 -19.641 1.00 65.81 342 PRO A O 1
ATOM 2716 N N . GLY A 1 343 ? -6.056 7.484 -20.644 1.00 82.88 343 GLY A N 1
ATOM 2717 C CA . GLY A 1 343 ? -6.885 7.567 -19.434 1.00 82.88 343 GLY A CA 1
ATOM 2718 C C . GLY A 1 343 ? -6.356 6.676 -18.299 1.00 82.88 343 GLY A C 1
ATOM 2719 O O . GLY A 1 343 ? -5.700 5.682 -18.601 1.00 82.88 343 GLY A O 1
ATOM 2720 N N . PRO A 1 344 ? -6.659 7.002 -17.031 1.00 93.88 344 PRO A N 1
ATOM 2721 C CA . PRO A 1 344 ? -6.086 6.334 -15.860 1.00 93.88 344 PRO A CA 1
ATOM 2722 C C . PRO A 1 344 ? -6.451 4.849 -15.785 1.00 93.88 344 PRO A C 1
ATOM 2724 O O . PRO A 1 344 ? -7.495 4.428 -16.306 1.00 93.88 344 PRO A O 1
ATOM 2727 N N . ALA A 1 345 ? -5.621 4.063 -15.096 1.00 96.12 345 ALA A N 1
ATOM 2728 C CA . ALA A 1 345 ? -6.012 2.723 -14.694 1.00 96.12 345 ALA A CA 1
ATOM 2729 C C . ALA A 1 345 ? -7.102 2.771 -13.607 1.00 96.12 345 ALA A C 1
ATOM 2731 O O . ALA A 1 345 ? -7.241 3.744 -12.862 1.00 96.12 345 ALA A O 1
ATOM 2732 N N . GLU A 1 346 ? -7.917 1.723 -13.535 1.00 96.94 346 GLU A N 1
ATOM 2733 C CA . GLU A 1 346 ? -9.062 1.653 -12.629 1.00 96.94 346 GLU A CA 1
ATOM 2734 C C . GLU A 1 346 ? -9.112 0.288 -11.946 1.00 96.94 346 GLU A C 1
ATOM 2736 O O . GLU A 1 346 ? -8.968 -0.753 -12.595 1.00 96.94 346 GLU A O 1
ATOM 2741 N N . ILE A 1 347 ? -9.379 0.298 -10.642 1.00 97.94 347 ILE A N 1
ATOM 2742 C CA . ILE A 1 347 ? -9.744 -0.883 -9.872 1.00 97.94 347 ILE A CA 1
ATOM 2743 C C . ILE A 1 347 ? -11.226 -0.797 -9.530 1.00 97.94 347 ILE A C 1
ATOM 2745 O O . ILE A 1 347 ? -11.677 0.145 -8.885 1.00 97.94 347 ILE A O 1
ATOM 2749 N N . MET A 1 348 ? -12.009 -1.779 -9.950 1.00 97.38 348 MET A N 1
ATOM 2750 C CA . MET A 1 348 ? -13.454 -1.788 -9.735 1.00 97.38 348 MET A CA 1
ATOM 2751 C C . MET A 1 348 ? -13.971 -3.203 -9.523 1.00 97.38 348 MET A C 1
ATOM 2753 O O . MET A 1 348 ? -13.301 -4.176 -9.846 1.00 97.38 348 MET A O 1
ATOM 2757 N N . TYR A 1 349 ? -15.189 -3.333 -9.013 1.00 97.44 349 TYR A N 1
ATOM 2758 C CA . TYR A 1 349 ? -15.839 -4.632 -8.892 1.00 97.44 349 TYR A CA 1
ATOM 2759 C C . TYR A 1 349 ? -16.578 -5.001 -10.184 1.00 97.44 349 TYR A C 1
ATOM 2761 O O . TYR A 1 349 ? -17.385 -4.214 -10.684 1.00 97.44 349 TYR A O 1
ATOM 2769 N N . CYS A 1 350 ? -16.319 -6.196 -10.715 1.00 97.56 350 CYS A N 1
ATOM 2770 C CA . CYS A 1 350 ? -17.011 -6.753 -11.873 1.00 97.56 350 CYS A CA 1
ATOM 2771 C C . CYS A 1 350 ? -18.056 -7.777 -11.413 1.00 97.56 350 CYS A C 1
ATOM 2773 O O . CYS A 1 350 ? -17.707 -8.821 -10.867 1.00 97.56 350 CYS A O 1
ATOM 2775 N N . GLU A 1 351 ? -19.334 -7.481 -11.658 1.00 96.81 351 GLU A N 1
ATOM 2776 C CA . GLU A 1 351 ? -20.461 -8.334 -11.252 1.00 96.81 351 GLU A CA 1
ATOM 2777 C C . GLU A 1 351 ? -20.498 -9.665 -12.016 1.00 96.81 351 GLU A C 1
ATOM 2779 O O . GLU A 1 351 ? -20.805 -10.688 -11.419 1.00 96.81 351 GLU A O 1
ATOM 2784 N N . ASP A 1 352 ? -20.098 -9.681 -13.293 1.00 96.69 352 ASP A N 1
ATOM 2785 C CA . ASP A 1 352 ? -20.156 -10.883 -14.141 1.00 96.69 352 ASP A CA 1
ATOM 2786 C C . ASP A 1 352 ? -19.284 -12.040 -13.622 1.00 96.69 352 ASP A C 1
ATOM 2788 O O . ASP A 1 352 ? -19.581 -13.207 -13.872 1.00 96.69 352 ASP A O 1
ATOM 2792 N N . ILE A 1 353 ? -18.202 -11.718 -12.906 1.00 97.12 353 ILE A N 1
ATOM 2793 C CA . ILE A 1 353 ? -17.267 -12.696 -12.329 1.00 97.12 353 ILE A CA 1
ATOM 2794 C C . ILE A 1 353 ? -17.166 -12.598 -10.802 1.00 97.12 353 ILE A C 1
ATOM 2796 O O . ILE A 1 353 ? -16.302 -13.249 -10.215 1.00 97.12 353 ILE A O 1
ATOM 2800 N N . GLU A 1 354 ? -18.014 -11.772 -10.182 1.00 97.69 354 GLU A N 1
ATOM 2801 C CA . GLU A 1 354 ? -18.077 -11.545 -8.732 1.00 97.69 354 GLU A CA 1
ATOM 2802 C C . GLU A 1 354 ? -16.701 -11.241 -8.105 1.00 97.69 354 GLU A C 1
ATOM 2804 O O . GLU A 1 354 ? -16.367 -11.747 -7.038 1.00 97.69 354 GLU A O 1
ATOM 2809 N N . ALA A 1 355 ? -15.861 -10.450 -8.778 1.00 97.94 355 ALA A N 1
ATOM 2810 C CA . ALA A 1 355 ? -14.481 -10.204 -8.351 1.00 97.94 355 ALA A CA 1
ATOM 2811 C C . ALA A 1 355 ? -14.055 -8.742 -8.531 1.00 97.94 355 ALA A C 1
ATOM 2813 O O . ALA A 1 355 ? -14.544 -8.028 -9.412 1.00 97.94 355 ALA A O 1
ATOM 2814 N N . TRP A 1 356 ? -13.089 -8.308 -7.721 1.00 98.00 356 TRP A N 1
ATOM 2815 C CA . TRP A 1 356 ? -12.378 -7.051 -7.938 1.00 98.00 356 TRP A CA 1
ATOM 2816 C C . TRP A 1 356 ? -11.435 -7.204 -9.126 1.00 98.00 356 TRP A C 1
ATOM 2818 O O . TRP A 1 356 ? -10.681 -8.170 -9.205 1.00 98.00 356 TRP A O 1
ATOM 2828 N N . VAL A 1 357 ? -11.479 -6.254 -10.054 1.00 98.06 357 VAL A N 1
ATOM 2829 C CA . VAL A 1 357 ? -10.675 -6.245 -11.272 1.00 98.06 357 VAL A CA 1
ATOM 2830 C C . VAL A 1 357 ? -9.871 -4.962 -11.378 1.00 98.06 357 VAL A C 1
ATOM 2832 O O . VAL A 1 357 ? -10.391 -3.872 -11.156 1.00 98.06 357 VAL A O 1
ATOM 2835 N N . PHE A 1 358 ? -8.609 -5.096 -11.762 1.00 98.00 358 PHE A N 1
ATOM 2836 C CA . PHE A 1 358 ? -7.773 -3.998 -12.227 1.00 98.00 358 PHE A CA 1
ATOM 2837 C C . PHE A 1 358 ? -7.787 -3.996 -13.753 1.00 98.00 358 PHE A C 1
ATOM 2839 O O . PHE A 1 358 ? -7.567 -5.041 -14.374 1.00 98.00 358 PHE A O 1
ATOM 2846 N N . ARG A 1 359 ? -8.043 -2.844 -14.371 1.00 97.12 359 ARG A N 1
ATOM 2847 C CA . ARG A 1 359 ? -8.117 -2.703 -15.828 1.00 97.12 359 ARG A CA 1
ATOM 2848 C C . ARG A 1 359 ? -7.588 -1.354 -16.295 1.00 97.12 359 ARG A C 1
ATOM 2850 O O . ARG A 1 359 ? -7.548 -0.385 -15.543 1.00 97.12 359 ARG A O 1
ATOM 2857 N N . HIS A 1 360 ? -7.290 -1.276 -17.586 1.00 96.38 360 HIS A N 1
ATOM 2858 C CA . HIS A 1 360 ? -6.969 -0.024 -18.260 1.00 96.38 360 HIS A CA 1
ATOM 2859 C C . HIS A 1 360 ? -7.779 0.089 -19.552 1.00 96.38 360 HIS A C 1
ATOM 2861 O O . HIS A 1 360 ? -7.864 -0.851 -20.336 1.00 96.38 360 HIS A O 1
ATOM 2867 N N . SER A 1 361 ? -8.349 1.266 -19.809 1.00 94.12 361 SER A N 1
ATOM 2868 C CA . SER A 1 361 ? -9.200 1.550 -20.980 1.00 94.12 361 SER A CA 1
ATOM 2869 C C . SER A 1 361 ? -8.575 1.232 -22.351 1.00 94.12 361 SER A C 1
ATOM 2871 O O . SER A 1 361 ? -9.298 0.894 -23.293 1.00 94.12 361 SER A O 1
ATOM 2873 N N . ARG A 1 362 ? -7.245 1.341 -22.470 1.00 94.25 362 ARG A N 1
ATOM 2874 C CA . ARG A 1 362 ? -6.489 1.175 -23.717 1.00 94.25 362 ARG A CA 1
ATOM 2875 C C . ARG A 1 362 ? -5.812 -0.181 -23.850 1.00 94.25 362 ARG A C 1
ATOM 2877 O O . ARG A 1 362 ? -5.393 -0.514 -24.949 1.00 94.25 362 ARG A O 1
ATOM 2884 N N . ILE A 1 363 ? -5.705 -0.958 -22.779 1.00 95.62 363 ILE A N 1
ATOM 2885 C CA . ILE A 1 363 ? -5.029 -2.255 -22.812 1.00 95.62 363 ILE A CA 1
ATOM 2886 C C . ILE A 1 363 ? -6.103 -3.330 -22.915 1.00 95.62 363 ILE A C 1
ATOM 2888 O O . ILE A 1 363 ? -7.004 -3.385 -22.078 1.00 95.62 363 ILE A O 1
ATOM 2892 N N . ARG A 1 364 ? -6.042 -4.152 -23.965 1.00 94.06 364 ARG A N 1
ATOM 2893 C CA . ARG A 1 364 ? -7.056 -5.176 -24.240 1.00 94.06 364 ARG A CA 1
ATOM 2894 C C . ARG A 1 364 ? -6.491 -6.575 -24.074 1.00 94.06 364 ARG A C 1
ATOM 2896 O O . ARG A 1 364 ? -5.481 -6.928 -24.678 1.00 94.06 364 ARG A O 1
ATOM 2903 N N . THR A 1 365 ? -7.188 -7.402 -23.309 1.00 92.94 365 THR A N 1
ATOM 2904 C CA . THR A 1 365 ? -6.878 -8.822 -23.110 1.00 92.94 365 THR A CA 1
ATOM 2905 C C . THR A 1 365 ? -7.635 -9.661 -24.139 1.00 92.94 365 THR A C 1
ATOM 2907 O O . THR A 1 365 ? -8.633 -10.321 -23.857 1.00 92.94 365 THR A O 1
ATOM 2910 N N . MET A 1 366 ? -7.185 -9.606 -25.394 1.00 84.81 366 MET A N 1
ATOM 2911 C CA . MET A 1 366 ? -7.785 -10.411 -26.461 1.00 84.81 366 MET A CA 1
ATOM 2912 C C . MET A 1 366 ? -7.161 -11.805 -26.501 1.00 84.81 366 MET A C 1
ATOM 2914 O O . MET A 1 366 ? -5.946 -11.947 -26.644 1.00 84.81 366 MET A O 1
ATOM 2918 N N . VAL A 1 367 ? -8.001 -12.840 -26.457 1.00 76.56 367 VAL A N 1
ATOM 2919 C CA . VAL A 1 367 ? -7.583 -14.210 -26.768 1.00 76.56 367 VAL A CA 1
ATOM 2920 C C . VAL A 1 367 ? -7.947 -14.508 -28.212 1.00 76.56 367 VAL A C 1
ATOM 2922 O O . VAL A 1 367 ? -9.101 -14.378 -28.619 1.00 76.56 367 VAL A O 1
ATOM 2925 N N . ASN A 1 368 ? -6.965 -14.952 -28.996 1.00 75.69 368 ASN A N 1
ATOM 2926 C CA . ASN A 1 368 ? -7.237 -15.522 -30.310 1.00 75.69 368 ASN A CA 1
ATOM 2927 C C . ASN A 1 368 ? -7.861 -16.911 -30.115 1.00 75.69 368 ASN A C 1
ATOM 2929 O O . ASN A 1 368 ? -7.143 -17.905 -29.981 1.00 75.69 368 ASN A O 1
ATOM 2933 N N . VAL A 1 369 ? -9.191 -16.987 -30.081 1.00 73.56 369 VAL A N 1
ATOM 2934 C CA . VAL A 1 369 ? -9.903 -18.265 -30.030 1.00 73.56 369 VAL A CA 1
ATOM 2935 C C . VAL A 1 369 ? -10.111 -18.750 -31.462 1.00 73.56 369 VAL A C 1
ATOM 2937 O O . VAL A 1 369 ? -10.718 -18.080 -32.294 1.00 73.56 369 VAL A O 1
ATOM 2940 N N . ASN A 1 370 ? -9.586 -19.936 -31.775 1.00 72.69 370 ASN A N 1
ATOM 2941 C CA . ASN A 1 370 ? -9.857 -20.581 -33.059 1.00 72.69 370 ASN A CA 1
ATOM 2942 C C . ASN A 1 370 ? -11.266 -21.189 -33.013 1.00 72.69 370 ASN A C 1
ATOM 2944 O O . ASN A 1 370 ? -11.435 -22.336 -32.588 1.00 72.69 370 ASN A O 1
ATOM 2948 N N . VAL A 1 371 ? -12.274 -20.431 -33.441 1.00 75.94 371 VAL A N 1
ATOM 2949 C CA . VAL A 1 371 ? -13.646 -20.931 -33.567 1.00 75.94 371 VAL A CA 1
ATOM 2950 C C . VAL A 1 371 ? -13.765 -21.670 -34.900 1.00 75.94 371 VAL A C 1
ATOM 2952 O O . VAL A 1 371 ? -13.629 -21.096 -35.977 1.00 75.94 371 VAL A O 1
ATOM 2955 N N . LYS A 1 372 ? -13.978 -22.990 -34.849 1.00 74.31 372 LYS A N 1
ATOM 2956 C CA . LYS A 1 372 ? -14.258 -23.793 -36.048 1.00 74.31 372 LYS A CA 1
ATOM 2957 C C . LYS A 1 372 ? -15.759 -23.821 -36.312 1.00 74.31 372 LYS A C 1
ATOM 2959 O O . LYS A 1 372 ? -16.426 -24.781 -35.933 1.00 74.31 372 LYS A O 1
ATOM 2964 N N . GLU A 1 373 ? -16.278 -22.813 -37.006 1.00 78.94 373 GLU A N 1
ATOM 2965 C CA . GLU A 1 373 ? -17.617 -22.872 -37.601 1.00 78.94 373 GLU A CA 1
ATOM 2966 C C . GLU A 1 373 ? -17.525 -23.256 -39.089 1.00 78.94 373 GLU A C 1
ATOM 2968 O O . GLU A 1 373 ? -16.829 -22.635 -39.888 1.00 78.94 373 GLU A O 1
ATOM 2973 N N . ASN A 1 374 ? -18.212 -24.334 -39.484 1.00 79.50 374 ASN A N 1
ATOM 2974 C CA . ASN A 1 374 ? -18.413 -24.730 -40.888 1.00 79.50 374 ASN A CA 1
ATOM 2975 C C . ASN A 1 374 ? -17.148 -24.764 -41.782 1.00 79.50 374 ASN A C 1
ATOM 2977 O O . ASN A 1 374 ? -17.160 -24.248 -42.898 1.00 79.50 374 ASN A O 1
ATOM 2981 N N . ASN A 1 375 ? -16.062 -25.402 -41.326 1.00 78.44 375 ASN A N 1
ATOM 2982 C CA . ASN A 1 375 ? -14.793 -25.559 -42.069 1.00 78.44 375 ASN A CA 1
ATOM 2983 C C . ASN A 1 375 ? -14.101 -24.247 -42.498 1.00 78.44 375 ASN A C 1
ATOM 2985 O O . ASN A 1 375 ? -13.132 -24.305 -43.256 1.00 78.44 375 ASN A O 1
ATOM 2989 N N . THR A 1 376 ? -14.554 -23.090 -42.014 1.00 75.12 376 THR A N 1
ATOM 2990 C CA . THR A 1 376 ? -13.900 -21.802 -42.251 1.00 75.12 376 THR A CA 1
ATOM 2991 C C . THR A 1 376 ? -13.284 -21.389 -40.920 1.00 75.12 376 THR A C 1
ATOM 2993 O O . THR A 1 376 ? -13.999 -21.160 -39.953 1.00 75.12 376 THR A O 1
ATOM 2996 N N . GLU A 1 377 ? -11.953 -21.422 -40.819 1.00 74.06 377 GLU A N 1
ATOM 2997 C CA . GLU A 1 377 ? -11.250 -20.995 -39.604 1.00 74.06 377 GLU A CA 1
ATOM 2998 C C . GLU A 1 377 ? -11.304 -19.467 -39.519 1.00 74.06 377 GLU A C 1
ATOM 3000 O O . GLU A 1 377 ? -10.432 -18.774 -40.043 1.00 74.06 377 GLU A O 1
ATOM 3005 N N . GLU A 1 378 ? -12.356 -18.942 -38.895 1.00 75.88 378 GLU A N 1
ATOM 3006 C CA . GLU A 1 378 ? -12.465 -17.526 -38.565 1.00 75.88 378 GLU A CA 1
ATOM 3007 C C . GLU A 1 378 ? -11.981 -17.328 -37.122 1.00 75.88 378 GLU A C 1
ATOM 3009 O O . GLU A 1 378 ? -12.434 -17.984 -36.182 1.00 75.88 378 GLU A O 1
ATOM 3014 N N . LYS A 1 379 ? -10.963 -16.480 -36.951 1.00 71.06 379 LYS A N 1
ATOM 3015 C CA . LYS A 1 379 ? -10.407 -16.158 -35.633 1.00 71.06 379 LYS A CA 1
ATOM 3016 C C . LYS A 1 379 ? -11.279 -15.085 -34.999 1.00 71.06 379 LYS A C 1
ATOM 3018 O O . LYS A 1 379 ? -11.061 -13.899 -35.240 1.00 71.06 379 LYS A O 1
ATOM 3023 N N . GLU A 1 380 ? -12.261 -15.498 -34.211 1.00 79.69 380 GLU A N 1
ATOM 3024 C CA . GLU A 1 380 ? -13.030 -14.569 -33.393 1.00 79.69 380 GLU A CA 1
ATOM 3025 C C . GLU A 1 380 ? -12.184 -14.156 -32.181 1.00 79.69 380 GLU A C 1
ATOM 3027 O O . GLU A 1 380 ? -11.684 -14.991 -31.421 1.00 79.69 380 GLU A O 1
ATOM 3032 N N . LYS A 1 381 ? -11.963 -12.847 -32.034 1.00 75.62 381 LYS A N 1
ATOM 3033 C CA . LYS A 1 381 ? -11.280 -12.285 -30.869 1.00 75.62 381 LYS A CA 1
ATOM 3034 C C . LYS A 1 381 ? -12.315 -12.110 -29.767 1.00 75.62 381 LYS A C 1
ATOM 3036 O O . LYS A 1 381 ? -13.168 -11.233 -29.868 1.00 75.62 381 LYS A O 1
ATOM 3041 N N . VAL A 1 382 ? -12.232 -12.941 -28.736 1.00 84.44 382 VAL A N 1
ATOM 3042 C CA . VAL A 1 382 ? -13.092 -12.837 -27.554 1.00 84.44 382 VAL A CA 1
ATOM 3043 C C . VAL A 1 382 ? -12.312 -12.076 -26.482 1.00 84.44 382 VAL A C 1
ATOM 3045 O O . VAL A 1 382 ? -11.196 -12.468 -26.130 1.00 84.44 382 VAL A O 1
ATOM 3048 N N . GLU A 1 383 ? -12.862 -10.952 -26.020 1.00 84.88 383 GLU A N 1
ATOM 3049 C CA . GLU A 1 383 ? -12.345 -10.231 -24.850 1.00 84.88 383 GLU A CA 1
ATOM 3050 C C . GLU A 1 383 ? -12.704 -11.012 -23.580 1.00 84.88 383 GLU A C 1
ATOM 3052 O O . GLU A 1 383 ? -13.771 -11.629 -23.517 1.00 84.88 383 GLU A O 1
ATOM 3057 N N . ASN A 1 384 ? -11.823 -11.007 -22.573 1.00 89.69 384 ASN A N 1
ATOM 3058 C CA . ASN A 1 384 ? -12.183 -11.576 -21.275 1.00 89.69 384 ASN A CA 1
ATOM 3059 C C . ASN A 1 384 ? -13.292 -10.737 -20.608 1.00 89.69 384 ASN A C 1
ATOM 3061 O O . ASN A 1 384 ? -13.504 -9.564 -20.936 1.00 89.69 384 ASN A O 1
ATOM 3065 N N . GLU A 1 385 ? -14.034 -11.346 -19.683 1.00 92.38 385 GLU A N 1
ATOM 3066 C CA . GLU A 1 385 ? -15.125 -10.662 -18.991 1.00 92.38 385 GLU A CA 1
ATOM 3067 C C . GLU A 1 385 ? -14.580 -9.397 -18.306 1.00 92.38 385 GLU A C 1
ATOM 3069 O O . GLU A 1 385 ? -13.541 -9.443 -17.659 1.00 92.38 385 GLU A O 1
ATOM 3074 N N . CYS A 1 386 ? -15.232 -8.242 -18.461 1.00 94.38 386 CYS A N 1
ATOM 3075 C CA . CYS A 1 386 ? -14.785 -6.957 -17.898 1.00 94.38 386 CYS A CA 1
ATOM 3076 C C . CYS A 1 386 ? -13.400 -6.416 -18.337 1.00 94.38 386 CYS A C 1
ATOM 3078 O O . CYS A 1 386 ? -12.984 -5.385 -17.796 1.00 94.38 386 CYS A O 1
ATOM 3080 N N . ASN A 1 387 ? -12.718 -7.017 -19.326 1.00 95.56 387 ASN A N 1
ATOM 3081 C CA . ASN A 1 387 ? -11.396 -6.581 -19.812 1.00 95.56 387 ASN A CA 1
ATOM 3082 C C . ASN A 1 387 ? -10.361 -6.420 -18.672 1.00 95.56 387 ASN A C 1
ATOM 3084 O O . ASN A 1 387 ? -9.662 -5.406 -18.587 1.00 95.56 387 ASN A O 1
ATOM 3088 N N . TRP A 1 388 ? -10.323 -7.371 -17.733 1.00 97.00 388 TRP A N 1
ATOM 3089 C CA . TRP A 1 388 ? -9.439 -7.296 -16.567 1.00 97.00 388 TRP A CA 1
ATOM 3090 C C . TRP A 1 388 ? -7.993 -7.660 -16.926 1.00 97.00 388 TRP A C 1
ATOM 3092 O O . TRP A 1 388 ? -7.746 -8.606 -17.675 1.00 97.00 388 TRP A O 1
ATOM 3102 N N . LEU A 1 389 ? -7.044 -6.921 -16.347 1.00 97.50 389 LEU A N 1
ATOM 3103 C CA . LEU A 1 389 ? -5.603 -7.194 -16.362 1.00 97.50 389 LEU A CA 1
ATOM 3104 C C . LEU A 1 389 ? -5.175 -7.957 -15.101 1.00 97.50 389 LEU A C 1
ATOM 3106 O O . LEU A 1 389 ? -4.379 -8.890 -15.182 1.00 97.50 389 LEU A O 1
ATOM 3110 N N . LEU A 1 390 ? -5.759 -7.616 -13.946 1.00 97.94 390 LEU A N 1
ATOM 3111 C CA . LEU A 1 390 ? -5.738 -8.463 -12.751 1.00 97.94 390 LEU A CA 1
ATOM 3112 C C . LEU A 1 390 ? -7.151 -8.679 -12.228 1.00 97.94 390 LEU A C 1
ATOM 3114 O O . LEU A 1 390 ? -8.006 -7.807 -12.377 1.00 97.94 390 LEU A O 1
ATOM 3118 N N . ARG A 1 391 ? -7.376 -9.811 -11.561 1.00 98.06 391 ARG A N 1
ATOM 3119 C CA . ARG A 1 391 ? -8.609 -10.066 -10.815 1.00 98.06 391 ARG A CA 1
ATOM 3120 C C . ARG A 1 391 ? -8.353 -10.761 -9.483 1.00 98.06 391 ARG A C 1
ATOM 3122 O O . ARG A 1 391 ? -7.461 -11.605 -9.390 1.00 98.06 391 ARG A O 1
ATOM 3129 N N . SER A 1 392 ? -9.165 -10.449 -8.483 1.00 98.25 392 SER A N 1
ATOM 3130 C CA . SER A 1 392 ? -9.213 -11.187 -7.225 1.00 98.25 392 SER A CA 1
ATOM 3131 C C . SER A 1 392 ? -9.890 -12.554 -7.409 1.00 98.25 392 SER A C 1
ATOM 3133 O O . SER A 1 392 ? -10.527 -12.807 -8.440 1.00 98.25 392 SER A O 1
ATOM 3135 N N . PRO A 1 393 ? -9.823 -13.441 -6.402 1.00 98.00 393 PRO A N 1
ATOM 3136 C CA . PRO A 1 393 ? -10.807 -14.508 -6.255 1.00 98.00 393 PRO A CA 1
ATOM 3137 C C . PRO A 1 393 ? -12.239 -13.948 -6.218 1.00 98.00 393 PRO A C 1
ATOM 3139 O O . PRO A 1 393 ? -12.441 -12.779 -5.869 1.00 98.00 393 PRO A O 1
ATOM 3142 N N . SER A 1 394 ? -13.224 -14.786 -6.561 1.00 97.88 394 SER A N 1
ATOM 3143 C CA . SER A 1 394 ? -14.641 -14.440 -6.388 1.00 97.88 394 SER A CA 1
ATOM 3144 C C . SER A 1 394 ? -14.906 -14.139 -4.912 1.00 97.88 394 SER A C 1
ATOM 3146 O O . SER A 1 394 ? -14.479 -14.889 -4.030 1.00 97.88 394 SER A O 1
ATOM 3148 N N . THR A 1 395 ? -15.525 -12.993 -4.652 1.00 96.44 395 THR A N 1
ATOM 3149 C CA . THR A 1 395 ? -15.767 -12.480 -3.309 1.00 96.44 395 THR A CA 1
ATOM 3150 C C . THR A 1 395 ? -16.975 -11.551 -3.273 1.00 96.44 395 THR A C 1
ATOM 3152 O O . THR A 1 395 ? -17.200 -10.739 -4.174 1.00 96.44 395 THR A O 1
ATOM 3155 N N . ASP A 1 396 ? -17.714 -11.623 -2.171 1.00 94.31 396 ASP A N 1
ATOM 3156 C CA . ASP A 1 396 ? -18.775 -10.676 -1.836 1.00 94.31 396 ASP A CA 1
ATOM 3157 C C . ASP A 1 396 ? -18.246 -9.470 -1.045 1.00 94.31 396 ASP A C 1
ATOM 3159 O O . ASP A 1 396 ? -18.977 -8.492 -0.839 1.00 94.31 396 ASP A O 1
ATOM 3163 N N . ASP A 1 397 ? -16.975 -9.490 -0.634 1.00 91.19 397 ASP A N 1
ATOM 3164 C CA . ASP A 1 397 ? -16.399 -8.463 0.223 1.00 91.19 397 ASP A CA 1
ATOM 3165 C C . ASP A 1 397 ? -16.379 -7.102 -0.464 1.00 91.19 397 ASP A C 1
ATOM 3167 O O . ASP A 1 397 ? -15.975 -6.917 -1.616 1.00 91.19 397 ASP A O 1
ATOM 3171 N N . PHE A 1 398 ? -16.869 -6.116 0.276 1.00 89.25 398 PHE A N 1
ATOM 3172 C CA . PHE A 1 398 ? -16.964 -4.726 -0.154 1.00 89.25 398 PHE A CA 1
ATOM 3173 C C . PHE A 1 398 ? -15.667 -3.938 0.001 1.00 89.25 398 PHE A C 1
ATOM 3175 O O . PHE A 1 398 ? -15.590 -2.815 -0.501 1.00 89.25 398 PHE A O 1
ATOM 3182 N N . ASP A 1 399 ? -14.704 -4.495 0.722 1.00 90.81 399 ASP A N 1
ATOM 3183 C CA . ASP A 1 399 ? -13.445 -3.857 1.063 1.00 90.81 399 ASP A CA 1
ATOM 3184 C C . ASP A 1 399 ? -12.323 -4.512 0.265 1.00 90.81 399 ASP A C 1
ATOM 3186 O O . ASP A 1 399 ? -12.061 -5.703 0.401 1.00 90.81 399 ASP A O 1
ATOM 3190 N N . ILE A 1 400 ? -11.689 -3.750 -0.619 1.00 95.31 400 ILE A N 1
ATOM 3191 C CA . ILE A 1 400 ? -10.618 -4.286 -1.456 1.00 95.31 400 ILE A CA 1
ATOM 3192 C C . ILE A 1 400 ? -9.361 -4.608 -0.643 1.00 95.31 400 ILE A C 1
ATOM 3194 O O . ILE A 1 400 ? -8.613 -5.501 -1.029 1.00 95.31 400 ILE A O 1
ATOM 3198 N N . ILE A 1 401 ? -9.143 -3.934 0.491 1.00 94.69 401 ILE A N 1
ATOM 3199 C CA . ILE A 1 401 ? -7.963 -4.153 1.335 1.00 94.69 401 ILE A CA 1
ATOM 3200 C C . ILE A 1 401 ? -7.989 -5.579 1.891 1.00 94.69 401 ILE A C 1
ATOM 3202 O O . ILE A 1 401 ? -7.033 -6.329 1.704 1.00 94.69 401 ILE A O 1
ATOM 3206 N N . SER A 1 402 ? -9.128 -6.010 2.447 1.00 93.50 402 SER A N 1
ATOM 3207 C CA . SER A 1 402 ? -9.279 -7.385 2.941 1.00 93.50 402 SER A CA 1
ATOM 3208 C C . SER A 1 402 ? -9.137 -8.417 1.818 1.00 93.50 402 SER A C 1
ATOM 3210 O O . SER A 1 402 ? -8.576 -9.490 2.020 1.00 93.50 402 SER A O 1
ATOM 3212 N N . VAL A 1 403 ? -9.597 -8.091 0.606 1.00 95.88 403 VAL A N 1
ATOM 3213 C CA . VAL A 1 403 ? -9.458 -8.966 -0.570 1.00 95.88 403 VAL A CA 1
ATOM 3214 C C . VAL A 1 403 ? -8.009 -9.059 -1.059 1.00 95.88 403 VAL A C 1
ATOM 3216 O O . VAL A 1 403 ? -7.583 -10.120 -1.517 1.00 95.88 403 VAL A O 1
ATOM 3219 N N . ALA A 1 404 ? -7.234 -7.980 -0.963 1.00 95.88 404 ALA A N 1
ATOM 3220 C CA . ALA A 1 404 ? -5.806 -7.992 -1.263 1.00 95.88 404 ALA A CA 1
ATOM 3221 C C . ALA A 1 404 ? -5.034 -8.861 -0.258 1.00 95.88 404 ALA A C 1
ATOM 3223 O O . ALA A 1 404 ? -4.250 -9.714 -0.671 1.00 95.88 404 ALA A O 1
ATOM 3224 N N . GLU A 1 405 ? -5.333 -8.726 1.038 1.00 94.12 405 GLU A N 1
ATOM 3225 C CA . GLU A 1 405 ? -4.715 -9.511 2.117 1.00 94.12 405 GLU A CA 1
ATOM 3226 C C . GLU A 1 405 ? -5.007 -11.015 2.021 1.00 94.12 405 GLU A C 1
ATOM 3228 O O . GLU A 1 405 ? -4.144 -11.835 2.337 1.00 94.12 405 GLU A O 1
ATOM 3233 N N . MET A 1 406 ? -6.193 -11.400 1.532 1.00 95.06 406 MET A N 1
ATOM 3234 C CA . MET A 1 406 ? -6.520 -12.809 1.266 1.00 95.06 406 MET A CA 1
ATOM 3235 C C . MET A 1 406 ? -5.628 -13.444 0.183 1.00 95.06 406 MET A C 1
ATOM 3237 O O . MET A 1 406 ? -5.487 -14.669 0.144 1.00 95.06 406 MET A O 1
ATOM 3241 N N . GLY A 1 407 ? -5.017 -12.639 -0.693 1.00 95.12 407 GLY A N 1
ATOM 3242 C CA . GLY A 1 407 ? -4.166 -13.108 -1.782 1.00 95.12 407 GLY A CA 1
ATOM 3243 C C . GLY A 1 407 ? -4.933 -13.840 -2.893 1.00 95.12 407 GLY A C 1
ATOM 3244 O O . GLY A 1 407 ? -6.117 -13.611 -3.133 1.00 95.12 407 GLY A O 1
ATOM 3245 N N . GLY A 1 408 ? -4.235 -14.701 -3.641 1.00 96.06 408 GLY A N 1
ATOM 3246 C CA . GLY A 1 408 ? -4.850 -15.512 -4.704 1.00 96.06 408 GLY A CA 1
ATOM 3247 C C . GLY A 1 408 ? -5.255 -14.735 -5.963 1.00 96.06 408 GLY A C 1
ATOM 3248 O O . GLY A 1 408 ? -6.054 -15.227 -6.762 1.00 96.06 408 GLY A O 1
ATOM 3249 N N . TRP A 1 409 ? -4.710 -13.534 -6.166 1.00 97.94 409 TRP A N 1
ATOM 3250 C CA . TRP A 1 409 ? -4.997 -12.732 -7.351 1.00 97.94 409 TRP A CA 1
ATOM 3251 C C . TRP A 1 409 ? -4.478 -13.414 -8.616 1.00 97.94 409 TRP A C 1
ATOM 3253 O O . TRP A 1 409 ? -3.473 -14.126 -8.608 1.00 97.94 409 TRP A O 1
ATOM 3263 N N . SER A 1 410 ? -5.194 -13.225 -9.717 1.00 97.88 410 SER A N 1
ATOM 3264 C CA . SER A 1 410 ? -4.800 -13.707 -11.036 1.00 97.88 410 SER A CA 1
ATOM 3265 C C . SER A 1 410 ? -4.380 -12.535 -11.912 1.00 97.88 410 SER A C 1
ATOM 3267 O O . SER A 1 410 ? -5.063 -11.514 -11.926 1.00 97.88 410 SER A O 1
ATOM 3269 N N . VAL A 1 411 ? -3.291 -12.691 -12.662 1.00 97.56 411 VAL A N 1
ATOM 3270 C CA . VAL A 1 411 ? -2.740 -11.670 -13.568 1.00 97.56 411 VAL A CA 1
ATOM 3271 C C . VAL A 1 411 ? -2.782 -12.156 -15.011 1.00 97.56 411 VAL A C 1
ATOM 3273 O O . VAL A 1 411 ? -2.580 -13.341 -15.289 1.00 97.56 411 VAL A O 1
ATOM 3276 N N . TRP A 1 412 ? -3.047 -11.252 -15.948 1.00 96.94 412 TRP A N 1
ATOM 3277 C CA . TRP A 1 412 ? -3.035 -11.546 -17.372 1.00 96.94 412 TRP A CA 1
ATOM 3278 C C . TRP A 1 412 ? -1.655 -11.284 -17.982 1.00 96.94 412 TRP A C 1
ATOM 3280 O O . TRP A 1 412 ? -1.200 -10.148 -18.039 1.00 96.94 412 TRP A O 1
ATOM 3290 N N . LYS A 1 413 ? -0.994 -12.314 -18.507 1.00 95.25 413 LYS A N 1
ATOM 3291 C CA . LYS A 1 413 ? 0.275 -12.168 -19.246 1.00 95.25 413 LYS A CA 1
ATOM 3292 C C . LYS A 1 413 ? 0.240 -12.846 -20.613 1.00 95.25 413 LYS A C 1
ATOM 3294 O O . LYS A 1 413 ? 1.158 -13.560 -20.999 1.00 95.25 413 LYS A O 1
ATOM 3299 N N . GLY A 1 414 ? -0.909 -12.755 -21.286 1.00 91.88 414 GLY A N 1
ATOM 3300 C CA . GLY A 1 414 ? -1.260 -13.584 -22.449 1.00 91.88 414 GLY A CA 1
ATOM 3301 C C . GLY A 1 414 ? -1.734 -14.991 -22.060 1.00 91.88 414 GLY A C 1
ATOM 3302 O O . GLY A 1 414 ? -2.515 -15.613 -22.777 1.00 91.88 414 GLY A O 1
ATOM 3303 N N . VAL A 1 415 ? -1.335 -15.451 -20.874 1.00 92.12 415 VAL A N 1
ATOM 3304 C CA . VAL A 1 415 ? -1.911 -16.573 -20.128 1.00 92.12 415 VAL A CA 1
ATOM 3305 C C . VAL A 1 415 ? -2.271 -16.105 -18.720 1.00 92.12 415 VAL A C 1
ATOM 3307 O O . VAL A 1 415 ? -1.674 -15.159 -18.204 1.00 92.12 415 VAL A O 1
ATOM 3310 N N . VAL A 1 416 ? -3.246 -16.757 -18.087 1.00 95.88 416 VAL A N 1
ATOM 3311 C CA . VAL A 1 416 ? -3.640 -16.427 -16.711 1.00 95.88 416 VAL A CA 1
ATOM 3312 C C . VAL A 1 416 ? -2.591 -16.973 -15.740 1.00 95.88 416 VAL A C 1
ATOM 3314 O O . VAL A 1 416 ? -2.460 -18.187 -15.583 1.00 95.88 416 VAL A O 1
ATOM 3317 N N . GLY A 1 417 ? -1.845 -16.078 -15.095 1.00 95.75 417 GLY A N 1
ATOM 3318 C CA . GLY A 1 417 ? -1.022 -16.388 -13.928 1.00 95.75 417 GLY A CA 1
ATOM 3319 C C . GLY A 1 417 ? -1.876 -16.383 -12.661 1.00 95.75 417 GLY A C 1
ATOM 3320 O O . GLY A 1 417 ? -2.778 -15.560 -12.540 1.00 95.75 417 GLY A O 1
ATOM 3321 N N . VAL A 1 418 ? -1.606 -17.292 -11.726 1.00 96.88 418 VAL A N 1
ATOM 3322 C CA . VAL A 1 418 ? -2.295 -17.390 -10.425 1.00 96.88 418 VAL A CA 1
ATOM 3323 C C . VAL A 1 418 ? -1.347 -17.010 -9.290 1.00 96.88 418 VAL A C 1
ATOM 3325 O O . VAL A 1 418 ? -0.135 -17.144 -9.446 1.00 96.88 418 VAL A O 1
ATOM 3328 N N . ASN A 1 419 ? -1.898 -16.605 -8.142 1.00 95.50 419 ASN A N 1
ATOM 3329 C CA . ASN A 1 419 ? -1.149 -16.184 -6.949 1.00 95.50 419 ASN A CA 1
ATOM 3330 C C . ASN A 1 419 ? -0.244 -14.968 -7.188 1.00 95.50 419 ASN A C 1
ATOM 3332 O O . ASN A 1 419 ? 0.885 -14.914 -6.706 1.00 95.50 419 ASN A O 1
ATOM 3336 N N . TYR A 1 420 ? -0.747 -13.995 -7.939 1.00 96.38 420 TYR A N 1
ATOM 3337 C CA . TYR A 1 420 ? -0.067 -12.729 -8.146 1.00 96.38 420 TYR A CA 1
ATOM 3338 C C . TYR A 1 420 ? -0.012 -11.916 -6.839 1.00 96.38 420 TYR A C 1
ATOM 3340 O O . TYR A 1 420 ? -1.057 -11.741 -6.204 1.00 96.38 420 TYR A O 1
ATOM 3348 N N . PRO A 1 421 ? 1.162 -11.408 -6.425 1.00 93.50 421 PRO A N 1
ATOM 3349 C CA . PRO A 1 421 ? 1.273 -10.561 -5.247 1.00 93.50 421 PRO A CA 1
ATOM 3350 C C . PRO A 1 421 ? 0.791 -9.140 -5.565 1.00 93.50 421 PRO A C 1
ATOM 3352 O O . PRO A 1 421 ? 1.343 -8.452 -6.425 1.00 93.50 421 PRO A O 1
ATOM 3355 N N . ILE A 1 422 ? -0.238 -8.698 -4.848 1.00 95.50 422 ILE A N 1
ATOM 3356 C CA . ILE A 1 422 ? -0.701 -7.312 -4.834 1.00 95.50 422 ILE A CA 1
ATOM 3357 C C . ILE A 1 422 ? -0.829 -6.867 -3.381 1.00 95.50 422 ILE A C 1
ATOM 3359 O O . ILE A 1 422 ? -1.377 -7.591 -2.552 1.00 95.50 422 ILE A O 1
ATOM 3363 N N . THR A 1 423 ? -0.331 -5.675 -3.088 1.00 93.06 423 THR A N 1
ATOM 3364 C CA . THR A 1 423 ? -0.475 -5.040 -1.781 1.00 93.06 423 THR A CA 1
ATOM 3365 C C . THR A 1 423 ? -1.344 -3.809 -1.956 1.00 93.06 423 THR A C 1
ATOM 3367 O O . THR A 1 423 ? -1.057 -2.965 -2.803 1.00 93.06 423 THR A O 1
ATOM 3370 N N . VAL A 1 424 ? -2.418 -3.715 -1.177 1.00 95.12 424 VAL A N 1
ATOM 3371 C CA . VAL A 1 424 ? -3.319 -2.560 -1.162 1.00 95.12 424 VAL A CA 1
ATOM 3372 C C . VAL A 1 424 ? -3.384 -2.059 0.269 1.00 95.12 424 VAL A C 1
ATOM 3374 O O . VAL A 1 424 ? -3.822 -2.792 1.150 1.00 95.12 424 VAL A O 1
ATOM 3377 N N . THR A 1 425 ? -2.951 -0.827 0.506 1.00 90.69 425 THR A N 1
ATOM 3378 C CA . THR A 1 425 ? -3.011 -0.186 1.822 1.00 90.69 425 THR A CA 1
ATOM 3379 C C . THR A 1 425 ? -3.889 1.056 1.768 1.00 90.69 425 THR A C 1
ATOM 3381 O O . THR A 1 425 ? -4.048 1.692 0.724 1.00 90.69 425 THR A O 1
ATOM 3384 N N . CYS A 1 426 ? -4.510 1.394 2.896 1.00 91.69 426 CYS A N 1
ATOM 3385 C CA . CYS A 1 426 ? -5.257 2.638 3.018 1.00 91.69 426 CYS A CA 1
ATOM 3386 C C . CYS A 1 426 ? -4.280 3.813 3.121 1.00 91.69 426 CYS A C 1
ATOM 3388 O O . CYS A 1 426 ? -3.373 3.782 3.946 1.00 91.69 426 CYS A O 1
ATOM 3390 N N . ASN A 1 427 ? -4.477 4.834 2.290 1.00 84.50 427 ASN A N 1
ATOM 3391 C CA . ASN A 1 427 ? -3.675 6.057 2.268 1.00 84.50 427 ASN A CA 1
ATOM 3392 C C . ASN A 1 427 ? -4.344 7.212 3.045 1.00 84.50 427 ASN A C 1
ATOM 3394 O O . ASN A 1 427 ? -3.883 8.348 3.005 1.00 84.50 427 ASN A O 1
ATOM 3398 N N . GLU A 1 428 ? -5.467 6.954 3.721 1.00 82.81 428 GLU A N 1
ATOM 3399 C CA . GLU A 1 428 ? -6.097 7.916 4.627 1.00 82.81 428 GLU A CA 1
ATOM 3400 C C . GLU A 1 428 ? -5.639 7.651 6.062 1.00 82.81 428 GLU A C 1
ATOM 3402 O O . GLU A 1 428 ? -5.750 6.533 6.565 1.00 82.81 428 GLU A O 1
ATOM 3407 N N . CYS A 1 429 ? -5.162 8.687 6.745 1.00 71.50 429 CYS A N 1
ATOM 3408 C CA . CYS A 1 429 ? -4.846 8.595 8.164 1.00 71.50 429 CYS A CA 1
ATOM 3409 C C . CYS A 1 429 ? -6.103 8.839 8.997 1.00 71.50 429 CYS A C 1
ATOM 3411 O O . CYS A 1 429 ? -6.731 9.883 8.859 1.00 71.50 429 CYS A O 1
ATOM 3413 N N . SER A 1 430 ? -6.418 7.945 9.933 1.00 60.66 430 SER A N 1
ATOM 3414 C CA . SER A 1 430 ? -7.542 8.106 10.870 1.00 60.66 430 SER A CA 1
ATOM 3415 C C . SER A 1 430 ? -7.349 9.221 11.907 1.00 60.66 430 SER A C 1
ATOM 3417 O O . SER A 1 430 ? -8.290 9.619 12.605 1.00 60.66 430 SER A O 1
ATOM 3419 N N . SER A 1 431 ? -6.127 9.729 12.062 1.00 63.91 431 SER A N 1
ATOM 3420 C CA . SER A 1 431 ? -5.822 10.862 12.925 1.00 63.91 431 SER A CA 1
ATOM 3421 C C . SER A 1 431 ? -4.506 11.529 12.519 1.00 63.91 431 SER A C 1
ATOM 3423 O O . SER A 1 431 ? -3.651 10.923 11.873 1.00 63.91 431 SER A O 1
ATOM 3425 N N . ARG A 1 432 ? -4.301 12.780 12.958 1.00 54.06 432 ARG A N 1
ATOM 3426 C CA . ARG A 1 432 ? -2.997 13.464 12.853 1.00 54.06 432 ARG A CA 1
ATOM 3427 C C . ARG A 1 432 ? -1.857 12.694 13.531 1.00 54.06 432 ARG A C 1
ATOM 3429 O O . ARG A 1 432 ? -0.711 12.952 13.196 1.00 54.06 432 ARG A O 1
ATOM 3436 N N . ALA A 1 433 ? -2.158 11.803 14.478 1.00 51.69 433 ALA A N 1
ATOM 3437 C CA . ALA A 1 433 ? -1.152 10.961 15.116 1.00 51.69 433 ALA A CA 1
ATOM 3438 C C . ALA A 1 433 ? -0.766 9.772 14.220 1.00 51.69 433 ALA A C 1
ATOM 3440 O O . ALA A 1 433 ? 0.416 9.464 14.115 1.00 51.69 433 ALA A O 1
ATOM 3441 N N . ASP A 1 434 ? -1.732 9.189 13.503 1.00 47.12 434 ASP A N 1
ATOM 3442 C CA . ASP A 1 434 ? -1.499 8.034 12.623 1.00 47.12 434 ASP A CA 1
ATOM 3443 C C . ASP A 1 434 ? -0.751 8.425 11.335 1.00 47.12 434 ASP A C 1
ATOM 3445 O O . ASP A 1 434 ? 0.046 7.649 10.817 1.00 47.12 434 ASP A O 1
ATOM 3449 N N . CYS A 1 435 ? -0.932 9.661 10.848 1.00 53.75 435 CYS A N 1
ATOM 3450 C CA . CYS A 1 435 ? -0.168 10.197 9.707 1.00 53.75 435 CYS A CA 1
ATOM 3451 C C . CYS A 1 435 ? 1.336 10.343 9.978 1.00 53.75 435 CYS A C 1
ATOM 3453 O O . CYS A 1 435 ? 2.118 10.451 9.038 1.00 53.75 435 CYS A O 1
ATOM 3455 N N . CYS A 1 436 ? 1.752 10.384 11.243 1.00 46.94 436 CYS A N 1
ATOM 3456 C CA . CYS A 1 436 ? 3.148 10.610 11.607 1.00 46.94 436 CYS A CA 1
ATOM 3457 C C . CYS A 1 436 ? 3.973 9.314 11.687 1.00 46.94 436 CYS A C 1
ATOM 3459 O O . CYS A 1 436 ? 5.177 9.388 11.935 1.00 46.94 436 CYS A O 1
ATOM 3461 N N . GLU A 1 437 ? 3.354 8.142 11.490 1.00 43.00 437 GLU A N 1
ATOM 3462 C CA . GLU A 1 437 ? 4.029 6.838 11.570 1.00 43.00 437 GLU A CA 1
ATOM 3463 C C . GLU A 1 437 ? 4.405 6.214 10.219 1.00 43.00 437 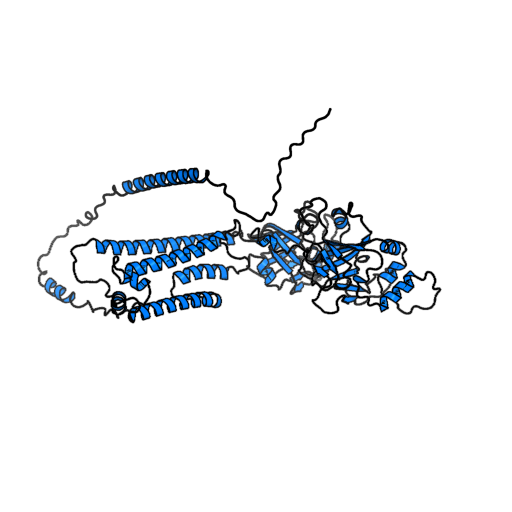GLU A C 1
ATOM 3465 O O . GLU A 1 437 ? 5.034 5.154 10.195 1.00 43.00 437 GLU A O 1
ATOM 3470 N N . LEU A 1 438 ? 4.193 6.911 9.095 1.00 52.84 438 LEU A N 1
ATOM 3471 C CA . LEU A 1 438 ? 5.179 6.806 8.017 1.00 52.84 438 LEU A CA 1
ATOM 3472 C C . LEU A 1 438 ? 6.445 7.459 8.564 1.00 52.84 438 LEU A C 1
ATOM 3474 O O . LEU A 1 438 ? 6.617 8.673 8.486 1.00 52.84 438 LEU A O 1
ATOM 3478 N N . ALA A 1 439 ? 7.258 6.652 9.254 1.00 60.50 439 ALA A N 1
ATOM 3479 C CA . ALA A 1 439 ? 8.487 7.085 9.890 1.00 60.50 439 ALA A CA 1
ATOM 3480 C C . ALA A 1 439 ? 9.260 7.914 8.872 1.00 60.50 439 ALA A C 1
ATOM 3482 O O . ALA A 1 439 ? 9.735 7.356 7.880 1.00 60.50 439 ALA A O 1
ATOM 3483 N N . LYS A 1 440 ? 9.315 9.235 9.103 1.00 72.00 440 LYS A N 1
ATOM 3484 C CA . LYS A 1 440 ? 9.944 10.171 8.174 1.00 72.00 440 LYS A CA 1
ATOM 3485 C C . LYS A 1 440 ? 11.256 9.559 7.695 1.00 72.00 440 LYS A C 1
ATOM 3487 O O . LYS A 1 440 ? 12.072 9.173 8.548 1.00 72.00 440 LYS A O 1
ATOM 3492 N N . PRO A 1 441 ? 11.441 9.393 6.376 1.00 83.19 441 PRO A N 1
ATOM 3493 C CA . PRO A 1 441 ? 12.640 8.764 5.870 1.00 83.19 441 PRO A CA 1
ATOM 3494 C C . PRO A 1 441 ? 13.838 9.537 6.398 1.00 83.19 441 PRO A C 1
ATOM 3496 O O . PRO A 1 441 ? 13.815 10.755 6.573 1.00 83.19 441 PRO A O 1
ATOM 3499 N N . CYS A 1 442 ? 14.888 8.804 6.740 1.00 87.69 442 CYS A N 1
ATOM 3500 C CA . CYS A 1 442 ? 16.020 9.401 7.422 1.00 87.69 442 CYS A CA 1
ATOM 3501 C C . CYS A 1 442 ? 16.601 10.526 6.572 1.00 87.69 442 CYS A C 1
ATOM 3503 O O . CYS A 1 442 ? 16.944 10.292 5.419 1.00 87.69 442 CYS A O 1
ATOM 3505 N N . GLN A 1 443 ? 16.726 11.728 7.138 1.00 90.31 443 GLN A N 1
ATOM 3506 C CA . GLN A 1 443 ? 17.206 12.907 6.408 1.00 90.31 443 GLN A CA 1
ATOM 3507 C C . GLN A 1 443 ? 18.574 12.664 5.757 1.00 90.31 443 GLN A C 1
ATOM 3509 O O . GLN A 1 443 ? 18.869 13.169 4.675 1.00 90.31 443 GLN A O 1
ATOM 3514 N N . GLN A 1 444 ? 19.408 11.866 6.424 1.00 93.00 444 GLN A N 1
ATOM 3515 C CA . GLN A 1 444 ? 20.674 11.388 5.902 1.00 93.00 444 GLN A CA 1
ATOM 3516 C C . GLN A 1 444 ? 20.823 9.896 6.174 1.00 93.00 444 GLN A C 1
ATOM 3518 O O . GLN A 1 444 ? 20.537 9.403 7.274 1.00 93.00 444 GLN A O 1
ATOM 3523 N N . ILE A 1 445 ? 21.325 9.190 5.171 1.00 94.44 445 ILE A N 1
ATOM 3524 C CA . ILE A 1 445 ? 21.703 7.784 5.259 1.00 94.44 445 ILE A CA 1
ATOM 3525 C C . ILE A 1 445 ? 23.188 7.639 4.941 1.00 94.44 445 ILE A C 1
ATOM 3527 O O . ILE A 1 445 ? 23.754 8.394 4.152 1.00 94.44 445 ILE A O 1
ATOM 3531 N N . ARG A 1 446 ? 23.833 6.664 5.567 1.00 95.12 446 ARG A N 1
ATOM 3532 C CA . ARG A 1 446 ? 25.257 6.365 5.407 1.00 95.12 446 ARG A CA 1
ATOM 3533 C C . ARG A 1 446 ? 25.426 4.947 4.884 1.00 95.12 446 ARG A C 1
ATOM 3535 O O . ARG A 1 446 ? 24.742 4.050 5.373 1.00 95.12 446 ARG A O 1
ATOM 3542 N N . SER A 1 447 ? 26.338 4.755 3.932 1.00 94.19 447 SER A N 1
ATOM 3543 C CA . SER A 1 447 ? 26.736 3.419 3.471 1.00 94.19 447 SER A CA 1
ATOM 3544 C C . SER A 1 447 ? 27.534 2.685 4.553 1.00 94.19 447 SER A C 1
ATOM 3546 O O . SER A 1 447 ? 28.451 3.255 5.144 1.00 94.19 447 SER A O 1
ATOM 3548 N N . GLU A 1 448 ? 27.218 1.415 4.790 1.00 92.25 448 GLU A N 1
ATOM 3549 C CA . GLU A 1 448 ? 27.993 0.529 5.669 1.00 92.25 448 GLU A CA 1
ATOM 3550 C C . GLU A 1 448 ? 29.385 0.234 5.088 1.00 92.25 448 GLU A C 1
ATOM 3552 O O . GLU A 1 448 ? 30.368 0.112 5.819 1.00 92.25 448 GLU A O 1
ATOM 3557 N N . MET A 1 449 ? 29.491 0.172 3.757 1.00 89.31 449 MET A N 1
ATOM 3558 C CA . MET A 1 449 ? 30.739 -0.151 3.057 1.00 89.31 449 MET A CA 1
ATOM 3559 C C . MET A 1 449 ? 31.691 1.050 2.956 1.00 89.31 449 MET A C 1
ATOM 3561 O O . MET A 1 449 ? 32.907 0.865 2.889 1.00 89.31 449 MET A O 1
ATOM 3565 N N . ASP A 1 450 ? 31.166 2.279 3.002 1.00 90.12 450 ASP A N 1
ATOM 3566 C CA . ASP A 1 450 ? 31.967 3.499 3.112 1.00 90.12 450 ASP A CA 1
ATOM 3567 C C . ASP A 1 450 ? 31.295 4.536 4.013 1.00 90.12 450 ASP A C 1
ATOM 3569 O O . ASP A 1 450 ? 30.382 5.248 3.576 1.00 90.12 450 ASP A O 1
ATOM 3573 N N . PRO A 1 451 ? 31.792 4.698 5.251 1.00 88.62 451 PRO A N 1
ATOM 3574 C CA . PRO A 1 451 ? 31.192 5.604 6.215 1.00 88.62 451 PRO A CA 1
ATOM 3575 C C . PRO A 1 451 ? 31.313 7.082 5.818 1.00 88.62 451 PRO A C 1
ATOM 3577 O O . PRO A 1 451 ? 30.647 7.915 6.433 1.00 88.62 451 PRO A O 1
ATOM 3580 N N . ASN A 1 452 ? 32.142 7.426 4.823 1.00 91.88 452 ASN A N 1
ATOM 3581 C CA . ASN A 1 452 ? 32.258 8.793 4.309 1.00 91.88 452 ASN A CA 1
ATOM 3582 C C . ASN A 1 452 ? 31.207 9.113 3.242 1.00 91.88 452 ASN A C 1
ATOM 3584 O O . ASN A 1 452 ? 30.978 10.287 2.947 1.00 91.88 452 ASN A O 1
ATOM 3588 N N . THR A 1 453 ? 30.574 8.093 2.660 1.00 92.81 453 THR A N 1
ATOM 3589 C CA . THR A 1 453 ? 29.505 8.285 1.687 1.00 92.81 453 THR A CA 1
ATOM 3590 C C . THR A 1 453 ? 28.183 8.465 2.430 1.00 92.81 453 THR A C 1
ATOM 3592 O O . THR A 1 453 ? 27.556 7.507 2.890 1.00 92.81 453 THR A O 1
ATOM 3595 N N . ILE A 1 454 ? 27.782 9.730 2.556 1.00 94.69 454 ILE A N 1
ATOM 3596 C CA . ILE A 1 454 ? 26.510 10.159 3.137 1.00 94.69 454 ILE A CA 1
ATOM 3597 C C . ILE A 1 454 ? 25.602 10.601 1.996 1.00 94.69 454 ILE A C 1
ATOM 3599 O O . ILE A 1 454 ? 25.980 11.470 1.208 1.00 94.69 454 ILE A O 1
ATOM 3603 N N . LEU A 1 455 ? 24.414 10.009 1.917 1.00 94.44 455 LEU A N 1
ATOM 3604 C CA . LEU A 1 455 ? 23.376 10.434 0.996 1.00 94.44 455 LEU A CA 1
ATOM 3605 C C . LEU A 1 455 ? 22.341 11.248 1.765 1.00 94.44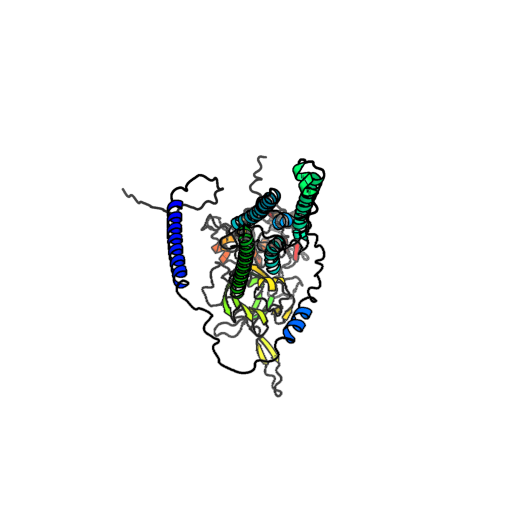 455 LEU A C 1
ATOM 3607 O O . LEU A 1 455 ? 21.898 10.855 2.846 1.00 94.44 455 LEU A O 1
ATOM 3611 N N . THR A 1 456 ? 21.950 12.371 1.183 1.00 93.12 456 THR A N 1
ATOM 3612 C CA . THR A 1 456 ? 20.970 13.293 1.754 1.00 93.12 456 THR A CA 1
ATOM 3613 C C . THR A 1 456 ? 19.635 13.092 1.056 1.00 93.12 456 THR A C 1
ATOM 3615 O O . THR A 1 456 ? 19.604 12.927 -0.164 1.00 93.12 456 THR A O 1
ATOM 3618 N N . LEU A 1 457 ? 18.545 13.094 1.820 1.00 90.44 457 LEU A N 1
ATOM 3619 C CA . LEU A 1 457 ? 17.190 13.099 1.279 1.00 90.44 457 LEU A CA 1
ATOM 3620 C C . LEU A 1 457 ? 16.977 14.395 0.482 1.00 90.44 457 LEU A C 1
ATOM 3622 O O . LEU A 1 457 ? 17.271 15.486 0.973 1.00 90.44 457 LEU A O 1
ATOM 3626 N N . ALA A 1 458 ? 16.495 14.283 -0.752 1.00 85.56 458 ALA A N 1
ATOM 3627 C CA . ALA A 1 458 ? 16.110 15.433 -1.555 1.00 85.56 458 ALA A CA 1
ATOM 3628 C C . ALA A 1 458 ? 14.959 16.182 -0.866 1.00 85.56 458 ALA A C 1
ATOM 3630 O O . ALA A 1 458 ? 13.980 15.572 -0.441 1.00 85.56 458 ALA A O 1
ATOM 3631 N N . ALA A 1 459 ? 15.089 17.501 -0.742 1.00 79.06 459 ALA A N 1
ATOM 3632 C CA . ALA A 1 459 ? 14.015 18.385 -0.294 1.00 79.06 459 ALA A CA 1
ATOM 3633 C C . ALA A 1 459 ? 13.291 18.975 -1.513 1.00 79.06 459 ALA A C 1
ATOM 3635 O O . ALA A 1 459 ? 13.902 19.081 -2.583 1.00 79.06 459 ALA A O 1
ATOM 3636 N N . ASP A 1 460 ? 12.018 19.363 -1.371 1.00 67.75 460 ASP A N 1
ATOM 3637 C CA . ASP A 1 460 ? 11.373 20.159 -2.414 1.00 67.75 460 ASP A CA 1
ATOM 3638 C C . ASP A 1 460 ? 11.994 21.571 -2.418 1.00 67.75 460 ASP A C 1
ATOM 3640 O O . ASP A 1 460 ? 12.007 22.247 -1.391 1.00 67.75 460 ASP A O 1
ATOM 3644 N N . PRO A 1 461 ? 12.549 22.041 -3.545 1.00 62.91 461 PRO A N 1
ATOM 3645 C CA . PRO A 1 461 ? 13.188 23.352 -3.611 1.00 62.91 461 PRO A CA 1
ATOM 3646 C C . PRO A 1 461 ? 12.205 24.528 -3.531 1.00 62.91 461 PRO A C 1
ATOM 3648 O O . PRO A 1 461 ? 12.650 25.665 -3.374 1.00 62.91 461 PRO A O 1
ATOM 3651 N N . ASN A 1 462 ? 10.899 24.289 -3.683 1.00 65.25 462 ASN A N 1
ATOM 3652 C CA . ASN A 1 462 ? 9.870 25.329 -3.625 1.00 65.25 462 ASN A CA 1
ATOM 3653 C C . ASN A 1 462 ? 9.189 25.432 -2.257 1.00 65.25 462 ASN A C 1
ATOM 3655 O O . ASN A 1 462 ? 8.459 26.398 -2.022 1.00 65.25 462 ASN A O 1
ATOM 3659 N N . ASP A 1 463 ? 9.416 24.464 -1.373 1.00 66.81 463 ASP A N 1
ATOM 3660 C CA . ASP A 1 463 ? 8.812 24.421 -0.052 1.00 66.81 463 ASP A CA 1
ATOM 3661 C C . ASP A 1 463 ? 9.802 23.811 0.948 1.00 66.81 463 ASP A C 1
ATOM 3663 O O . ASP A 1 463 ? 9.962 22.597 1.050 1.00 66.81 463 ASP A O 1
ATOM 3667 N N . ASP A 1 464 ? 10.453 24.690 1.717 1.00 59.22 464 ASP A N 1
ATOM 3668 C CA . ASP A 1 464 ? 11.395 24.325 2.782 1.00 59.22 464 ASP A CA 1
ATOM 3669 C C . ASP A 1 464 ? 10.742 23.465 3.888 1.00 59.22 464 ASP A C 1
ATOM 3671 O O . ASP A 1 464 ? 11.447 22.951 4.762 1.00 59.22 464 ASP A O 1
ATOM 3675 N N . THR A 1 465 ? 9.408 23.342 3.893 1.00 50.91 465 THR A N 1
ATOM 3676 C CA . THR A 1 465 ? 8.646 22.602 4.904 1.00 50.91 465 THR A CA 1
ATOM 3677 C C . THR A 1 465 ? 8.149 21.237 4.442 1.00 50.91 465 THR A C 1
ATOM 3679 O O . THR A 1 465 ? 7.945 20.384 5.306 1.00 50.91 465 THR A O 1
ATOM 3682 N N . SER A 1 466 ? 8.030 20.992 3.131 1.00 53.09 466 SER A N 1
ATOM 3683 C CA . SER A 1 466 ? 7.593 19.697 2.598 1.00 53.09 466 SER A CA 1
ATOM 3684 C C . SER A 1 466 ? 8.776 18.883 2.072 1.00 53.09 466 SER A C 1
ATOM 3686 O O . SER A 1 466 ? 9.456 19.258 1.111 1.00 53.09 466 SER A O 1
ATOM 3688 N N . GLU A 1 467 ? 9.040 17.739 2.697 1.00 56.50 467 GLU A N 1
ATOM 3689 C CA . GLU A 1 467 ? 10.035 16.785 2.201 1.00 56.50 467 GLU A CA 1
ATOM 3690 C C . GLU A 1 467 ? 9.547 16.179 0.869 1.00 56.50 467 GLU A C 1
ATOM 3692 O O . GLU A 1 467 ? 8.350 15.998 0.666 1.00 56.50 467 GLU A O 1
ATOM 3697 N N . PHE A 1 468 ? 10.457 15.815 -0.046 1.00 56.97 468 PHE A N 1
ATOM 3698 C CA . PHE A 1 468 ? 10.123 15.251 -1.373 1.00 56.97 468 PHE A CA 1
ATOM 3699 C C . PHE A 1 468 ? 9.168 14.037 -1.302 1.00 56.97 468 PHE A C 1
ATOM 3701 O O . PHE A 1 468 ? 8.422 13.743 -2.234 1.00 56.97 468 PHE A O 1
ATOM 3708 N N . VAL A 1 469 ? 9.160 13.347 -0.164 1.00 55.56 469 VAL A N 1
ATOM 3709 C CA . VAL A 1 469 ? 8.277 12.216 0.143 1.00 55.56 469 VAL A CA 1
ATOM 3710 C C . VAL A 1 469 ? 6.818 12.645 0.256 1.00 55.56 469 VAL A C 1
ATOM 3712 O O . VAL A 1 469 ? 5.953 11.923 -0.219 1.00 55.56 469 VAL A O 1
ATOM 3715 N N . GLU A 1 470 ? 6.536 13.833 0.789 1.00 56.50 470 GLU A N 1
ATOM 3716 C CA . GLU A 1 470 ? 5.166 14.331 0.951 1.00 56.50 470 GLU A CA 1
ATOM 3717 C C . GLU A 1 470 ? 4.500 14.650 -0.395 1.00 56.50 470 GLU A C 1
ATOM 3719 O O . GLU A 1 470 ? 3.282 14.542 -0.521 1.00 56.50 470 GLU A O 1
ATOM 3724 N N . VAL A 1 471 ? 5.291 15.005 -1.413 1.00 53.06 471 VAL A N 1
ATOM 3725 C CA . VAL A 1 471 ? 4.773 15.386 -2.736 1.00 53.06 471 VAL A CA 1
ATOM 3726 C C . VAL A 1 471 ? 4.735 14.199 -3.701 1.00 53.06 471 VAL A C 1
ATOM 3728 O O . VAL A 1 471 ? 3.756 14.027 -4.422 1.00 53.06 471 VAL A O 1
ATOM 3731 N N . TYR A 1 472 ? 5.777 13.360 -3.720 1.00 59.47 472 TYR A N 1
ATOM 3732 C CA . TYR A 1 472 ? 5.918 12.298 -4.732 1.00 59.47 472 TYR A CA 1
ATOM 3733 C C . TYR A 1 472 ? 5.750 10.883 -4.176 1.00 59.47 472 TYR A C 1
ATOM 3735 O O . TYR A 1 472 ? 5.825 9.917 -4.937 1.00 59.47 472 TYR A O 1
ATOM 3743 N N . ASN A 1 473 ? 5.557 10.742 -2.859 1.00 65.81 473 ASN A N 1
ATOM 3744 C CA . ASN A 1 473 ? 5.422 9.461 -2.159 1.00 65.81 473 ASN A CA 1
ATOM 3745 C C . ASN A 1 473 ? 6.575 8.476 -2.450 1.00 65.81 473 ASN A C 1
ATOM 3747 O O . ASN A 1 473 ? 6.407 7.257 -2.443 1.00 65.81 473 ASN A O 1
ATOM 3751 N N . ARG A 1 474 ? 7.750 9.011 -2.816 1.00 75.75 474 ARG A N 1
ATOM 3752 C CA . ARG A 1 474 ? 8.937 8.251 -3.224 1.00 75.75 474 ARG A CA 1
ATOM 3753 C C . ARG A 1 474 ? 10.189 8.982 -2.755 1.00 75.75 474 ARG A C 1
ATOM 3755 O O . ARG A 1 474 ? 10.548 9.994 -3.350 1.00 75.75 474 ARG A O 1
ATOM 3762 N N . PRO A 1 475 ? 10.877 8.502 -1.717 1.00 84.44 475 PRO A N 1
ATOM 3763 C CA . PRO A 1 475 ? 12.108 9.130 -1.271 1.00 84.44 475 PRO A CA 1
ATOM 3764 C C . PRO A 1 475 ? 13.207 9.028 -2.331 1.00 84.44 475 PRO A C 1
ATOM 3766 O O . PRO A 1 475 ? 13.402 7.998 -2.984 1.00 84.44 475 PRO A O 1
ATOM 3769 N N . LEU A 1 476 ? 13.944 10.126 -2.473 1.00 88.81 476 LEU A N 1
ATOM 3770 C CA . LEU A 1 476 ? 15.092 10.252 -3.356 1.00 88.81 476 LEU A CA 1
ATOM 3771 C C . LEU A 1 476 ? 16.282 10.703 -2.520 1.00 88.81 476 LEU A C 1
ATOM 3773 O O . LEU A 1 476 ? 16.229 11.739 -1.865 1.00 88.81 476 LEU A O 1
ATOM 3777 N N . TYR A 1 477 ? 17.362 9.940 -2.557 1.00 92.56 477 TYR A N 1
ATOM 3778 C CA . TYR A 1 477 ? 18.601 10.258 -1.866 1.00 92.56 477 TYR A CA 1
ATOM 3779 C C . TYR A 1 477 ? 19.681 10.621 -2.872 1.00 92.56 477 TYR A C 1
ATOM 3781 O O . TYR A 1 477 ? 19.735 10.048 -3.958 1.00 92.56 477 TYR A O 1
ATOM 3789 N N . TYR A 1 478 ? 20.574 11.540 -2.524 1.00 93.19 478 TYR A N 1
ATOM 3790 C CA . TYR A 1 478 ? 21.677 11.894 -3.410 1.00 93.19 478 TYR A CA 1
ATOM 3791 C C . TYR A 1 478 ? 22.975 12.190 -2.661 1.00 93.19 478 TYR A C 1
ATOM 3793 O O . TYR A 1 478 ? 22.975 12.651 -1.520 1.00 93.19 478 TYR A O 1
ATOM 3801 N N . ALA A 1 479 ? 24.099 11.935 -3.328 1.00 94.19 479 ALA A N 1
ATOM 3802 C CA . ALA A 1 479 ? 25.437 12.272 -2.862 1.00 94.19 479 ALA A CA 1
ATOM 3803 C C . ALA A 1 479 ? 26.276 12.826 -4.016 1.00 94.19 479 ALA A C 1
ATOM 3805 O O . ALA A 1 479 ? 26.245 12.324 -5.139 1.00 94.19 479 ALA A O 1
ATOM 3806 N N . HIS A 1 480 ? 27.054 13.868 -3.740 1.00 93.62 480 HIS A N 1
ATOM 3807 C CA . HIS A 1 480 ? 28.026 14.391 -4.692 1.00 93.62 480 HIS A CA 1
ATOM 3808 C C . HIS A 1 480 ? 29.325 13.599 -4.577 1.00 93.62 480 HIS A C 1
ATOM 3810 O O . HIS A 1 480 ? 29.954 13.587 -3.518 1.00 93.62 480 HIS A O 1
ATOM 3816 N N . MET A 1 481 ? 29.753 12.973 -5.668 1.00 94.25 481 MET A N 1
ATOM 3817 C CA . MET A 1 481 ? 30.886 12.055 -5.655 1.00 94.25 481 MET A CA 1
ATOM 3818 C C . MET A 1 481 ? 31.867 12.355 -6.793 1.00 94.25 481 MET A C 1
ATOM 3820 O O . MET A 1 481 ? 31.567 13.036 -7.775 1.00 94.25 481 MET A O 1
ATOM 3824 N N . SER A 1 482 ? 33.090 11.859 -6.631 1.00 93.25 482 SER A N 1
ATOM 3825 C CA . SER A 1 482 ? 34.141 11.917 -7.645 1.00 93.25 482 SER A CA 1
ATOM 3826 C C . SER A 1 482 ? 34.953 10.631 -7.589 1.00 93.25 482 SER A C 1
ATOM 3828 O O . SER A 1 482 ? 35.114 10.041 -6.522 1.00 93.25 482 SER A O 1
ATOM 3830 N N . GLY A 1 483 ? 35.462 10.196 -8.734 1.00 91.25 483 GLY A N 1
ATOM 3831 C CA . GLY A 1 483 ? 36.080 8.889 -8.888 1.00 91.25 483 GLY A CA 1
ATOM 3832 C C . GLY A 1 483 ? 35.073 7.742 -8.806 1.00 91.25 483 GLY A C 1
ATOM 3833 O O . GLY A 1 483 ? 33.875 7.927 -8.603 1.00 91.25 483 GLY A O 1
ATOM 3834 N N . ILE A 1 484 ? 35.570 6.528 -9.008 1.00 87.81 484 ILE A N 1
ATOM 3835 C CA . ILE A 1 484 ? 34.763 5.308 -8.946 1.00 87.81 484 ILE A CA 1
ATOM 3836 C C . ILE A 1 484 ? 34.245 5.137 -7.505 1.00 87.81 484 ILE A C 1
ATOM 3838 O O . ILE A 1 484 ? 35.063 5.201 -6.582 1.00 87.81 484 ILE A O 1
ATOM 3842 N N . PRO A 1 485 ? 32.929 4.941 -7.281 1.00 89.44 485 PRO A N 1
ATOM 3843 C CA . PRO A 1 485 ? 32.339 4.868 -5.945 1.00 89.44 485 PRO A CA 1
ATOM 3844 C C . PRO A 1 485 ? 32.613 3.504 -5.298 1.00 89.44 485 PRO A C 1
ATOM 3846 O O . PRO A 1 485 ? 31.691 2.756 -4.988 1.00 89.44 485 PRO A O 1
ATOM 3849 N N . PHE A 1 486 ? 33.887 3.145 -5.109 1.00 83.25 486 PHE A N 1
ATOM 3850 C CA . PHE A 1 486 ? 34.289 1.849 -4.549 1.00 83.25 486 PHE A CA 1
ATOM 3851 C C . PHE A 1 486 ? 33.640 1.573 -3.192 1.00 83.25 486 PHE A C 1
ATOM 3853 O O . PHE A 1 486 ? 33.328 0.431 -2.891 1.00 83.25 486 PHE A O 1
ATOM 3860 N N . GLY A 1 487 ? 33.381 2.626 -2.417 1.00 81.06 487 GLY A N 1
ATOM 3861 C CA . GLY A 1 487 ? 32.682 2.565 -1.139 1.00 81.06 487 GLY A CA 1
ATOM 3862 C C . GLY A 1 487 ? 31.204 2.166 -1.196 1.00 81.06 487 GLY A C 1
ATOM 3863 O O . GLY A 1 487 ? 30.612 1.834 -0.174 1.00 81.06 487 GLY A O 1
ATOM 3864 N N . LEU A 1 488 ? 30.596 2.197 -2.381 1.00 88.44 488 LEU A N 1
ATOM 3865 C CA . LEU A 1 488 ? 29.240 1.707 -2.638 1.00 88.44 488 LEU A CA 1
ATOM 3866 C C . LEU A 1 488 ? 29.247 0.361 -3.374 1.00 88.44 488 LEU A C 1
ATOM 3868 O O . LEU A 1 488 ? 28.186 -0.155 -3.707 1.00 88.44 488 LEU A O 1
ATOM 3872 N N . MET A 1 489 ? 30.427 -0.197 -3.655 1.00 85.94 489 MET A N 1
ATOM 3873 C CA . MET A 1 489 ? 30.598 -1.426 -4.424 1.00 85.94 489 MET A CA 1
ATOM 3874 C C . MET A 1 489 ? 31.308 -2.502 -3.607 1.00 85.94 489 MET A C 1
ATOM 3876 O O . MET A 1 489 ? 32.050 -2.212 -2.673 1.00 85.94 489 MET A O 1
ATOM 3880 N N . GLY A 1 490 ? 31.130 -3.770 -3.980 1.00 70.62 490 GLY A N 1
ATOM 3881 C CA . GLY A 1 490 ? 31.666 -4.920 -3.241 1.00 70.62 490 GLY A CA 1
ATOM 3882 C C . GLY A 1 490 ? 33.187 -5.100 -3.359 1.00 70.62 490 GLY A C 1
ATOM 3883 O O . GLY A 1 490 ? 33.716 -6.170 -3.047 1.00 70.62 490 GLY A O 1
ATOM 3884 N N . GLY A 1 491 ? 33.905 -4.084 -3.845 1.00 63.59 491 GLY A N 1
ATOM 3885 C CA . GLY A 1 491 ? 35.322 -4.146 -4.171 1.00 63.59 491 GLY A CA 1
ATOM 3886 C C . GLY A 1 491 ? 36.199 -4.183 -2.925 1.00 63.59 491 GLY A C 1
ATOM 3887 O O . GLY A 1 491 ? 36.545 -3.149 -2.362 1.00 63.59 491 GLY A O 1
ATOM 3888 N N . LYS A 1 492 ? 36.642 -5.379 -2.526 1.00 59.84 492 LYS A N 1
ATOM 3889 C CA . LYS A 1 492 ? 37.794 -5.516 -1.621 1.00 59.84 492 LYS A CA 1
ATOM 3890 C C . LYS A 1 492 ? 39.055 -4.984 -2.314 1.00 59.84 492 LYS A C 1
ATOM 3892 O O . LYS A 1 492 ? 39.193 -5.114 -3.527 1.00 59.84 492 LYS A O 1
ATOM 3897 N N . ASP A 1 493 ? 40.020 -4.502 -1.529 1.00 55.84 493 ASP A N 1
ATOM 3898 C CA . ASP A 1 493 ? 41.303 -3.882 -1.932 1.00 55.84 493 ASP A CA 1
ATOM 3899 C C . ASP A 1 493 ? 42.066 -4.509 -3.123 1.00 55.84 493 ASP A C 1
ATOM 3901 O O . ASP A 1 493 ? 42.913 -3.856 -3.733 1.00 55.84 493 ASP A O 1
ATOM 3905 N N . LYS A 1 494 ? 41.812 -5.778 -3.461 1.00 58.47 494 LYS A N 1
ATOM 3906 C CA . LYS A 1 494 ? 42.459 -6.466 -4.587 1.00 58.47 494 LYS A CA 1
ATOM 3907 C C . LYS A 1 494 ? 41.917 -6.041 -5.954 1.00 58.47 494 LYS A C 1
ATOM 3909 O O . LYS A 1 494 ? 42.708 -5.956 -6.888 1.00 58.47 494 LYS A O 1
ATOM 3914 N N . ASP A 1 495 ? 40.632 -5.712 -6.060 1.00 58.00 495 ASP A N 1
ATOM 3915 C CA . ASP A 1 495 ? 40.041 -5.238 -7.319 1.00 58.00 495 ASP A CA 1
ATOM 3916 C C . ASP A 1 495 ? 40.387 -3.759 -7.560 1.00 58.00 495 ASP A C 1
ATOM 3918 O O . ASP A 1 495 ? 40.616 -3.341 -8.692 1.00 58.00 495 ASP A O 1
ATOM 3922 N N . LEU A 1 496 ? 40.574 -2.980 -6.487 1.00 56.84 496 LEU A N 1
ATOM 3923 C CA . LEU A 1 496 ? 41.067 -1.595 -6.530 1.00 56.84 496 LEU A CA 1
ATOM 3924 C C . LEU A 1 496 ? 42.413 -1.453 -7.263 1.00 56.84 496 LEU A C 1
ATOM 3926 O O . LEU A 1 496 ? 42.612 -0.482 -7.995 1.00 56.84 496 LEU A O 1
ATOM 3930 N N . GLN A 1 497 ? 43.327 -2.420 -7.111 1.00 58.53 497 GLN A N 1
ATOM 3931 C CA . GLN A 1 497 ? 44.593 -2.422 -7.856 1.00 58.53 497 GLN A CA 1
ATOM 3932 C C . GLN A 1 497 ? 44.387 -2.622 -9.364 1.00 58.53 497 GLN A C 1
ATOM 3934 O O . GLN A 1 497 ? 45.089 -1.981 -10.145 1.00 58.53 497 GLN A O 1
ATOM 3939 N N . LYS A 1 498 ? 43.397 -3.430 -9.779 1.00 63.31 498 LYS A N 1
ATOM 3940 C CA . LYS A 1 498 ? 43.064 -3.653 -11.198 1.00 63.31 498 LYS A CA 1
ATOM 3941 C C . LYS A 1 498 ? 42.655 -2.336 -11.870 1.00 63.31 498 LYS A C 1
ATOM 3943 O O . LYS A 1 498 ? 43.203 -1.977 -12.909 1.00 63.31 498 LYS A O 1
ATOM 3948 N N . TYR A 1 499 ? 41.776 -1.560 -11.236 1.00 60.16 499 TYR A N 1
ATOM 3949 C CA . TYR A 1 499 ? 41.290 -0.290 -11.793 1.00 60.16 499 TYR A CA 1
ATOM 3950 C C . TYR A 1 499 ? 42.306 0.854 -11.713 1.00 60.16 499 TYR A C 1
ATOM 3952 O O . TYR A 1 499 ? 42.371 1.692 -12.617 1.00 60.16 499 TYR A O 1
ATOM 3960 N N . ALA A 1 500 ? 43.124 0.897 -10.656 1.00 59.00 500 ALA A N 1
ATOM 3961 C CA . ALA A 1 500 ? 44.195 1.885 -10.531 1.00 59.00 500 ALA A CA 1
ATOM 3962 C C . ALA A 1 500 ? 45.211 1.770 -11.683 1.00 59.00 500 ALA A C 1
ATOM 3964 O O . ALA A 1 500 ? 45.668 2.787 -12.214 1.00 59.00 500 ALA A O 1
ATOM 3965 N N . ASP A 1 501 ? 45.506 0.544 -12.122 1.00 59.69 501 ASP A N 1
ATOM 3966 C CA . ASP A 1 501 ? 46.383 0.288 -13.265 1.00 59.69 501 ASP A CA 1
ATOM 3967 C C . ASP A 1 501 ? 45.755 0.735 -14.601 1.00 59.69 501 ASP A C 1
ATOM 3969 O O . ASP A 1 501 ? 46.465 1.271 -15.461 1.00 59.69 501 ASP A O 1
ATOM 3973 N N . VAL A 1 502 ? 44.431 0.599 -14.763 1.00 57.28 502 VAL A N 1
ATOM 3974 C CA . VAL A 1 502 ? 43.684 1.046 -15.957 1.00 57.28 502 VAL A CA 1
ATOM 3975 C C . VAL A 1 502 ? 43.649 2.573 -16.062 1.00 57.28 502 VAL A C 1
ATOM 3977 O O . VAL A 1 502 ? 43.961 3.129 -17.117 1.00 57.28 502 VAL A O 1
ATOM 3980 N N . LEU A 1 503 ? 43.359 3.275 -14.963 1.00 57.25 503 LEU A N 1
ATOM 3981 C CA . LEU A 1 503 ? 43.364 4.745 -14.927 1.00 57.25 503 LEU A CA 1
ATOM 3982 C C . LEU A 1 503 ? 44.780 5.335 -15.095 1.00 57.25 503 LEU A C 1
ATOM 3984 O O . LEU A 1 503 ? 44.930 6.475 -15.543 1.00 57.25 503 LEU A O 1
ATOM 3988 N N . GLY A 1 504 ? 45.823 4.561 -14.768 1.00 55.62 504 GLY A N 1
ATOM 3989 C CA . GLY A 1 504 ? 47.229 4.964 -14.851 1.00 55.62 504 GLY A CA 1
ATOM 3990 C C . GLY A 1 504 ? 47.940 4.671 -16.182 1.00 55.62 504 GLY A C 1
ATOM 3991 O O . GLY A 1 504 ? 48.951 5.316 -16.473 1.00 55.62 504 GLY A O 1
ATOM 3992 N N . ARG A 1 505 ? 47.457 3.739 -17.022 1.00 48.66 505 ARG A N 1
ATOM 3993 C CA . ARG A 1 505 ? 48.146 3.327 -18.267 1.00 48.66 505 ARG A CA 1
ATOM 3994 C C . ARG A 1 505 ? 47.385 3.670 -19.551 1.00 48.66 505 ARG A C 1
ATOM 3996 O O . ARG A 1 505 ? 46.764 2.823 -20.183 1.00 48.66 505 ARG A O 1
ATOM 4003 N N . ARG A 1 506 ? 47.633 4.871 -20.087 1.00 45.09 506 ARG A N 1
ATOM 4004 C CA . ARG A 1 506 ? 47.526 5.138 -21.540 1.00 45.09 506 ARG A CA 1
ATOM 4005 C C . ARG A 1 506 ? 48.730 4.551 -22.298 1.00 45.09 506 ARG A C 1
ATOM 4007 O O . ARG A 1 506 ? 49.593 5.296 -22.754 1.00 45.09 506 ARG A O 1
ATOM 4014 N N . SER A 1 507 ? 48.831 3.228 -22.402 1.00 48.09 507 SER A N 1
ATOM 4015 C CA . SER A 1 507 ? 49.525 2.510 -23.497 1.00 48.09 507 SER A CA 1
ATOM 4016 C C . SER A 1 507 ? 49.681 1.042 -23.137 1.00 48.09 507 SER A C 1
ATOM 4018 O O . SER A 1 507 ? 50.635 0.682 -22.451 1.00 48.09 507 SER A O 1
ATOM 4020 N N . LEU A 1 508 ? 48.811 0.186 -23.662 1.00 44.22 508 LEU A N 1
ATOM 4021 C CA . LEU A 1 508 ? 49.143 -1.221 -23.852 1.00 44.22 508 LEU A CA 1
ATOM 4022 C C . LEU A 1 508 ? 48.721 -1.625 -25.264 1.00 44.22 508 LEU A C 1
ATOM 4024 O O . LEU A 1 508 ? 47.549 -1.813 -25.573 1.00 44.22 508 LEU A O 1
ATOM 4028 N N . SER A 1 509 ? 49.723 -1.674 -26.139 1.00 47.75 509 SER A N 1
ATOM 4029 C CA . SER A 1 509 ? 49.656 -2.303 -27.447 1.00 47.75 509 SER A CA 1
ATOM 4030 C C . SER A 1 509 ? 49.456 -3.807 -27.270 1.00 47.75 509 SER A C 1
ATOM 4032 O O . SER A 1 509 ? 50.284 -4.451 -26.633 1.00 47.75 509 SER A O 1
ATOM 4034 N N . GLY A 1 510 ? 48.359 -4.300 -27.843 1.00 54.28 510 GLY A N 1
ATOM 4035 C CA . GLY A 1 510 ? 47.984 -5.686 -28.121 1.00 54.28 510 GLY A CA 1
ATOM 4036 C C . GLY A 1 510 ? 48.832 -6.816 -27.545 1.00 54.28 510 GLY A C 1
ATOM 4037 O O . GLY A 1 510 ? 49.912 -7.082 -28.050 1.00 54.28 510 GLY A O 1
ATOM 4038 N N . GLU A 1 511 ? 48.246 -7.573 -26.619 1.00 49.06 511 GLU A N 1
ATOM 4039 C CA . GLU A 1 511 ? 48.330 -9.037 -26.617 1.00 49.06 511 GLU A CA 1
ATOM 4040 C C . GLU A 1 511 ? 47.188 -9.617 -25.759 1.00 49.06 511 GLU A C 1
ATOM 4042 O O . GLU A 1 511 ? 47.045 -9.277 -24.590 1.00 49.06 511 GLU A O 1
ATOM 4047 N N . ASN A 1 512 ? 46.338 -10.422 -26.411 1.00 48.84 512 ASN A N 1
ATOM 4048 C CA . ASN A 1 512 ? 45.258 -11.291 -25.915 1.00 48.84 512 ASN A CA 1
ATOM 4049 C C . ASN A 1 512 ? 44.821 -11.150 -24.442 1.00 48.84 512 ASN A C 1
ATOM 4051 O O . ASN A 1 512 ? 45.251 -11.914 -23.579 1.00 48.84 512 ASN A O 1
ATOM 4055 N N . LEU A 1 513 ? 43.843 -10.273 -24.203 1.00 44.84 513 LEU A N 1
ATOM 4056 C CA . LEU A 1 513 ? 42.949 -10.354 -23.047 1.00 44.84 513 LEU A CA 1
ATOM 4057 C C . LEU A 1 513 ? 41.898 -11.435 -23.327 1.00 44.84 513 LEU A C 1
ATOM 4059 O O . LEU A 1 513 ? 40.963 -11.237 -24.099 1.00 44.84 513 LEU A O 1
ATOM 4063 N N . THR A 1 514 ? 42.104 -12.621 -22.764 1.00 43.72 514 THR A N 1
ATOM 4064 C CA . THR A 1 514 ? 41.127 -13.714 -22.769 1.00 43.72 514 THR A CA 1
ATOM 4065 C C . THR A 1 514 ? 40.053 -13.436 -21.718 1.00 43.72 514 THR A C 1
ATOM 4067 O O . THR A 1 514 ? 40.341 -13.586 -20.535 1.00 43.72 514 THR A O 1
ATOM 4070 N N . TYR A 1 515 ? 38.855 -13.050 -22.173 1.00 45.06 515 TYR A N 1
ATOM 4071 C CA . TYR A 1 515 ? 37.604 -12.917 -21.407 1.00 45.06 515 TYR A CA 1
ATOM 4072 C C . TYR A 1 515 ? 37.762 -12.240 -20.033 1.00 45.06 515 TYR A C 1
ATOM 4074 O O . TYR A 1 515 ? 37.596 -12.853 -18.981 1.00 45.06 515 TYR A O 1
ATOM 4082 N N . ASP A 1 516 ? 38.077 -10.945 -20.099 1.00 51.56 516 ASP A N 1
ATOM 4083 C CA . ASP A 1 516 ? 38.040 -9.949 -19.014 1.00 51.56 516 ASP A CA 1
ATOM 4084 C C . ASP A 1 516 ? 36.690 -9.191 -19.090 1.00 51.56 516 ASP A C 1
ATOM 4086 O O . ASP A 1 516 ? 36.621 -7.965 -19.017 1.00 51.56 516 ASP A O 1
ATOM 4090 N N . ASP A 1 517 ? 35.622 -9.943 -19.374 1.00 50.72 517 ASP A N 1
ATOM 4091 C CA . ASP A 1 517 ? 34.283 -9.426 -19.638 1.00 50.72 517 ASP A CA 1
ATOM 4092 C C . ASP A 1 517 ? 33.527 -9.272 -18.310 1.00 50.72 517 ASP A C 1
ATOM 4094 O O . ASP A 1 517 ? 33.249 -10.258 -17.619 1.00 50.72 517 ASP A O 1
ATOM 4098 N N . ASP A 1 518 ? 33.221 -8.012 -17.986 1.00 57.53 518 ASP A N 1
ATOM 4099 C CA . ASP A 1 518 ? 32.062 -7.536 -17.210 1.00 57.53 518 ASP A CA 1
ATOM 4100 C C . ASP A 1 518 ? 32.347 -6.709 -15.961 1.00 57.53 518 ASP A C 1
ATOM 4102 O O . ASP A 1 518 ? 31.782 -6.940 -14.888 1.00 57.53 518 ASP A O 1
ATOM 4106 N N . ASP A 1 519 ? 33.111 -5.644 -16.144 1.00 67.44 519 ASP A N 1
ATOM 4107 C CA . ASP A 1 519 ? 33.101 -4.528 -15.217 1.00 67.44 519 ASP A CA 1
ATOM 4108 C C . ASP A 1 519 ? 32.433 -3.345 -15.938 1.00 67.44 519 ASP A C 1
ATOM 4110 O O . ASP A 1 519 ? 32.943 -2.842 -16.940 1.00 67.44 519 ASP A O 1
ATOM 4114 N N . PHE A 1 520 ? 31.258 -2.907 -15.461 1.00 79.06 520 PHE A N 1
ATOM 4115 C CA . PHE A 1 520 ? 30.533 -1.726 -15.968 1.00 79.06 520 PHE A CA 1
ATOM 4116 C C . PHE A 1 520 ? 31.488 -0.548 -16.230 1.00 79.06 520 PHE A C 1
ATOM 4118 O O . PHE A 1 520 ? 31.407 0.130 -17.256 1.00 79.06 520 PHE A O 1
ATOM 4125 N N . PHE A 1 521 ? 32.456 -0.366 -15.332 1.00 79.06 521 PHE A N 1
ATOM 4126 C CA . PHE A 1 521 ? 33.503 0.638 -15.446 1.00 79.06 521 PHE A CA 1
ATOM 4127 C C . PHE A 1 521 ? 34.534 0.328 -16.533 1.00 79.06 521 PHE A C 1
ATOM 4129 O O . PHE A 1 521 ? 34.950 1.255 -17.206 1.00 79.06 521 PHE A O 1
ATOM 4136 N N . ASP A 1 522 ? 34.931 -0.916 -16.787 1.00 76.44 522 ASP A N 1
ATOM 4137 C CA . ASP A 1 522 ? 35.932 -1.220 -17.824 1.00 76.44 522 ASP A CA 1
ATOM 4138 C C . ASP A 1 522 ? 35.437 -0.905 -19.240 1.00 76.44 522 ASP A C 1
ATOM 4140 O O . ASP A 1 522 ? 36.228 -0.517 -20.110 1.00 76.44 522 ASP A O 1
ATOM 4144 N N . ILE A 1 523 ? 34.128 -1.043 -19.467 1.00 77.00 523 ILE A N 1
ATOM 4145 C CA . ILE A 1 523 ? 33.483 -0.655 -20.724 1.00 77.00 523 ILE A CA 1
ATOM 4146 C C . ILE A 1 523 ? 33.444 0.873 -20.825 1.00 77.00 523 ILE A C 1
ATOM 4148 O O . ILE A 1 523 ? 33.976 1.443 -21.781 1.00 77.00 523 ILE A O 1
ATOM 4152 N N . HIS A 1 524 ? 32.886 1.544 -19.815 1.00 80.56 524 HIS A N 1
ATOM 4153 C CA . HIS A 1 524 ? 32.623 2.980 -19.888 1.00 80.56 524 HIS A CA 1
ATOM 4154 C C . HIS A 1 524 ? 33.869 3.848 -19.648 1.00 80.56 524 HIS A C 1
ATOM 4156 O O . HIS A 1 524 ? 33.981 4.921 -20.226 1.00 80.56 524 HIS A O 1
ATOM 4162 N N . LEU A 1 525 ? 34.878 3.403 -18.890 1.00 81.88 525 LEU A N 1
ATOM 4163 C CA . LEU A 1 525 ? 36.133 4.149 -18.670 1.00 81.88 525 LEU A CA 1
ATOM 4164 C C . LEU A 1 525 ? 36.962 4.334 -19.949 1.00 81.88 525 LEU A C 1
ATOM 4166 O O . LEU A 1 525 ? 37.873 5.166 -19.976 1.00 81.88 525 LEU A O 1
ATOM 4170 N N . ARG A 1 526 ? 36.661 3.588 -21.018 1.00 81.38 526 ARG A N 1
ATOM 4171 C CA . ARG A 1 526 ? 37.251 3.814 -22.346 1.00 81.38 526 ARG A CA 1
ATOM 4172 C C . ARG A 1 526 ? 36.681 5.062 -23.018 1.00 81.38 526 ARG A C 1
ATOM 4174 O O . ARG A 1 526 ? 37.333 5.631 -23.893 1.00 81.38 526 ARG A O 1
ATOM 4181 N N . GLU A 1 527 ? 35.499 5.502 -22.603 1.00 85.12 527 GLU A N 1
ATOM 4182 C CA . GLU A 1 527 ? 34.833 6.680 -23.133 1.00 85.12 527 GLU A CA 1
ATOM 4183 C C . GLU A 1 527 ? 35.275 7.939 -22.383 1.00 85.12 527 GLU A C 1
ATOM 4185 O O . GLU A 1 527 ? 35.129 8.073 -21.167 1.00 85.12 527 GLU A O 1
ATOM 4190 N N . GLU A 1 528 ? 35.788 8.925 -23.122 1.00 88.94 528 GLU A N 1
ATOM 4191 C CA . GLU A 1 528 ? 36.225 10.196 -22.535 1.00 88.94 528 GLU A CA 1
ATOM 4192 C C . GLU A 1 528 ? 35.075 10.937 -21.831 1.00 88.94 528 GLU A C 1
ATOM 4194 O O . GLU A 1 528 ? 35.296 11.593 -20.811 1.00 88.94 528 GLU A O 1
ATOM 4199 N N . ALA A 1 529 ? 33.845 10.803 -22.338 1.00 87.19 529 ALA A N 1
ATOM 4200 C CA . ALA A 1 529 ? 32.649 11.377 -21.729 1.00 87.19 529 ALA A CA 1
ATOM 4201 C C . ALA A 1 529 ? 32.412 10.823 -20.318 1.00 87.19 529 ALA A C 1
ATOM 4203 O O . ALA A 1 529 ? 32.233 11.598 -19.379 1.00 87.19 529 ALA A O 1
ATOM 4204 N N . PHE A 1 530 ? 32.504 9.504 -20.148 1.00 87.06 530 PHE A N 1
ATOM 4205 C CA . PHE A 1 530 ? 32.346 8.866 -18.848 1.00 87.06 530 PHE A CA 1
ATOM 4206 C C . PHE A 1 530 ? 33.515 9.183 -17.912 1.00 87.06 530 PHE A C 1
ATOM 4208 O O . PHE A 1 530 ? 33.303 9.507 -16.752 1.00 87.06 530 PHE A O 1
ATOM 4215 N N . VAL A 1 531 ? 34.759 9.215 -18.399 1.00 87.69 531 VAL A N 1
ATOM 4216 C CA . VAL A 1 531 ? 35.900 9.665 -17.575 1.00 87.69 531 VAL A CA 1
ATOM 4217 C C . VAL A 1 531 ? 35.705 11.104 -17.085 1.00 87.69 531 VAL A C 1
ATOM 4219 O O . VAL A 1 531 ? 36.076 11.433 -15.958 1.00 87.69 531 VAL A O 1
ATOM 4222 N N . ASN A 1 532 ? 35.116 11.974 -17.908 1.00 90.31 532 ASN A N 1
ATOM 4223 C CA . ASN A 1 532 ? 34.761 13.328 -17.494 1.00 90.31 532 ASN A CA 1
ATOM 4224 C C . ASN A 1 532 ? 33.603 13.344 -16.488 1.00 90.31 532 ASN A C 1
ATOM 4226 O O . ASN A 1 532 ? 33.686 14.106 -15.527 1.00 90.31 532 ASN A O 1
ATOM 4230 N N . LEU A 1 533 ? 32.597 12.479 -16.651 1.00 90.25 533 LEU A N 1
ATOM 4231 C CA . LEU A 1 533 ? 31.526 12.264 -15.672 1.00 90.25 533 LEU A CA 1
ATOM 4232 C C . LEU A 1 533 ? 32.097 11.823 -14.316 1.00 90.25 533 LEU A C 1
ATOM 4234 O O . LEU A 1 533 ? 31.779 12.407 -13.289 1.00 90.25 533 LEU A O 1
ATOM 4238 N N . MET A 1 534 ? 33.045 10.885 -14.306 1.00 92.31 534 MET A N 1
ATOM 4239 C CA . MET A 1 534 ? 33.675 10.394 -13.078 1.00 92.31 534 MET A CA 1
ATOM 4240 C C . MET A 1 534 ? 34.492 11.459 -12.336 1.00 92.31 534 MET A C 1
ATOM 4242 O O . MET A 1 534 ? 34.799 11.271 -11.164 1.00 92.31 534 MET A O 1
ATOM 4246 N N . LYS A 1 535 ? 34.855 12.589 -12.958 1.00 93.25 535 LYS A N 1
ATOM 4247 C CA . LYS A 1 535 ? 35.495 13.700 -12.227 1.00 93.25 535 LYS A CA 1
ATOM 4248 C C . LYS A 1 535 ? 34.513 14.396 -11.294 1.00 93.25 535 LYS A C 1
ATOM 4250 O O . LYS A 1 535 ? 34.941 14.905 -10.261 1.00 93.25 535 LYS A O 1
ATOM 4255 N N . ASN A 1 536 ? 33.244 14.459 -11.686 1.00 94.12 536 ASN A N 1
ATOM 4256 C CA . ASN A 1 536 ? 32.200 15.106 -10.919 1.00 94.12 536 ASN A CA 1
ATOM 4257 C C . ASN A 1 536 ? 30.815 14.598 -11.351 1.00 94.12 536 ASN A C 1
ATOM 4259 O O . ASN A 1 536 ? 30.360 14.897 -12.459 1.00 94.12 536 ASN A O 1
ATOM 4263 N N . TYR A 1 537 ? 30.151 13.863 -10.464 1.00 94.25 537 TYR A N 1
ATOM 4264 C CA . TYR A 1 537 ? 28.819 13.322 -10.698 1.00 94.25 537 TYR A CA 1
ATOM 4265 C C . TYR A 1 537 ? 27.978 13.350 -9.424 1.00 94.25 537 TYR A C 1
ATOM 4267 O O . TYR A 1 537 ? 28.479 13.503 -8.305 1.00 94.25 537 TYR A O 1
ATOM 4275 N N . THR A 1 538 ? 26.677 13.171 -9.611 1.00 92.94 538 THR A N 1
ATOM 4276 C CA . THR A 1 538 ? 25.726 12.970 -8.525 1.00 92.94 538 THR A CA 1
ATOM 4277 C C . THR A 1 538 ? 25.308 11.507 -8.530 1.00 92.94 538 THR A C 1
ATOM 4279 O O . THR A 1 538 ? 24.784 11.004 -9.523 1.00 92.94 538 THR A O 1
ATOM 4282 N N . PHE A 1 539 ? 25.573 10.809 -7.431 1.00 94.31 539 PHE A N 1
ATOM 4283 C CA . PHE A 1 539 ? 24.979 9.506 -7.176 1.00 94.31 539 PHE A CA 1
ATOM 4284 C C . PHE A 1 539 ? 23.563 9.727 -6.654 1.00 94.31 539 PHE A C 1
ATOM 4286 O O . PHE A 1 539 ? 23.377 10.506 -5.721 1.00 94.31 539 PHE A O 1
ATOM 4293 N N . VAL A 1 540 ? 22.583 9.072 -7.263 1.00 92.69 540 VAL A N 1
ATOM 4294 C CA . VAL A 1 540 ? 21.163 9.204 -6.930 1.00 92.69 540 VAL A CA 1
ATOM 4295 C C . VAL A 1 540 ? 20.633 7.834 -6.556 1.00 92.69 540 VAL A C 1
ATOM 4297 O O . VAL A 1 540 ? 20.848 6.879 -7.287 1.00 92.69 540 VAL A O 1
ATOM 4300 N N . LEU A 1 541 ? 19.935 7.731 -5.437 1.00 93.81 541 LEU A N 1
ATOM 4301 C CA . LEU A 1 541 ? 19.298 6.515 -4.966 1.00 93.81 541 LEU A CA 1
ATOM 4302 C C . LEU A 1 541 ? 17.789 6.766 -4.895 1.00 93.81 541 LEU A C 1
ATOM 4304 O O . LEU A 1 541 ? 17.322 7.498 -4.024 1.00 93.81 541 LEU A O 1
ATOM 4308 N N . GLY A 1 542 ? 17.042 6.202 -5.842 1.00 90.75 542 GLY A N 1
ATOM 4309 C CA . GLY A 1 542 ? 15.597 6.408 -5.972 1.00 90.75 542 GLY A CA 1
ATOM 4310 C C . GLY A 1 542 ? 14.798 5.130 -5.761 1.00 90.75 542 GLY A C 1
ATOM 4311 O O . GLY A 1 542 ? 15.212 4.061 -6.211 1.00 90.75 542 GLY A O 1
ATOM 4312 N N . TYR A 1 543 ? 13.650 5.243 -5.092 1.00 87.44 543 TYR A N 1
ATOM 4313 C CA . TYR A 1 543 ? 12.720 4.135 -4.878 1.00 87.44 543 TYR A CA 1
ATOM 4314 C C . TYR A 1 543 ? 11.662 4.070 -5.993 1.00 87.44 543 TYR A C 1
ATOM 4316 O O . TYR A 1 543 ? 10.920 5.026 -6.224 1.00 87.44 543 TYR A O 1
ATOM 4324 N N . THR A 1 544 ? 11.581 2.946 -6.707 1.00 82.69 544 THR A N 1
ATOM 4325 C CA . THR A 1 544 ? 10.538 2.678 -7.713 1.00 82.69 544 THR A CA 1
ATOM 4326 C C . THR A 1 544 ? 10.265 1.177 -7.820 1.00 82.69 544 THR A C 1
ATOM 4328 O O . THR A 1 544 ? 11.153 0.371 -7.582 1.00 82.69 544 THR A O 1
ATOM 4331 N N . GLY A 1 545 ? 9.037 0.764 -8.145 1.00 74.25 545 GLY A N 1
ATOM 4332 C CA . GLY A 1 545 ? 8.723 -0.653 -8.393 1.00 74.25 545 GLY A CA 1
ATOM 4333 C C . GLY A 1 545 ? 9.179 -1.618 -7.284 1.00 74.25 545 GLY A C 1
ATOM 4334 O O . GLY A 1 545 ? 9.775 -2.639 -7.587 1.00 74.25 545 GLY A O 1
ATOM 4335 N N . GLN A 1 546 ? 8.970 -1.268 -6.008 1.00 84.00 546 GLN A N 1
ATOM 4336 C CA . GLN A 1 546 ? 9.424 -2.034 -4.829 1.00 84.00 546 GLN A CA 1
ATOM 4337 C C . GLN A 1 546 ? 10.945 -2.145 -4.638 1.00 84.00 546 GLN A C 1
ATOM 4339 O O . GLN A 1 546 ? 11.392 -2.873 -3.759 1.00 84.00 546 GLN A O 1
ATOM 4344 N N . ARG A 1 547 ? 11.774 -1.445 -5.413 1.00 91.50 547 ARG A N 1
ATOM 4345 C CA . ARG A 1 547 ? 13.234 -1.518 -5.291 1.00 91.50 547 ARG A CA 1
ATOM 4346 C C . ARG A 1 547 ? 13.859 -0.135 -5.268 1.00 91.50 547 ARG A C 1
ATOM 4348 O O . ARG A 1 547 ? 13.321 0.844 -5.778 1.00 91.50 547 ARG A O 1
ATOM 4355 N N . TRP A 1 548 ? 15.039 -0.069 -4.684 1.00 92.81 548 TRP A N 1
ATOM 4356 C CA . TRP A 1 548 ? 15.908 1.089 -4.728 1.00 92.81 548 TRP A CA 1
ATOM 4357 C C . TRP A 1 548 ? 16.929 0.925 -5.841 1.00 92.81 548 TRP A C 1
ATOM 4359 O O . TRP A 1 548 ? 17.583 -0.111 -5.934 1.00 92.81 548 TRP A O 1
ATOM 4369 N N . TYR A 1 549 ? 17.097 1.964 -6.648 1.00 92.75 549 TYR A N 1
ATOM 4370 C CA . TYR A 1 549 ? 18.031 1.998 -7.766 1.00 92.75 549 TYR A CA 1
ATOM 4371 C C . TYR A 1 549 ? 19.054 3.092 -7.512 1.00 92.75 549 TYR A C 1
ATOM 4373 O O . TYR A 1 549 ? 18.700 4.263 -7.378 1.00 92.75 549 TYR A O 1
ATOM 4381 N N . GLY A 1 550 ? 20.325 2.707 -7.425 1.00 94.31 550 GLY A N 1
ATOM 4382 C CA . GLY A 1 550 ? 21.433 3.642 -7.294 1.00 94.31 550 GLY A CA 1
ATOM 4383 C C . GLY A 1 550 ? 22.028 3.945 -8.659 1.00 94.31 550 GLY A C 1
ATOM 4384 O O . GLY A 1 550 ? 22.595 3.049 -9.271 1.00 94.31 550 GLY A O 1
ATOM 4385 N N . GLN A 1 551 ? 21.912 5.178 -9.138 1.00 92.75 551 GLN A N 1
ATOM 4386 C CA . GLN A 1 551 ? 22.313 5.634 -10.467 1.00 92.75 551 GLN A CA 1
ATOM 4387 C C . GLN A 1 551 ? 23.429 6.681 -10.401 1.00 92.75 551 GLN A C 1
ATOM 4389 O O . GLN A 1 551 ? 23.497 7.490 -9.477 1.00 92.75 551 GLN A O 1
ATOM 4394 N N . ILE A 1 552 ? 24.290 6.699 -11.421 1.00 91.88 552 ILE A N 1
ATOM 4395 C CA . ILE A 1 552 ? 25.274 7.767 -11.641 1.00 91.88 552 ILE A CA 1
ATOM 4396 C C . ILE A 1 552 ? 24.693 8.759 -12.649 1.00 91.88 552 ILE A C 1
ATOM 4398 O O . ILE A 1 552 ? 24.459 8.406 -13.804 1.00 91.88 552 ILE A O 1
ATOM 4402 N N . LYS A 1 553 ? 24.498 10.012 -12.236 1.00 90.94 553 LYS A N 1
ATOM 4403 C CA . LYS A 1 553 ? 23.992 11.091 -13.094 1.00 90.94 553 LYS A CA 1
ATOM 4404 C C . LYS A 1 553 ? 25.015 12.228 -13.214 1.00 90.94 553 LYS A C 1
ATOM 4406 O O . LYS A 1 553 ? 25.810 12.434 -12.291 1.00 90.94 553 LYS A O 1
ATOM 4411 N N . PRO A 1 554 ? 25.033 12.979 -14.333 1.00 91.50 554 PRO A N 1
ATOM 4412 C CA . PRO A 1 554 ? 25.847 14.187 -14.461 1.00 91.50 554 PRO A CA 1
ATOM 4413 C C . PRO A 1 554 ? 25.669 15.120 -13.268 1.00 91.50 554 PRO A C 1
ATOM 4415 O O . PRO A 1 554 ? 24.570 15.250 -12.738 1.00 91.50 554 PRO A O 1
ATOM 4418 N N . TRP A 1 555 ? 26.752 15.763 -12.833 1.00 88.44 555 TRP A N 1
ATOM 4419 C CA . TRP A 1 555 ? 26.674 16.695 -11.715 1.00 88.44 555 TRP A CA 1
ATOM 4420 C C . TRP A 1 555 ? 25.729 17.859 -12.029 1.00 88.44 555 TRP A C 1
ATOM 4422 O O . TRP A 1 555 ? 25.957 18.623 -12.971 1.00 88.44 555 TRP A O 1
ATOM 4432 N N . ILE A 1 556 ? 24.706 18.015 -11.188 1.00 80.94 556 ILE A N 1
ATOM 4433 C CA . ILE A 1 556 ? 23.792 19.157 -11.201 1.00 80.94 556 ILE A CA 1
ATOM 4434 C C . ILE A 1 556 ? 24.079 19.990 -9.941 1.00 80.94 556 ILE A C 1
ATOM 4436 O O . ILE A 1 556 ? 23.995 19.457 -8.827 1.00 80.94 556 ILE A O 1
ATOM 4440 N N . PRO A 1 557 ? 24.452 21.277 -10.063 1.00 80.00 557 PRO A N 1
ATOM 4441 C CA . PRO A 1 557 ? 24.702 22.130 -8.906 1.00 80.00 557 PRO A CA 1
ATOM 4442 C C . PRO A 1 557 ? 23.427 22.306 -8.070 1.00 80.00 557 PRO A C 1
ATOM 4444 O O . PRO A 1 557 ? 22.360 22.538 -8.621 1.00 80.00 557 PRO A O 1
ATOM 4447 N N . LEU A 1 558 ? 23.558 22.242 -6.740 1.00 67.69 558 LEU A N 1
ATOM 4448 C CA . LEU A 1 558 ? 22.459 22.250 -5.753 1.00 67.69 558 LEU A CA 1
ATOM 4449 C C . LEU A 1 558 ? 21.403 23.351 -5.957 1.00 67.69 558 LEU A C 1
ATOM 4451 O O . LEU A 1 558 ? 20.232 23.113 -5.708 1.00 67.69 558 LEU A O 1
ATOM 4455 N N . GLY A 1 559 ? 21.795 24.537 -6.431 1.00 68.31 559 GLY A N 1
ATOM 4456 C CA . GLY A 1 559 ? 20.855 25.640 -6.683 1.00 68.31 559 GLY A CA 1
ATOM 4457 C C . GLY A 1 559 ? 19.996 25.484 -7.944 1.00 68.31 559 GLY A C 1
ATOM 4458 O O . GLY A 1 559 ? 19.069 26.259 -8.133 1.00 68.31 559 GLY A O 1
ATOM 4459 N N . ASP A 1 560 ? 20.320 24.511 -8.796 1.00 65.12 560 ASP A N 1
ATOM 4460 C CA . ASP A 1 560 ? 19.638 24.187 -10.058 1.00 65.12 560 ASP A CA 1
ATOM 4461 C C . ASP A 1 560 ? 19.063 22.754 -10.021 1.00 65.12 560 ASP A C 1
ATOM 4463 O O . ASP A 1 560 ? 18.580 22.236 -11.028 1.00 65.12 560 ASP A O 1
ATOM 4467 N N . GLN A 1 561 ? 19.126 22.096 -8.853 1.00 59.88 561 GLN A N 1
ATOM 4468 C CA . GLN A 1 561 ? 18.483 20.813 -8.567 1.00 59.88 561 GLN A CA 1
ATOM 4469 C C . GLN A 1 561 ? 16.985 21.025 -8.324 1.00 59.88 561 GLN A C 1
ATOM 4471 O O . GLN A 1 561 ? 16.445 20.573 -7.315 1.00 59.88 561 GLN A O 1
ATOM 4476 N N . SER A 1 562 ? 16.301 21.732 -9.233 1.00 59.22 562 SER A N 1
ATOM 4477 C CA . SER A 1 562 ? 14.846 21.688 -9.212 1.00 59.22 562 SER A CA 1
ATOM 4478 C C . SER A 1 562 ? 14.437 20.224 -9.373 1.00 59.22 562 SER A C 1
ATOM 4480 O O . SER A 1 562 ? 14.913 19.535 -10.282 1.00 59.22 562 SER A O 1
ATOM 4482 N N . SER A 1 563 ? 13.611 19.727 -8.451 1.00 58.91 563 SER A N 1
ATOM 4483 C CA . SER A 1 563 ? 13.080 18.358 -8.465 1.00 58.91 563 SER A CA 1
ATOM 4484 C C . SER A 1 563 ? 12.561 17.982 -9.856 1.00 58.91 563 SER A C 1
ATOM 4486 O O . SER A 1 563 ? 12.778 16.866 -10.318 1.00 58.91 563 SER A O 1
ATOM 4488 N N . ASP A 1 564 ? 11.995 18.955 -10.571 1.00 63.31 564 ASP A N 1
ATOM 4489 C CA . ASP A 1 564 ? 11.516 18.863 -11.951 1.00 63.31 564 ASP A CA 1
ATOM 4490 C C . ASP A 1 564 ? 12.515 18.253 -12.943 1.00 63.31 564 ASP A C 1
ATOM 4492 O O . ASP A 1 564 ? 12.109 17.505 -13.829 1.00 63.31 564 ASP A O 1
ATOM 4496 N N . ARG A 1 565 ? 13.824 18.488 -12.794 1.00 66.19 565 ARG A N 1
ATOM 4497 C CA . ARG A 1 565 ? 14.811 17.910 -13.721 1.00 66.19 565 ARG A CA 1
ATOM 4498 C C . ARG A 1 565 ? 15.047 16.422 -13.476 1.00 66.19 565 ARG A C 1
ATOM 4500 O O . ARG A 1 565 ? 15.225 15.665 -14.425 1.00 66.19 565 ARG A O 1
ATOM 4507 N N . PHE A 1 566 ? 15.018 15.999 -12.211 1.00 65.56 566 PHE A N 1
ATOM 4508 C CA . PHE A 1 566 ? 15.058 14.578 -11.859 1.00 65.56 566 PHE A CA 1
ATOM 4509 C C . PHE A 1 566 ? 13.748 13.869 -12.234 1.00 65.56 566 PHE A C 1
ATOM 4511 O O . PHE A 1 566 ? 13.789 12.687 -12.574 1.00 65.56 566 PHE A O 1
ATOM 4518 N N . LYS A 1 567 ? 12.613 14.588 -12.238 1.00 61.09 567 LYS A N 1
ATOM 4519 C CA . LYS A 1 567 ? 11.321 14.079 -12.730 1.00 61.09 567 LYS A CA 1
ATOM 4520 C C . LYS A 1 567 ? 11.348 13.811 -14.233 1.00 61.09 567 LYS A C 1
ATOM 4522 O O . LYS A 1 567 ? 11.013 12.708 -14.649 1.00 61.09 567 LYS A O 1
ATOM 4527 N N . GLU A 1 568 ? 11.769 14.792 -15.038 1.00 61.72 568 GLU A N 1
ATOM 4528 C CA . GLU A 1 568 ? 11.733 14.686 -16.506 1.00 61.72 568 GLU A CA 1
ATOM 4529 C C . GLU A 1 568 ? 12.662 13.596 -17.057 1.00 61.72 568 GLU A C 1
ATOM 4531 O O . GLU A 1 568 ? 12.369 13.005 -18.100 1.00 61.72 568 GLU A O 1
ATOM 4536 N N . GLU A 1 569 ? 13.777 13.312 -16.378 1.00 59.66 569 GLU A N 1
ATOM 4537 C CA . GLU A 1 569 ? 14.721 12.296 -16.847 1.00 59.66 569 GLU A CA 1
ATOM 4538 C C . GLU A 1 569 ? 14.316 10.860 -16.511 1.00 59.66 569 GLU A C 1
ATOM 4540 O O . GLU A 1 569 ? 14.837 9.963 -17.165 1.00 59.66 569 GLU A O 1
ATOM 4545 N N . GLY A 1 570 ? 13.374 10.645 -15.581 1.00 56.12 570 GLY A N 1
ATOM 4546 C CA . GLY A 1 570 ? 12.831 9.336 -15.213 1.00 56.12 570 GLY A CA 1
ATOM 4547 C C . GLY A 1 570 ? 13.884 8.320 -14.739 1.00 56.12 570 GLY A C 1
ATOM 4548 O O . GLY A 1 570 ? 14.803 7.943 -15.463 1.00 56.12 570 GLY A O 1
ATOM 4549 N N . LEU A 1 571 ? 13.711 7.751 -13.542 1.00 57.56 571 LEU A N 1
ATOM 4550 C CA . LEU A 1 571 ? 14.526 6.600 -13.107 1.00 57.56 571 LEU A CA 1
ATOM 4551 C C . LEU A 1 571 ? 14.466 5.414 -14.096 1.00 57.56 571 LEU A C 1
ATOM 4553 O O . LEU A 1 571 ? 15.379 4.594 -14.110 1.00 57.56 571 LEU A O 1
ATOM 4557 N N . GLU A 1 572 ? 13.429 5.359 -14.936 1.00 55.50 572 GLU A N 1
ATOM 4558 C CA . GLU A 1 572 ? 13.086 4.243 -15.824 1.00 55.50 572 GLU A CA 1
ATOM 4559 C C . GLU A 1 572 ? 13.780 4.251 -17.199 1.00 55.50 572 GLU A C 1
ATOM 4561 O O . GLU A 1 572 ? 13.682 3.259 -17.914 1.00 55.50 572 GLU A O 1
ATOM 4566 N N . LYS A 1 573 ? 14.446 5.339 -17.626 1.00 53.84 573 LYS A N 1
ATOM 4567 C CA . LYS A 1 573 ? 14.891 5.449 -19.034 1.00 53.84 573 LYS A CA 1
ATOM 4568 C C . LYS A 1 573 ? 16.360 5.106 -19.291 1.00 53.84 573 LYS A C 1
ATOM 4570 O O . LYS A 1 573 ? 16.706 4.759 -20.420 1.00 53.84 573 LYS A O 1
ATOM 4575 N N . ASP A 1 574 ? 17.206 5.161 -18.265 1.00 63.31 574 ASP A N 1
ATOM 4576 C CA . ASP A 1 574 ? 18.651 4.952 -18.398 1.00 63.31 574 ASP A CA 1
ATOM 4577 C C . ASP A 1 574 ? 19.121 3.712 -17.623 1.00 63.31 574 ASP A C 1
ATOM 4579 O O . ASP A 1 574 ? 19.861 3.817 -16.641 1.00 63.31 574 ASP A O 1
ATOM 4583 N N . ASP A 1 575 ? 18.774 2.515 -18.103 1.00 64.44 575 ASP A N 1
ATOM 4584 C CA . ASP A 1 575 ? 19.300 1.245 -17.563 1.00 64.44 575 ASP A CA 1
ATOM 4585 C C . ASP A 1 575 ? 20.835 1.212 -17.529 1.00 64.44 575 ASP A C 1
ATOM 4587 O O . ASP A 1 575 ? 21.445 0.520 -16.713 1.00 64.44 575 ASP A O 1
ATOM 4591 N N . ASN A 1 576 ? 21.478 2.013 -18.380 1.00 73.62 576 ASN A N 1
ATOM 4592 C CA . ASN A 1 576 ? 22.927 2.154 -18.460 1.00 73.62 576 ASN A CA 1
ATOM 4593 C C . ASN A 1 576 ? 23.531 2.983 -17.312 1.00 73.62 576 ASN A C 1
ATOM 4595 O O . ASN A 1 576 ? 24.746 3.004 -17.175 1.00 73.62 576 ASN A O 1
ATOM 4599 N N . ALA A 1 577 ? 22.740 3.664 -16.480 1.00 83.50 577 ALA A N 1
ATOM 4600 C CA . ALA A 1 577 ? 23.250 4.499 -15.385 1.00 83.50 577 ALA A CA 1
ATOM 4601 C C . ALA A 1 577 ? 23.121 3.845 -14.000 1.00 83.50 577 ALA A C 1
ATOM 4603 O O . ALA A 1 577 ? 23.825 4.240 -13.068 1.00 83.50 577 ALA A O 1
ATOM 4604 N N . THR A 1 578 ? 22.239 2.853 -13.851 1.00 89.00 578 THR A N 1
ATOM 4605 C CA . THR A 1 578 ? 22.010 2.120 -12.594 1.00 89.00 578 THR A CA 1
ATOM 4606 C C . THR A 1 578 ? 23.239 1.309 -12.236 1.00 89.00 578 THR A C 1
ATOM 4608 O O . THR A 1 578 ? 23.652 0.505 -13.039 1.00 89.00 578 THR A O 1
ATOM 4611 N N . LEU A 1 579 ? 23.847 1.485 -11.071 1.00 91.12 579 LEU A N 1
ATOM 4612 C CA . LEU A 1 579 ? 25.007 0.730 -10.592 1.00 91.12 579 LEU A CA 1
ATOM 4613 C C . LEU A 1 579 ? 24.616 -0.363 -9.591 1.00 91.12 579 LEU A C 1
ATOM 4615 O O . LEU A 1 579 ? 25.148 -1.472 -9.647 1.00 91.12 579 LEU A O 1
ATOM 4619 N N . ILE A 1 580 ? 23.694 -0.034 -8.686 1.00 93.81 580 ILE A N 1
ATOM 4620 C CA . ILE A 1 580 ? 23.239 -0.920 -7.615 1.00 93.81 580 ILE A CA 1
ATOM 4621 C C . ILE A 1 580 ? 21.712 -0.995 -7.602 1.00 93.81 580 ILE A C 1
ATOM 4623 O O . ILE A 1 580 ? 21.040 -0.026 -7.960 1.00 93.81 580 ILE A O 1
ATOM 4627 N N . ILE A 1 581 ? 21.174 -2.130 -7.168 1.00 94.12 581 ILE A N 1
ATOM 4628 C CA . ILE A 1 581 ? 19.737 -2.366 -6.997 1.00 94.12 581 ILE A CA 1
ATOM 4629 C C . ILE A 1 581 ? 19.487 -3.036 -5.650 1.00 94.12 581 ILE A C 1
ATOM 4631 O O . ILE A 1 581 ? 20.282 -3.877 -5.234 1.00 94.12 581 ILE A O 1
ATOM 4635 N N . SER A 1 582 ? 18.415 -2.673 -4.953 1.00 95.06 582 SER A N 1
ATOM 4636 C CA . SER A 1 582 ? 18.037 -3.369 -3.723 1.00 95.06 582 SER A CA 1
ATOM 4637 C C . SER A 1 582 ? 17.270 -4.655 -3.986 1.00 95.06 582 SER A C 1
ATOM 4639 O O . SER A 1 582 ? 16.694 -4.844 -5.062 1.00 95.06 582 SER A O 1
ATOM 4641 N N . ASP A 1 583 ? 17.170 -5.501 -2.966 1.00 93.25 583 ASP A N 1
ATOM 4642 C CA . ASP A 1 583 ? 16.090 -6.481 -2.893 1.00 93.25 583 ASP A CA 1
ATOM 4643 C C . ASP A 1 583 ? 14.709 -5.809 -2.938 1.00 93.25 583 ASP A C 1
ATOM 4645 O O . ASP A 1 583 ? 14.592 -4.619 -2.603 1.00 93.25 583 ASP A O 1
ATOM 4649 N N . PRO A 1 584 ? 13.659 -6.538 -3.368 1.00 89.19 584 PRO A N 1
ATOM 4650 C CA . PRO A 1 584 ? 12.292 -6.064 -3.238 1.00 89.19 584 PRO A CA 1
ATOM 4651 C C . PRO A 1 584 ? 12.008 -5.730 -1.780 1.00 89.19 584 PRO A C 1
ATOM 4653 O O . PRO A 1 584 ? 12.213 -6.546 -0.883 1.00 89.19 584 PRO A O 1
ATOM 4656 N N . THR A 1 585 ? 11.516 -4.529 -1.547 1.00 86.56 585 THR A N 1
ATOM 4657 C CA . THR A 1 585 ? 11.155 -4.036 -0.232 1.00 86.56 585 THR A CA 1
ATOM 4658 C C . THR A 1 585 ? 9.852 -3.266 -0.329 1.00 86.56 585 THR A C 1
ATOM 4660 O O . THR A 1 585 ? 9.638 -2.486 -1.257 1.00 86.56 585 THR A O 1
ATOM 4663 N N . SER A 1 586 ? 8.970 -3.479 0.643 1.00 79.12 586 SER A N 1
ATOM 4664 C CA . SER A 1 586 ? 7.790 -2.640 0.863 1.00 79.12 586 SER A CA 1
ATOM 4665 C C . SER A 1 586 ? 8.122 -1.375 1.658 1.00 79.12 586 SER A C 1
ATOM 4667 O O . SER A 1 586 ? 7.246 -0.551 1.886 1.00 79.12 586 SER A O 1
ATOM 4669 N N . SER A 1 587 ? 9.364 -1.259 2.138 1.00 79.50 587 SER A N 1
ATOM 4670 C CA . SER A 1 587 ? 9.824 -0.138 2.941 1.00 79.50 587 SER A CA 1
ATOM 4671 C C . SER A 1 587 ? 10.239 1.031 2.055 1.00 79.50 587 SER A C 1
ATOM 4673 O O . SER A 1 587 ? 11.130 0.904 1.212 1.00 79.50 587 SER A O 1
ATOM 4675 N N . GLU A 1 588 ? 9.664 2.198 2.332 1.00 81.44 588 GLU A N 1
ATOM 4676 C CA . GLU A 1 588 ? 10.081 3.486 1.769 1.00 81.44 588 GLU A CA 1
ATOM 4677 C C . GLU A 1 588 ? 11.402 3.994 2.369 1.00 81.44 588 GLU A C 1
ATOM 4679 O O . GLU A 1 588 ? 11.838 5.099 2.074 1.00 81.44 588 GLU A O 1
ATOM 4684 N N . THR A 1 589 ? 12.096 3.214 3.200 1.00 88.44 589 THR A N 1
ATOM 4685 C CA . THR A 1 589 ? 13.469 3.528 3.611 1.00 88.44 589 THR A CA 1
ATOM 4686 C C . THR A 1 589 ? 14.449 2.508 3.031 1.00 88.44 589 THR A C 1
ATOM 4688 O O . THR A 1 589 ? 14.182 1.305 3.100 1.00 88.44 589 THR A O 1
ATOM 4691 N N . PRO A 1 590 ? 15.606 2.944 2.485 1.00 92.75 590 PRO A N 1
ATOM 4692 C CA . PRO A 1 590 ? 16.639 2.024 2.003 1.00 92.75 590 PRO A CA 1
ATOM 4693 C C . PRO A 1 590 ? 17.403 1.374 3.167 1.00 92.75 590 PRO A C 1
ATOM 4695 O O . PRO A 1 590 ? 18.316 0.575 2.965 1.00 92.75 590 PRO A O 1
ATOM 4698 N N . VAL A 1 591 ? 17.069 1.755 4.401 1.00 91.75 591 VAL A N 1
ATOM 4699 C CA . VAL A 1 591 ? 17.769 1.349 5.611 1.00 91.75 591 VAL A CA 1
ATOM 4700 C C . VAL A 1 591 ? 17.395 -0.075 5.980 1.00 91.75 591 VAL A C 1
ATOM 4702 O O . VAL A 1 591 ? 16.217 -0.405 6.090 1.00 91.75 591 VAL A O 1
ATOM 4705 N N . GLY A 1 592 ? 18.411 -0.915 6.182 1.00 89.81 592 GLY A N 1
ATOM 4706 C CA . GLY A 1 592 ? 18.217 -2.346 6.434 1.00 89.81 592 GLY A CA 1
ATOM 4707 C C . GLY A 1 592 ? 17.819 -3.155 5.194 1.00 89.81 592 GLY A C 1
ATOM 4708 O O . GLY A 1 592 ? 17.562 -4.347 5.318 1.00 89.81 592 GLY A O 1
ATOM 4709 N N . VAL A 1 593 ? 17.781 -2.537 4.007 1.00 93.31 593 VAL A N 1
ATOM 4710 C CA . VAL A 1 593 ? 17.510 -3.232 2.742 1.00 93.31 593 VAL A CA 1
ATOM 4711 C C . VAL A 1 593 ? 18.826 -3.677 2.118 1.00 93.31 593 VAL A C 1
ATOM 4713 O O . VAL A 1 593 ? 19.766 -2.882 2.014 1.00 93.31 593 VAL A O 1
ATOM 4716 N N . ASP A 1 594 ? 18.905 -4.940 1.706 1.00 94.44 594 ASP A N 1
ATOM 4717 C CA . ASP A 1 594 ? 20.082 -5.488 1.037 1.00 94.44 594 ASP A CA 1
ATOM 4718 C C . ASP A 1 594 ? 20.195 -4.962 -0.396 1.00 94.44 594 ASP A C 1
ATOM 4720 O O . ASP A 1 594 ? 19.196 -4.771 -1.091 1.00 94.44 594 ASP A O 1
ATOM 4724 N N . PHE A 1 595 ? 21.429 -4.713 -0.836 1.00 95.56 595 PHE A N 1
ATOM 4725 C CA . PHE A 1 595 ? 21.727 -4.209 -2.173 1.00 95.56 595 PHE A CA 1
ATOM 4726 C C . PHE A 1 595 ? 22.702 -5.109 -2.914 1.00 95.56 595 PHE A C 1
ATOM 4728 O O . PHE A 1 595 ? 23.568 -5.763 -2.326 1.00 95.56 595 PHE A O 1
ATOM 4735 N N . TYR A 1 596 ? 22.587 -5.056 -4.233 1.00 93.62 596 TYR A N 1
ATOM 4736 C CA . TYR A 1 596 ? 23.377 -5.813 -5.179 1.00 93.62 596 TYR A CA 1
ATOM 4737 C C . TYR A 1 596 ? 24.008 -4.877 -6.200 1.00 93.62 596 TYR A C 1
ATOM 4739 O O . TYR A 1 596 ? 23.361 -3.973 -6.726 1.00 93.62 596 TYR A O 1
ATOM 4747 N N . GLU A 1 597 ? 25.271 -5.125 -6.508 1.00 92.06 597 GLU A N 1
ATOM 4748 C CA . GLU A 1 597 ? 25.965 -4.549 -7.650 1.00 92.06 597 GLU A CA 1
ATOM 4749 C C . GLU A 1 597 ? 25.496 -5.254 -8.927 1.00 92.06 597 GLU A C 1
ATOM 4751 O O . GLU A 1 597 ? 25.511 -6.488 -8.989 1.00 92.06 597 GLU A O 1
ATOM 4756 N N . LEU A 1 598 ? 25.106 -4.490 -9.951 1.00 87.88 598 LEU A N 1
ATOM 4757 C CA . LEU A 1 598 ? 24.767 -5.061 -11.255 1.00 87.88 598 LEU A CA 1
ATOM 4758 C C . LEU A 1 598 ? 26.039 -5.288 -12.072 1.00 87.88 598 LEU A C 1
ATOM 4760 O O . LEU A 1 598 ? 26.690 -4.330 -12.499 1.00 87.88 598 LEU A O 1
ATOM 4764 N N . ARG A 1 599 ? 26.331 -6.551 -12.382 1.00 85.00 599 ARG A N 1
ATOM 4765 C CA . ARG A 1 599 ? 27.380 -6.972 -13.321 1.00 85.00 599 ARG A CA 1
ATOM 4766 C C . ARG A 1 599 ? 26.773 -7.718 -14.505 1.00 85.00 599 ARG A C 1
ATOM 4768 O O . ARG A 1 599 ? 25.631 -8.155 -14.441 1.00 85.00 599 ARG A O 1
ATOM 4775 N N . ARG A 1 600 ? 27.541 -7.892 -15.583 1.00 75.12 600 ARG A N 1
ATOM 4776 C CA . ARG A 1 600 ? 27.147 -8.712 -16.750 1.00 75.12 600 ARG A CA 1
ATOM 4777 C C . ARG A 1 600 ? 25.760 -8.376 -17.307 1.00 75.12 600 ARG A C 1
ATOM 4779 O O . ARG A 1 600 ? 24.896 -9.244 -17.412 1.00 75.12 600 ARG A O 1
ATOM 4786 N N . ARG A 1 601 ? 25.498 -7.099 -17.593 1.00 72.88 601 ARG A N 1
ATOM 4787 C CA . ARG A 1 601 ? 24.204 -6.722 -18.180 1.00 72.88 601 ARG A CA 1
ATOM 4788 C C . ARG A 1 601 ? 24.096 -7.330 -19.564 1.00 72.88 601 ARG A C 1
ATOM 4790 O O . ARG A 1 601 ? 25.063 -7.274 -20.327 1.00 72.88 601 ARG A O 1
ATOM 4797 N N . ASN A 1 602 ? 22.912 -7.839 -19.889 1.00 62.72 602 ASN A N 1
ATOM 4798 C CA . ASN A 1 602 ? 22.579 -8.252 -21.243 1.00 62.72 602 ASN A CA 1
ATOM 4799 C C . ASN A 1 602 ? 22.618 -7.009 -22.137 1.00 62.72 602 ASN A C 1
ATOM 4801 O O . ASN A 1 602 ? 21.644 -6.276 -22.283 1.00 62.72 602 ASN A O 1
ATOM 4805 N N . SER A 1 603 ? 23.789 -6.731 -22.701 1.00 57.31 603 SER A N 1
ATOM 4806 C CA . SER A 1 603 ? 23.915 -5.765 -23.774 1.00 57.31 603 SER A CA 1
ATOM 4807 C C . SER A 1 603 ? 23.292 -6.431 -24.985 1.00 57.31 603 SER A C 1
ATOM 4809 O O . SER A 1 603 ? 23.820 -7.405 -25.519 1.00 57.31 603 SER A O 1
ATOM 4811 N N . VAL A 1 604 ? 22.132 -5.923 -25.397 1.00 52.50 604 VAL A N 1
ATOM 4812 C CA . VAL A 1 604 ? 21.526 -6.270 -26.681 1.00 52.50 604 VAL A CA 1
ATOM 4813 C C . VAL A 1 604 ? 22.459 -5.719 -27.761 1.00 52.50 604 VAL A C 1
ATOM 4815 O O . VAL A 1 604 ? 22.270 -4.622 -28.286 1.00 52.50 604 VAL A O 1
ATOM 4818 N N . PHE A 1 605 ? 23.552 -6.428 -28.038 1.00 54.44 605 PHE A N 1
ATOM 4819 C CA . PHE A 1 605 ? 24.417 -6.108 -29.156 1.00 54.44 605 PHE A CA 1
ATOM 4820 C C . PHE A 1 605 ? 23.583 -6.284 -30.417 1.00 54.44 605 PHE A C 1
ATOM 4822 O O . PHE A 1 605 ? 23.065 -7.366 -30.684 1.00 54.44 605 PHE A O 1
ATOM 4829 N N . ALA A 1 606 ? 23.469 -5.214 -31.201 1.00 52.81 606 ALA A N 1
ATOM 4830 C CA . ALA A 1 606 ? 22.597 -5.133 -32.370 1.00 52.81 606 ALA A CA 1
ATOM 4831 C C . ALA A 1 606 ? 22.855 -6.202 -33.460 1.00 52.81 606 ALA A C 1
ATOM 4833 O O . ALA A 1 606 ? 22.095 -6.268 -34.421 1.00 52.81 606 ALA A O 1
ATOM 4834 N N . GLU A 1 607 ? 23.900 -7.032 -33.340 1.00 56.44 607 GLU A N 1
ATOM 4835 C CA . GLU A 1 607 ? 24.300 -8.015 -34.357 1.00 56.44 607 GLU A CA 1
ATOM 4836 C C . GLU A 1 607 ? 24.796 -9.378 -33.805 1.00 56.44 607 GLU A C 1
ATOM 4838 O O . GLU A 1 607 ? 25.395 -10.140 -34.563 1.00 56.44 607 GLU A O 1
ATOM 4843 N N . GLY A 1 608 ? 24.580 -9.740 -32.528 1.00 48.41 608 GLY A N 1
ATOM 4844 C CA . GLY A 1 608 ? 25.250 -10.916 -31.935 1.00 48.41 608 GLY A CA 1
ATOM 4845 C C . GLY A 1 608 ? 24.409 -11.798 -31.008 1.00 48.41 608 GLY A C 1
ATOM 4846 O O . GLY A 1 608 ? 23.980 -11.361 -29.950 1.00 48.41 608 GLY A O 1
ATOM 4847 N N . GLU A 1 609 ? 24.272 -13.065 -31.400 1.00 45.31 609 GLU A N 1
ATOM 4848 C CA . GLU A 1 609 ? 23.599 -14.208 -30.760 1.00 45.31 609 GLU A CA 1
ATOM 4849 C C . GLU A 1 609 ? 24.287 -14.668 -29.450 1.00 45.31 609 GLU A C 1
ATOM 4851 O O . GLU A 1 609 ? 24.789 -15.786 -29.356 1.00 45.31 609 GLU A O 1
ATOM 4856 N N . TYR A 1 610 ? 24.358 -13.802 -28.435 1.00 51.19 610 TYR A N 1
ATOM 4857 C CA . TYR A 1 610 ? 24.728 -14.204 -27.073 1.00 51.19 610 TYR A CA 1
ATOM 4858 C C . TYR A 1 610 ? 23.581 -13.886 -26.120 1.00 51.19 610 TYR A C 1
ATOM 4860 O O . TYR A 1 610 ? 23.511 -12.812 -25.530 1.00 51.19 610 TYR A O 1
ATOM 4868 N N . ASP A 1 611 ? 22.670 -14.849 -26.014 1.00 49.25 611 ASP A N 1
ATOM 4869 C CA . ASP A 1 611 ? 21.634 -14.891 -24.991 1.00 49.25 611 ASP A CA 1
ATOM 4870 C C . ASP A 1 611 ? 22.283 -15.451 -23.721 1.00 49.25 611 ASP A C 1
ATOM 4872 O O . ASP A 1 611 ? 22.484 -16.661 -23.579 1.00 49.25 611 ASP A O 1
ATOM 4876 N N . TYR A 1 612 ? 22.765 -14.572 -22.844 1.00 55.31 612 TYR A N 1
ATOM 4877 C CA . TYR A 1 612 ? 23.104 -15.021 -21.503 1.00 55.31 612 TYR A CA 1
ATOM 4878 C C . TYR A 1 612 ? 21.782 -15.207 -20.745 1.00 55.31 612 TYR A C 1
ATOM 4880 O O . TYR A 1 612 ? 21.010 -14.257 -20.644 1.00 55.31 612 TYR A O 1
ATOM 4888 N N . ASP A 1 613 ? 21.557 -16.394 -20.164 1.00 55.31 613 ASP A N 1
ATOM 4889 C CA . ASP A 1 613 ? 20.395 -16.768 -19.320 1.00 55.31 613 ASP A CA 1
ATOM 4890 C C . ASP A 1 613 ? 20.264 -15.928 -18.015 1.00 55.31 613 ASP A C 1
ATOM 4892 O O . ASP A 1 613 ? 19.704 -16.374 -17.009 1.00 55.31 613 ASP A O 1
ATOM 4896 N N . TYR A 1 614 ? 20.828 -14.721 -17.962 1.00 61.56 614 TYR A N 1
ATOM 4897 C CA . TYR A 1 614 ? 20.645 -13.797 -16.852 1.00 61.56 614 TYR A CA 1
ATOM 4898 C C . TYR A 1 614 ? 19.308 -13.061 -16.990 1.00 61.56 614 TYR A C 1
ATOM 4900 O O . TYR A 1 614 ? 18.864 -12.733 -18.089 1.00 61.56 614 TYR A O 1
ATOM 4908 N N . GLY A 1 615 ? 18.663 -12.788 -15.852 1.00 66.12 615 GLY A N 1
ATOM 4909 C CA . GLY A 1 615 ? 17.467 -11.946 -15.809 1.00 66.12 615 GLY A CA 1
ATOM 4910 C C . GLY A 1 615 ? 17.748 -10.509 -16.284 1.00 66.12 615 GLY A C 1
ATOM 4911 O O . GLY A 1 615 ? 18.897 -10.156 -16.559 1.00 66.12 615 GLY A O 1
ATOM 4912 N N . PRO A 1 616 ? 16.728 -9.633 -16.320 1.00 73.50 616 PRO A N 1
ATOM 4913 C CA . PRO A 1 616 ? 16.839 -8.282 -16.890 1.00 73.50 616 PRO A CA 1
ATOM 4914 C C . PRO A 1 616 ? 17.932 -7.405 -16.249 1.00 73.50 616 PRO A C 1
ATOM 4916 O O . PRO A 1 616 ? 18.413 -6.464 -16.872 1.00 73.50 616 PRO A O 1
ATOM 4919 N N . PHE A 1 617 ? 18.373 -7.730 -15.030 1.00 80.38 617 PHE A N 1
ATOM 4920 C CA . PHE A 1 617 ? 19.393 -6.983 -14.288 1.00 80.38 617 PHE A CA 1
ATOM 4921 C C . PHE A 1 617 ? 20.814 -7.567 -14.385 1.00 80.38 617 PHE A C 1
ATOM 4923 O O . PHE A 1 617 ? 21.733 -7.052 -13.746 1.00 80.38 617 PHE A O 1
ATOM 4930 N N . GLY A 1 618 ? 21.020 -8.626 -15.175 1.00 83.06 618 GLY A N 1
ATOM 4931 C CA . GLY A 1 618 ? 22.307 -9.317 -15.263 1.00 83.06 618 GLY A CA 1
ATOM 4932 C C . GLY A 1 618 ? 22.628 -10.139 -14.009 1.00 83.06 618 GLY A C 1
ATOM 4933 O O . GLY A 1 618 ? 21.749 -10.725 -13.374 1.00 83.06 618 GLY A O 1
ATOM 4934 N N . VAL A 1 619 ? 23.911 -10.205 -13.652 1.00 84.62 619 VAL A N 1
ATOM 4935 C CA . VAL A 1 619 ? 24.398 -10.853 -12.428 1.00 84.62 619 VAL A CA 1
ATOM 4936 C C . VAL A 1 619 ? 24.356 -9.865 -11.268 1.00 84.62 619 VAL A C 1
ATOM 4938 O O . VAL A 1 619 ? 25.027 -8.836 -11.294 1.00 84.62 619 VAL A O 1
ATOM 4941 N N . LEU A 1 620 ? 23.622 -10.225 -10.218 1.00 89.12 620 LEU A N 1
ATOM 4942 C CA . LEU A 1 620 ? 23.530 -9.461 -8.978 1.00 89.12 620 LEU A CA 1
ATOM 4943 C C . LEU A 1 620 ? 24.581 -9.951 -7.974 1.00 89.12 620 LEU A C 1
ATOM 4945 O O . LEU A 1 620 ? 24.553 -11.109 -7.553 1.00 89.12 620 LEU A O 1
ATOM 4949 N N . VAL A 1 621 ? 25.519 -9.081 -7.593 1.00 89.44 621 VAL A N 1
ATOM 4950 C CA . VAL A 1 621 ? 26.557 -9.388 -6.594 1.00 89.44 621 VAL A CA 1
ATOM 4951 C C . VAL A 1 621 ? 26.204 -8.704 -5.272 1.00 89.44 621 VAL A C 1
ATOM 4953 O O . VAL A 1 621 ? 26.132 -7.478 -5.253 1.00 89.44 621 VAL A O 1
ATOM 4956 N N . PRO A 1 622 ? 26.000 -9.440 -4.165 1.00 91.44 622 PRO A N 1
ATOM 4957 C CA . PRO A 1 622 ? 25.598 -8.835 -2.897 1.00 91.44 622 PRO A CA 1
ATOM 4958 C C . PRO A 1 622 ? 26.681 -7.887 -2.371 1.00 91.44 622 PRO A C 1
ATOM 4960 O O . PRO A 1 622 ? 27.866 -8.231 -2.337 1.00 91.44 622 PRO A O 1
ATOM 4963 N N . LEU A 1 623 ? 26.263 -6.692 -1.951 1.00 92.44 623 LEU A N 1
ATOM 4964 C CA . LEU A 1 623 ? 27.152 -5.651 -1.428 1.00 92.44 623 LEU A CA 1
ATOM 4965 C C . LEU A 1 623 ? 27.439 -5.803 0.064 1.00 92.44 623 LEU A C 1
ATOM 4967 O O . LEU A 1 623 ? 28.432 -5.272 0.546 1.00 92.44 623 LEU A O 1
ATOM 4971 N N . VAL A 1 624 ? 26.615 -6.552 0.793 1.00 89.69 624 VAL A N 1
ATOM 4972 C CA . VAL A 1 624 ? 26.804 -6.840 2.218 1.00 89.69 624 VAL A CA 1
ATOM 4973 C C . VAL A 1 624 ? 27.142 -8.311 2.441 1.00 89.69 624 VAL A C 1
ATOM 4975 O O . VAL A 1 624 ? 26.738 -9.193 1.687 1.00 89.69 624 VAL A O 1
ATOM 4978 N N . GLY A 1 625 ? 27.939 -8.585 3.477 1.00 85.06 625 GLY A N 1
ATOM 4979 C CA . GLY A 1 625 ? 28.418 -9.940 3.777 1.00 85.06 625 GLY A CA 1
ATOM 4980 C C . GLY A 1 625 ? 27.386 -10.854 4.445 1.00 85.06 625 GLY A C 1
ATOM 4981 O O . GLY A 1 625 ? 27.621 -12.059 4.527 1.00 85.06 625 GLY A O 1
ATOM 4982 N N . TYR A 1 626 ? 26.281 -10.287 4.932 1.00 87.44 626 TYR A N 1
ATOM 4983 C CA . TYR A 1 626 ? 25.205 -10.992 5.619 1.00 87.44 626 TYR A CA 1
ATOM 4984 C C . TYR A 1 626 ? 23.860 -10.426 5.161 1.00 87.44 626 TYR A C 1
ATOM 4986 O O . TYR A 1 626 ? 23.697 -9.209 5.116 1.00 87.44 626 TYR A O 1
ATOM 4994 N N . GLU A 1 627 ? 22.928 -11.321 4.849 1.00 85.44 627 GLU A N 1
ATOM 4995 C CA . GLU A 1 627 ? 21.546 -10.999 4.482 1.00 85.44 627 GLU A CA 1
ATOM 4996 C C . GLU A 1 627 ? 20.812 -10.336 5.664 1.00 85.44 627 GLU A C 1
ATOM 4998 O O . GLU A 1 627 ? 20.976 -10.745 6.819 1.00 85.44 627 GLU A O 1
ATOM 5003 N N . GLY A 1 628 ? 20.027 -9.300 5.376 1.00 81.94 628 GLY A N 1
ATOM 5004 C CA . GLY A 1 628 ? 19.196 -8.547 6.313 1.00 81.94 628 GLY A CA 1
ATOM 5005 C C . GLY A 1 628 ? 19.913 -7.444 7.097 1.00 81.94 628 GLY A C 1
ATOM 5006 O O . GLY A 1 628 ? 19.297 -6.818 7.959 1.00 81.94 628 GLY A O 1
ATOM 5007 N N . VAL A 1 629 ? 21.204 -7.200 6.849 1.00 87.06 629 VAL A N 1
ATOM 5008 C CA . VAL A 1 629 ? 21.928 -6.076 7.481 1.00 87.06 629 VAL A CA 1
ATOM 5009 C C . VAL A 1 629 ? 21.601 -4.762 6.774 1.00 87.06 629 VAL A C 1
ATOM 5011 O O . VAL A 1 629 ? 21.498 -3.717 7.420 1.00 87.06 629 VAL A O 1
ATOM 5014 N N . GLY A 1 630 ? 21.398 -4.834 5.458 1.00 91.12 630 GLY A N 1
ATOM 5015 C CA . GLY A 1 630 ? 21.222 -3.699 4.575 1.00 91.12 630 GLY A CA 1
ATOM 5016 C C . GLY A 1 630 ? 22.488 -2.887 4.318 1.00 91.12 630 GLY A C 1
ATOM 5017 O O . GLY A 1 630 ? 23.426 -2.879 5.111 1.00 91.12 630 GLY A O 1
ATOM 5018 N N . LEU A 1 631 ? 22.524 -2.197 3.175 1.00 94.62 631 LEU A N 1
ATOM 5019 C CA . LEU A 1 631 ? 23.681 -1.375 2.787 1.00 94.62 631 LEU A CA 1
ATOM 5020 C C . LEU A 1 631 ? 23.687 -0.002 3.468 1.00 94.62 631 LEU A C 1
ATOM 5022 O O . LEU A 1 631 ? 24.754 0.568 3.689 1.00 94.62 631 LEU A O 1
ATOM 5026 N N . PHE A 1 632 ? 22.509 0.548 3.764 1.00 95.88 632 PHE A N 1
ATOM 5027 C CA . PHE A 1 632 ? 22.366 1.902 4.287 1.00 95.88 632 PHE A CA 1
ATOM 5028 C C . PHE A 1 632 ? 21.856 1.913 5.728 1.00 95.88 632 PHE A C 1
ATOM 5030 O O . PHE A 1 632 ? 21.006 1.113 6.123 1.00 95.88 632 PHE A O 1
ATOM 5037 N N . HIS A 1 633 ? 22.339 2.885 6.501 1.00 93.62 633 HIS A N 1
ATOM 5038 C CA . HIS A 1 633 ? 21.929 3.128 7.881 1.00 93.62 633 HIS A CA 1
ATOM 5039 C C . HIS A 1 633 ? 21.568 4.597 8.102 1.00 93.62 633 HIS A C 1
ATOM 5041 O O . HIS A 1 633 ? 22.235 5.493 7.585 1.00 93.62 633 HIS A O 1
ATOM 5047 N N . CYS A 1 634 ? 20.536 4.856 8.905 1.00 92.88 634 CYS A N 1
ATOM 5048 C CA . CYS A 1 634 ? 20.160 6.215 9.290 1.00 92.88 634 CYS A CA 1
ATOM 5049 C C . CYS A 1 634 ? 21.238 6.876 10.146 1.00 92.88 634 CYS A C 1
ATOM 5051 O O . CYS A 1 634 ? 21.700 6.294 11.132 1.00 92.88 634 CYS A O 1
ATOM 5053 N N . ILE A 1 635 ? 21.566 8.128 9.839 1.00 91.12 635 ILE A N 1
ATOM 5054 C CA . ILE A 1 635 ? 22.364 8.967 10.732 1.00 91.12 635 ILE A CA 1
ATOM 5055 C C . ILE A 1 635 ? 21.411 9.604 11.747 1.00 91.12 635 ILE A C 1
ATOM 5057 O O . ILE A 1 635 ? 20.528 10.378 11.384 1.00 91.12 635 ILE A O 1
ATOM 5061 N N . ARG A 1 636 ? 21.553 9.274 13.037 1.00 83.56 636 ARG A N 1
ATOM 5062 C CA . ARG A 1 636 ? 20.792 9.947 14.099 1.00 83.56 636 ARG A CA 1
ATOM 5063 C C . ARG A 1 636 ? 21.413 11.317 14.365 1.00 83.56 636 ARG A C 1
ATOM 5065 O O . ARG A 1 636 ? 22.576 11.393 14.751 1.00 83.56 636 ARG A O 1
ATOM 5072 N N . ASN A 1 637 ? 20.610 12.37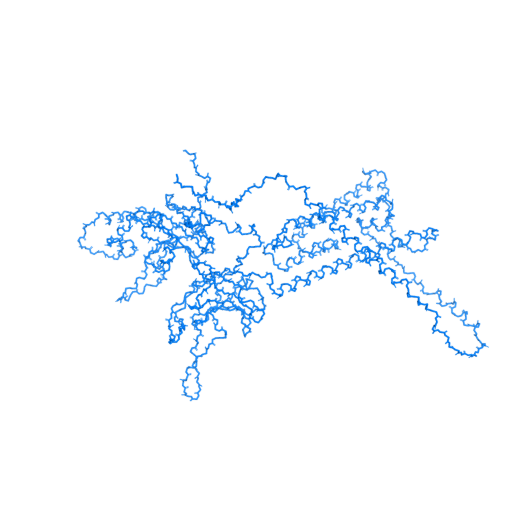8 14.271 1.00 71.75 637 ASN A N 1
ATOM 5073 C CA . ASN A 1 637 ? 21.012 13.776 14.512 1.00 71.75 637 ASN A CA 1
ATOM 5074 C C . ASN A 1 637 ? 21.583 14.070 15.927 1.00 71.75 637 ASN A C 1
ATOM 5076 O O . ASN A 1 637 ? 21.943 15.207 16.219 1.00 71.75 637 ASN A O 1
ATOM 5080 N N . GLY A 1 638 ? 21.697 13.066 16.807 1.00 62.06 638 GLY A N 1
ATOM 5081 C CA . GLY A 1 638 ? 22.321 13.167 18.132 1.00 62.06 638 GLY A CA 1
ATOM 5082 C C . GLY A 1 638 ? 23.806 12.782 18.195 1.00 62.06 638 GLY A C 1
ATOM 5083 O O . GLY A 1 638 ? 24.453 13.103 19.186 1.00 62.06 638 GLY A O 1
ATOM 5084 N N . ASP A 1 639 ? 24.363 12.152 17.154 1.00 53.00 639 ASP A N 1
ATOM 5085 C CA . ASP A 1 639 ? 25.759 11.673 17.135 1.00 53.00 639 ASP A CA 1
ATOM 5086 C C . ASP A 1 639 ? 26.741 12.679 16.505 1.00 53.00 639 ASP A C 1
ATOM 5088 O O . ASP A 1 639 ? 27.808 12.301 16.016 1.00 53.00 639 ASP A O 1
ATOM 5092 N N . ASN A 1 640 ? 26.434 13.982 16.559 1.00 51.03 640 ASN A N 1
ATOM 5093 C CA . ASN A 1 640 ? 27.442 15.025 16.347 1.00 51.03 640 ASN A CA 1
ATOM 5094 C C . ASN A 1 640 ? 28.429 14.990 17.520 1.00 51.03 640 ASN A C 1
ATOM 5096 O O . ASN A 1 640 ? 28.333 15.757 18.478 1.00 51.03 640 ASN A O 1
ATOM 5100 N N . GLY A 1 641 ? 29.345 14.025 17.451 1.00 48.28 641 GLY A N 1
ATOM 5101 C CA . GLY A 1 641 ? 30.344 13.727 18.452 1.00 48.28 641 GLY A CA 1
ATOM 5102 C C . GLY A 1 641 ? 31.123 14.973 18.839 1.00 48.28 641 GLY A C 1
ATOM 5103 O O . GLY A 1 641 ? 31.966 15.463 18.091 1.00 48.28 641 GLY A O 1
ATOM 5104 N N . GLY A 1 642 ? 30.894 15.426 20.070 1.00 48.03 642 GLY A N 1
ATOM 5105 C CA . GLY A 1 642 ? 31.974 15.969 20.876 1.00 48.03 642 GLY A CA 1
ATOM 5106 C C . GLY A 1 642 ? 32.966 14.841 21.151 1.00 48.03 642 GLY A C 1
ATOM 5107 O O . GLY A 1 642 ? 32.851 14.157 22.167 1.00 48.03 642 GLY A O 1
ATOM 5108 N N . GLY A 1 643 ? 33.872 14.615 20.200 1.00 39.47 643 GLY A N 1
ATOM 5109 C CA . GLY A 1 643 ? 35.054 13.761 20.314 1.00 39.47 643 GLY A CA 1
ATOM 5110 C C . GLY A 1 643 ? 36.315 14.603 20.320 1.00 39.47 643 GLY A C 1
ATOM 5111 O O . GLY A 1 643 ? 36.416 15.492 19.444 1.00 39.47 643 GLY A O 1
#

Secondary structure (DSSP, 8-state):
------------------------SSSHHHHHHHHHHHHHHHHHHHHHHHHHHTT----TT-S---------S-TTTTHHHHTTTTTS-------------SSHHHHHHHS-TTSHHHHHHHHHHHHHHHHHHHHHHHHHHT--SS-TT-PPTT--HHHHHHHHHHHHHHHH-SS---HHHHHHHHHHHHHHHHHHHHHHHHHHHTTT-HHHHHHHTS------S-S----S-TTHHHHHHHHHHHHHHHHHHHHHHHHHHHHHHHHHHHTTTTS-SEEEEEE-S-EEEEEEE--TTS--EEEEEEGGGG-EEEEEEEEETTEEEEEEBPTTTSSB--S-TTPPEEEEEEGGGTEEEEEETTEE-EEEEEEEETTEEEEEEEEPGGG-SEEPPS---S-HHHHHHT--EEEESSSEEEEE-EEEEE---SSTTGGGGS----SEEEESS-TT-EEEEPBPTT-TTSBHHHHHSS-EEEEEE-S--GGGS---HHHHHHHHHHHH-S-------------HHHHHTTSHHHHHHTTSEEEEEEEETTEEEEEEEE---GGG--HHHHHHH-TTT-TTTEEEEEPP-S-SS-BT--EEEEES-----TT--------TT-EEEESSSSTTS-SEEE--TT-----

pLDDT: mean 72.12, std 19.05, range [32.09, 98.25]

Radius of gyration: 40.53 Å; chains: 1; bounding box: 137×87×108 Å